Protein AF-A0A969ZLR3-F1 (afdb_monomer)

pLDDT: mean 90.51, std 7.54, range [44.78, 98.31]

Radius of gyration: 36.5 Å; Cα contacts (8 Å, |Δi|>4): 617; chains: 1; bounding box: 72×79×92 Å

Structure (mmCIF, N/CA/C/O backbone):
data_AF-A0A969ZLR3-F1
#
_entry.id   AF-A0A969ZLR3-F1
#
loop_
_atom_site.group_PDB
_atom_site.id
_atom_site.type_symbol
_atom_site.label_atom_id
_atom_site.label_alt_id
_atom_site.label_comp_id
_atom_site.label_asym_id
_atom_site.label_entity_id
_atom_site.label_seq_id
_atom_site.pdbx_PDB_ins_code
_atom_site.Cartn_x
_atom_site.Cartn_y
_atom_site.Cartn_z
_atom_site.occupancy
_atom_site.B_iso_or_equiv
_atom_site.auth_seq_id
_atom_site.auth_comp_id
_atom_site.auth_asym_id
_atom_site.auth_atom_id
_atom_site.pdbx_PDB_model_num
ATOM 1 N N . MET A 1 1 ? -35.649 -2.419 24.393 1.00 90.81 1 MET A N 1
ATOM 2 C CA . MET A 1 1 ? -34.634 -2.539 25.453 1.00 90.81 1 MET A CA 1
ATOM 3 C C . MET A 1 1 ? -33.888 -1.218 25.573 1.00 90.81 1 MET A C 1
ATOM 5 O O . MET A 1 1 ? -33.401 -0.740 24.555 1.00 90.81 1 MET A O 1
ATOM 9 N N . HIS A 1 2 ? -33.810 -0.611 26.755 1.00 96.50 2 HIS A N 1
ATOM 10 C CA . HIS A 1 2 ? -32.984 0.564 27.024 1.00 96.50 2 HIS A CA 1
ATOM 11 C C . HIS A 1 2 ? -31.739 0.162 27.803 1.00 96.50 2 HIS A C 1
ATOM 13 O O . HIS A 1 2 ? -31.839 -0.476 28.848 1.00 96.50 2 HIS A O 1
ATOM 19 N N . THR A 1 3 ? -30.570 0.557 27.312 1.00 96.62 3 THR A N 1
ATOM 20 C CA . THR A 1 3 ? -29.299 0.280 27.980 1.00 96.62 3 THR A CA 1
ATOM 21 C C . THR A 1 3 ? -28.588 1.565 28.369 1.00 96.62 3 THR A C 1
ATOM 23 O O . THR A 1 3 ? -28.571 2.534 27.609 1.00 96.62 3 THR A O 1
ATOM 26 N N . LEU A 1 4 ? -28.009 1.576 29.567 1.00 97.00 4 LEU A N 1
ATOM 27 C CA . LEU A 1 4 ? -27.273 2.701 30.134 1.00 97.00 4 LEU A CA 1
ATOM 28 C C . LEU A 1 4 ? -25.767 2.438 30.051 1.00 97.00 4 LEU A C 1
ATOM 30 O O . LEU A 1 4 ? -25.282 1.423 30.535 1.00 97.00 4 LEU A O 1
ATOM 34 N N . GLY A 1 5 ? -25.011 3.373 29.489 1.00 96.06 5 GLY A N 1
ATOM 35 C CA . GLY A 1 5 ? -23.552 3.387 29.579 1.00 96.06 5 GLY A CA 1
ATOM 36 C C . GLY A 1 5 ? -23.081 4.582 30.396 1.00 96.06 5 GLY A C 1
ATOM 37 O O . GLY A 1 5 ? -23.500 5.704 30.109 1.00 96.06 5 GLY A O 1
ATOM 38 N N . ILE A 1 6 ? -22.200 4.365 31.374 1.00 95.06 6 ILE A N 1
ATOM 39 C CA . ILE A 1 6 ? -21.546 5.438 32.137 1.00 95.06 6 ILE A CA 1
ATOM 40 C C . ILE A 1 6 ? -20.021 5.277 32.092 1.00 95.06 6 ILE A C 1
ATOM 42 O O . ILE A 1 6 ? -19.470 4.259 32.499 1.00 95.06 6 ILE A O 1
ATOM 46 N N . ASP A 1 7 ? -19.336 6.312 31.606 1.00 93.38 7 ASP A N 1
ATOM 47 C CA . ASP A 1 7 ? -17.875 6.431 31.560 1.00 93.38 7 ASP A CA 1
ATOM 48 C C . ASP A 1 7 ? -17.399 7.362 32.676 1.00 93.38 7 ASP A C 1
ATOM 50 O O . ASP A 1 7 ? -17.738 8.546 32.695 1.00 93.38 7 ASP A O 1
ATOM 54 N N . ILE A 1 8 ? -16.619 6.822 33.611 1.00 91.31 8 ILE A N 1
ATOM 55 C CA . ILE A 1 8 ? -16.105 7.534 34.781 1.00 91.31 8 ILE A CA 1
ATOM 56 C C . ILE A 1 8 ? -14.614 7.783 34.569 1.00 91.31 8 ILE A C 1
ATOM 58 O O . ILE A 1 8 ? -13.746 7.025 35.021 1.00 91.31 8 ILE A O 1
ATOM 62 N N . GLY A 1 9 ? -14.328 8.855 33.835 1.00 86.12 9 GLY A N 1
ATOM 63 C CA . GLY A 1 9 ? -12.982 9.297 33.503 1.00 86.12 9 GLY A CA 1
ATOM 64 C C . GLY A 1 9 ? -12.340 10.172 34.584 1.00 86.12 9 GLY A C 1
ATOM 65 O O . GLY A 1 9 ? -12.959 10.571 35.571 1.00 86.12 9 GLY A O 1
ATOM 66 N N . SER A 1 10 ? -11.070 10.522 34.366 1.00 79.25 10 SER A N 1
ATOM 67 C CA . SER A 1 10 ? -10.283 11.345 35.297 1.00 79.25 10 SER A CA 1
ATOM 68 C C . SER A 1 10 ? -10.745 12.806 35.370 1.00 79.25 10 SER A C 1
ATOM 70 O O . SER A 1 10 ? -10.551 13.460 36.389 1.00 79.25 10 SER A O 1
ATOM 72 N N . THR A 1 11 ? -11.320 13.334 34.285 1.00 79.06 11 THR A N 1
ATOM 73 C CA . THR A 1 11 ? -11.752 14.740 34.166 1.00 79.06 11 THR A CA 1
ATOM 74 C C . THR A 1 11 ? -13.258 14.898 34.007 1.00 79.06 11 THR A C 1
ATOM 76 O O . THR A 1 11 ? -13.794 15.967 34.285 1.00 79.06 11 THR A O 1
ATOM 79 N N . THR A 1 12 ? -13.958 13.861 33.546 1.00 88.06 12 THR A N 1
ATOM 80 C CA . THR A 1 12 ? -15.388 13.919 33.232 1.00 88.06 12 THR A CA 1
ATOM 81 C C . THR A 1 12 ? -16.066 12.597 33.561 1.00 88.06 12 THR A C 1
ATOM 83 O O . THR A 1 12 ? -15.461 11.534 33.444 1.00 88.06 12 THR A O 1
ATOM 86 N N . SER A 1 13 ? -17.338 12.676 33.944 1.00 91.25 13 SER A N 1
ATOM 87 C CA . SER A 1 13 ? -18.273 11.555 33.920 1.00 91.25 13 SER A CA 1
ATOM 88 C C . SER A 1 13 ? -19.207 11.739 32.732 1.00 91.25 13 SER A C 1
ATOM 90 O O . SER A 1 13 ? -19.885 12.762 32.617 1.00 91.25 13 SER A O 1
ATOM 92 N N . LYS A 1 14 ? -19.230 10.774 31.823 1.00 93.56 14 LYS A N 1
ATOM 93 C CA . LYS A 1 14 ? -20.082 10.798 30.634 1.00 93.56 14 LYS A CA 1
ATOM 94 C C . LYS A 1 14 ? -21.107 9.693 30.754 1.00 93.56 14 LYS A C 1
ATOM 96 O O . LYS A 1 14 ? -20.878 8.691 31.426 1.00 93.56 14 LYS A O 1
ATOM 101 N N . GLY A 1 15 ? -22.217 9.842 30.056 1.00 94.94 15 GLY A N 1
ATOM 102 C CA . GLY A 1 15 ? -23.101 8.709 29.892 1.00 94.94 15 GLY A CA 1
ATOM 103 C C . GLY A 1 15 ? -24.042 8.847 28.718 1.00 94.94 15 GLY A C 1
ATOM 104 O O . GLY A 1 15 ? -24.174 9.917 28.115 1.00 94.94 15 GLY A O 1
ATOM 105 N N . ILE A 1 16 ? -24.658 7.720 28.391 1.00 96.81 16 ILE A N 1
ATOM 106 C CA . ILE A 1 16 ? -25.512 7.542 27.229 1.00 96.81 16 ILE A CA 1
ATOM 107 C C . ILE A 1 16 ? -26.623 6.544 27.546 1.00 96.81 16 ILE A C 1
ATOM 109 O O . ILE A 1 16 ? -26.397 5.571 28.263 1.00 96.81 16 ILE A O 1
ATOM 113 N N . ILE A 1 17 ? -27.812 6.777 26.997 1.00 97.50 17 ILE A N 1
ATOM 114 C CA . ILE A 1 17 ? -28.892 5.789 26.963 1.00 97.50 17 ILE A CA 1
ATOM 115 C C . ILE A 1 17 ? -29.135 5.408 25.509 1.00 97.50 17 ILE A C 1
ATOM 117 O O . ILE A 1 17 ? -29.393 6.280 24.672 1.00 97.50 17 ILE A O 1
ATOM 121 N N . LEU A 1 18 ? -29.066 4.111 25.222 1.00 96.12 18 LEU A N 1
ATOM 122 C CA . LEU A 1 18 ? -29.387 3.547 23.918 1.00 96.12 18 LEU A CA 1
ATOM 123 C C . LEU A 1 18 ? -30.727 2.824 23.962 1.00 96.12 18 LEU A C 1
ATOM 125 O O . LEU A 1 18 ? -31.024 2.124 24.927 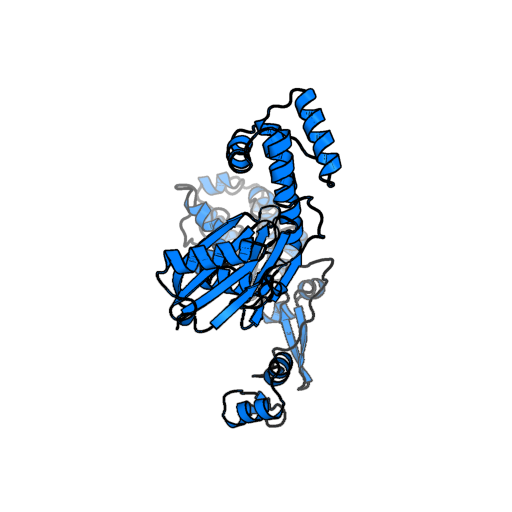1.00 96.12 18 LEU A O 1
ATOM 129 N N . LYS A 1 19 ? -31.497 2.922 22.882 1.00 96.31 19 LYS A N 1
ATOM 130 C CA . LYS A 1 19 ? -32.652 2.066 22.621 1.00 96.31 19 LYS A CA 1
ATOM 131 C C . LYS A 1 19 ? -32.281 1.004 21.593 1.00 96.31 19 LYS A C 1
ATOM 133 O O . LYS A 1 19 ? -31.703 1.296 20.544 1.00 96.31 19 LYS A O 1
ATOM 138 N N . ASP A 1 20 ? -32.565 -0.245 21.947 1.00 93.94 20 ASP A N 1
ATOM 139 C CA . ASP A 1 20 ? -32.329 -1.459 21.160 1.00 93.94 20 ASP A CA 1
ATOM 140 C C . ASP A 1 20 ? -30.883 -1.585 20.638 1.00 93.94 20 ASP A C 1
ATOM 142 O O . ASP A 1 20 ? -30.627 -2.178 19.591 1.00 93.94 20 ASP A O 1
ATOM 146 N N . GLY A 1 21 ? -29.927 -0.992 21.369 1.00 88.94 21 GLY A N 1
ATOM 147 C CA . GLY A 1 21 ? -28.502 -0.968 21.027 1.00 88.94 21 GLY A CA 1
ATOM 148 C C . GLY A 1 21 ? -28.149 -0.185 19.756 1.00 88.94 21 GLY A C 1
ATOM 149 O O . GLY A 1 21 ? -27.040 -0.347 19.252 1.00 88.94 21 GLY A O 1
ATOM 150 N N . LYS A 1 22 ? -29.072 0.622 19.213 1.00 89.75 22 LYS A N 1
ATOM 151 C CA . LYS A 1 22 ? -28.918 1.298 17.910 1.00 89.75 22 LYS A CA 1
ATOM 152 C C . LYS A 1 22 ? -29.224 2.788 17.931 1.00 89.75 22 LYS A C 1
ATOM 154 O O . LYS A 1 22 ? -28.619 3.541 17.180 1.00 89.75 22 LYS A O 1
ATOM 159 N N . GLU A 1 23 ? -30.177 3.222 18.741 1.00 94.00 23 GLU A N 1
ATOM 160 C CA . GLU A 1 23 ? -30.620 4.615 18.748 1.00 94.00 23 GLU A CA 1
ATOM 161 C C . GLU A 1 23 ? -30.142 5.307 20.023 1.00 94.00 23 GLU A C 1
ATOM 163 O O . GLU A 1 23 ? -30.375 4.805 21.120 1.00 94.00 23 GLU A O 1
ATOM 168 N N . ILE A 1 24 ? -29.478 6.458 19.892 1.00 95.06 24 ILE A N 1
ATOM 169 C CA . ILE A 1 24 ? -29.070 7.277 21.039 1.00 95.06 24 ILE A CA 1
ATOM 170 C C . ILE A 1 24 ? -30.266 8.113 21.490 1.00 95.06 24 ILE A C 1
ATOM 172 O O . ILE A 1 24 ? -30.663 9.045 20.796 1.00 95.06 24 ILE A O 1
ATOM 176 N N . ILE A 1 25 ? -30.808 7.809 22.669 1.00 96.19 25 ILE A N 1
ATOM 177 C CA . ILE A 1 25 ? -31.959 8.524 23.240 1.00 96.19 25 ILE A CA 1
ATOM 178 C C . ILE A 1 25 ? -31.511 9.751 24.034 1.00 96.19 25 ILE A C 1
ATOM 180 O O . ILE A 1 25 ? -32.124 10.813 23.958 1.00 96.19 25 ILE A O 1
ATOM 184 N N . ALA A 1 26 ? -30.436 9.617 24.809 1.00 96.75 26 ALA A N 1
ATOM 185 C CA . ALA A 1 26 ? -29.883 10.712 25.594 1.00 96.75 26 ALA A CA 1
ATOM 186 C C . ALA A 1 26 ? -28.375 10.549 25.767 1.00 96.75 26 ALA A C 1
ATOM 188 O O . ALA A 1 26 ? -27.872 9.432 25.877 1.00 96.75 26 ALA A O 1
ATOM 189 N N . SER A 1 27 ? -27.664 11.672 25.844 1.00 96.62 27 SER A N 1
ATOM 190 C CA . SER A 1 27 ? -26.245 11.720 26.187 1.00 96.62 27 SER A CA 1
ATOM 191 C C . SER A 1 27 ? -25.931 12.908 27.100 1.00 96.62 27 SER A C 1
ATOM 193 O O . SER A 1 27 ? -26.634 13.932 27.130 1.00 96.62 27 SER A O 1
ATOM 195 N N . THR A 1 28 ? -24.876 12.770 27.898 1.00 95.88 28 THR A N 1
ATOM 196 C CA . THR A 1 28 ? -24.405 13.834 28.783 1.00 95.88 28 THR A CA 1
ATOM 197 C C . THR A 1 28 ? -22.907 13.739 29.031 1.00 95.88 28 THR A C 1
ATOM 199 O O . THR A 1 28 ? -22.326 12.656 29.021 1.00 95.88 28 THR A O 1
ATOM 202 N N . ILE A 1 29 ? -22.303 14.891 29.309 1.00 93.81 29 ILE A N 1
ATOM 203 C CA . ILE A 1 29 ? -20.929 15.018 29.785 1.00 93.81 29 ILE A CA 1
ATOM 204 C C . ILE A 1 29 ? -20.980 15.942 30.994 1.00 93.81 29 ILE A C 1
ATOM 206 O O . ILE A 1 29 ? -21.468 17.066 30.894 1.00 93.81 29 ILE A O 1
ATOM 210 N N . ILE A 1 30 ? -20.512 15.453 32.135 1.00 90.31 30 ILE A N 1
ATOM 211 C CA . ILE A 1 30 ? -20.433 16.194 33.388 1.00 90.31 30 ILE A CA 1
ATOM 212 C C . ILE A 1 30 ? -18.953 16.339 33.747 1.00 90.31 30 ILE A C 1
ATOM 214 O O . ILE A 1 30 ? -18.281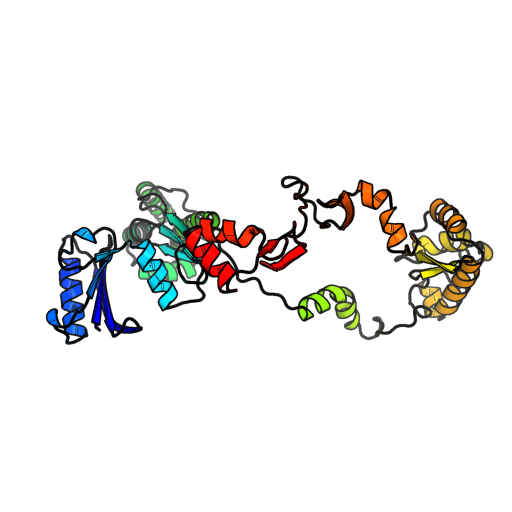 15.324 33.945 1.00 90.31 30 ILE A O 1
ATOM 218 N N . PRO A 1 31 ? -18.412 17.564 33.835 1.00 83.62 31 PRO A N 1
ATOM 219 C CA . PRO A 1 31 ? -17.076 17.782 34.373 1.00 83.62 31 PRO A CA 1
ATOM 220 C C . PRO A 1 31 ? -16.975 17.233 35.797 1.00 83.62 31 PRO A C 1
ATOM 222 O O . PRO A 1 31 ? -17.796 17.554 36.659 1.00 83.62 31 PRO A O 1
ATOM 225 N N . SER A 1 32 ? -15.966 16.406 36.053 1.00 67.94 32 SER A N 1
ATOM 226 C CA . SER A 1 32 ? -15.661 15.935 37.398 1.00 67.94 32 SER A CA 1
ATOM 227 C C . SER A 1 32 ? -15.029 17.101 38.162 1.00 67.94 32 SER A C 1
ATOM 229 O O . SER A 1 32 ? -13.845 17.391 38.012 1.00 67.94 32 SER A O 1
ATOM 231 N N . GLY A 1 33 ? -15.833 17.819 38.952 1.00 58.84 33 GLY A N 1
ATOM 232 C CA . GLY A 1 33 ? -15.322 18.747 39.966 1.00 58.84 33 GLY A CA 1
ATOM 233 C C . GLY A 1 33 ? -14.564 18.004 41.078 1.00 58.84 33 GLY A C 1
ATOM 234 O O . GLY A 1 33 ? -14.367 16.794 41.012 1.00 58.84 33 GLY A O 1
ATOM 235 N N . THR A 1 34 ? -14.165 18.705 42.142 1.00 44.78 34 THR A N 1
ATOM 236 C CA . THR A 1 34 ? -13.452 18.142 43.310 1.00 44.78 34 THR A CA 1
ATOM 237 C C . THR A 1 34 ? -14.332 17.224 44.186 1.00 44.78 34 THR A C 1
ATOM 239 O O . THR A 1 34 ? -14.480 17.456 45.384 1.00 44.78 34 THR A O 1
ATOM 242 N N . GLY A 1 35 ? -14.959 16.190 43.614 1.00 55.62 35 GLY A N 1
ATOM 243 C CA . GLY A 1 35 ? -15.794 15.233 44.342 1.00 55.62 35 GLY A CA 1
ATOM 244 C C . GLY A 1 35 ? -16.251 14.027 43.511 1.00 55.62 35 GLY A C 1
ATOM 245 O O . GLY A 1 35 ? -16.230 14.044 42.286 1.00 55.62 35 GLY A O 1
ATOM 246 N N . THR A 1 36 ? -16.724 12.982 44.194 1.00 69.12 36 THR A N 1
ATOM 247 C CA . THR A 1 36 ? -17.179 11.689 43.637 1.00 69.12 36 THR A CA 1
ATOM 248 C C . THR A 1 36 ? -18.605 11.705 43.059 1.00 69.12 36 THR A C 1
ATOM 250 O O . THR A 1 36 ? -19.144 10.662 42.708 1.00 69.12 36 THR A O 1
ATOM 253 N N . LYS A 1 37 ? -19.244 12.880 42.946 1.00 83.19 37 LYS A N 1
ATOM 254 C CA . LYS A 1 37 ? -20.664 13.014 42.549 1.00 83.19 37 LYS A CA 1
ATOM 255 C C . LYS A 1 37 ? -20.920 12.962 41.035 1.00 83.19 37 LYS A C 1
ATOM 257 O O . LYS A 1 37 ? -22.077 12.919 40.627 1.00 83.19 37 LYS A O 1
ATOM 262 N N . GLY A 1 38 ? -19.874 12.989 40.207 1.00 85.94 38 GLY A N 1
ATOM 263 C CA . GLY A 1 38 ? -19.980 13.038 38.741 1.00 85.94 38 GLY A CA 1
ATOM 264 C C . GLY A 1 38 ? -20.891 11.962 38.123 1.00 85.94 38 GLY A C 1
ATOM 265 O O . GLY A 1 38 ? -21.785 12.327 37.357 1.00 85.94 38 GLY A O 1
ATOM 266 N N . PRO A 1 39 ? -20.745 10.671 38.484 1.00 88.88 39 PRO A N 1
ATOM 267 C CA . PRO A 1 39 ? -21.586 9.598 37.947 1.00 88.88 39 PRO A CA 1
ATOM 268 C C . PRO A 1 39 ? -23.073 9.774 38.279 1.00 88.88 39 PRO A C 1
ATOM 270 O O . PRO A 1 39 ? -23.925 9.584 37.414 1.00 88.88 39 PRO A O 1
ATOM 273 N N . GLN A 1 40 ? -23.384 10.210 39.505 1.00 89.25 40 GLN A N 1
ATOM 274 C CA . GLN A 1 40 ? -24.761 10.447 39.947 1.00 89.25 40 GLN A CA 1
ATOM 275 C C . GLN A 1 40 ? -25.411 11.591 39.156 1.00 89.25 40 GLN A C 1
ATOM 277 O O . GLN A 1 40 ? -26.518 11.448 38.646 1.00 89.25 40 GLN A O 1
ATOM 282 N N . LEU A 1 41 ? -24.688 12.702 38.980 1.00 91.19 41 LEU A N 1
ATOM 283 C CA . LEU A 1 41 ? -25.155 13.840 38.183 1.00 91.19 41 LEU A CA 1
ATOM 284 C C . LEU A 1 41 ? -25.331 13.475 36.702 1.00 91.19 41 LEU A C 1
ATOM 286 O O . LEU A 1 41 ? -26.250 13.966 36.044 1.00 91.19 41 LEU A O 1
ATOM 290 N N . ALA A 1 42 ? -24.460 12.614 36.165 1.00 92.62 42 ALA A N 1
ATOM 291 C CA . ALA A 1 42 ? -24.593 12.116 34.801 1.00 92.62 42 ALA A CA 1
ATOM 292 C C . ALA A 1 42 ? -25.867 11.273 34.649 1.00 92.62 42 ALA A C 1
ATOM 294 O O . ALA A 1 42 ? -26.635 11.500 33.715 1.00 92.62 42 ALA A O 1
ATOM 295 N N . LEU A 1 43 ? -26.139 10.370 35.594 1.00 93.50 43 LEU A N 1
ATOM 296 C CA . LEU A 1 43 ? -27.365 9.576 35.604 1.00 93.50 43 LEU A CA 1
ATOM 297 C C . LEU A 1 43 ? -28.621 10.456 35.690 1.00 93.50 43 LEU A C 1
ATOM 299 O O . LEU A 1 43 ? -29.521 10.316 34.865 1.00 93.50 43 LEU A O 1
ATOM 303 N N . GLU A 1 44 ? -28.669 11.396 36.636 1.00 93.50 44 GLU A N 1
ATOM 304 C CA . GLU A 1 44 ? -29.804 12.316 36.798 1.00 93.50 44 GLU A CA 1
ATOM 305 C C . GLU A 1 44 ? -30.058 13.134 35.522 1.00 93.50 44 GLU A C 1
ATOM 307 O O . GLU A 1 44 ? -31.196 13.253 35.065 1.00 93.50 44 GLU A O 1
ATOM 312 N N . SER A 1 45 ? -28.997 13.650 34.893 1.00 95.31 45 SER A N 1
ATOM 313 C CA . SER A 1 45 ? -29.078 14.363 33.611 1.00 95.31 45 SER A CA 1
ATOM 314 C C . SER A 1 45 ? -29.658 13.483 32.496 1.00 95.31 45 SER A C 1
ATOM 316 O O . SER A 1 45 ? -30.503 13.942 31.725 1.00 95.31 45 SER A O 1
ATOM 318 N N . LEU A 1 46 ? -29.249 12.214 32.414 1.00 96.19 46 LEU A N 1
ATOM 319 C CA . LEU A 1 46 ? -29.732 11.278 31.396 1.00 96.19 46 LEU A CA 1
ATOM 320 C C . LEU A 1 46 ? -31.203 10.915 31.580 1.00 96.19 46 LEU A C 1
ATOM 322 O O . LEU A 1 46 ? -31.954 10.947 30.605 1.00 96.19 46 LEU A O 1
ATOM 326 N N . LEU A 1 47 ? -31.626 10.603 32.806 1.00 95.62 47 LEU A N 1
ATOM 327 C CA . LEU A 1 47 ? -33.024 10.282 33.107 1.00 95.62 47 LEU A CA 1
ATOM 328 C C . LEU A 1 47 ? -33.933 11.483 32.809 1.00 95.62 47 LEU A C 1
ATOM 330 O O . LEU A 1 47 ? -34.947 11.339 32.130 1.00 95.62 47 LEU A O 1
ATOM 334 N N . ASN A 1 48 ? -33.506 12.692 33.186 1.00 95.88 48 ASN A N 1
ATOM 335 C CA . ASN A 1 48 ? -34.243 13.920 32.879 1.00 95.88 48 ASN A CA 1
ATOM 336 C C . ASN A 1 48 ? -34.338 14.198 31.369 1.00 95.88 48 ASN A C 1
ATOM 338 O O . ASN A 1 48 ? -35.401 14.570 30.879 1.00 95.88 48 ASN A O 1
ATOM 342 N N . LYS A 1 49 ? -33.250 14.019 30.608 1.00 95.69 49 LYS A N 1
ATOM 343 C CA . LYS A 1 49 ? -33.251 14.244 29.150 1.00 95.69 49 LYS A CA 1
ATOM 344 C C . LYS A 1 49 ? -34.062 13.197 28.388 1.00 95.69 49 LYS A C 1
ATOM 346 O O . LYS A 1 49 ? -34.738 13.545 27.427 1.00 95.69 49 LYS A O 1
ATOM 351 N N . SER A 1 50 ? -33.983 11.936 28.809 1.00 94.88 50 SER A N 1
ATOM 352 C CA . SER A 1 50 ? -34.693 10.820 28.171 1.00 94.88 50 SER A CA 1
ATOM 353 C C . SER A 1 50 ? -36.161 10.712 28.589 1.00 94.88 50 SER A C 1
ATOM 355 O O . SER A 1 50 ? -36.917 10.013 27.922 1.00 94.88 50 SER A O 1
ATOM 357 N N . GLN A 1 51 ? -36.566 11.391 29.671 1.00 94.00 51 GLN A N 1
ATOM 358 C CA . GLN A 1 51 ? -37.880 11.234 30.313 1.00 94.00 51 GLN A CA 1
ATOM 359 C C . GLN A 1 51 ? -38.154 9.789 30.776 1.00 94.00 51 GLN A C 1
ATOM 361 O O . GLN A 1 51 ? -39.307 9.384 30.935 1.00 94.00 51 GLN A O 1
ATOM 366 N N . LEU A 1 52 ? -37.093 9.006 30.994 1.00 93.94 52 LEU A N 1
ATOM 367 C CA . LEU A 1 52 ? -37.159 7.642 31.510 1.00 93.94 52 LEU A CA 1
ATOM 368 C C . LEU A 1 52 ? -36.939 7.628 33.022 1.00 93.94 52 LEU A C 1
ATOM 370 O O . LEU A 1 52 ? -36.293 8.508 33.594 1.00 93.94 52 LEU A O 1
ATOM 374 N N . LYS A 1 53 ? -37.445 6.584 33.674 1.00 94.00 53 LYS A N 1
ATOM 375 C CA . LYS A 1 53 ? -37.101 6.249 35.059 1.00 94.00 53 LYS A CA 1
ATOM 376 C C . LYS A 1 53 ? -36.014 5.180 35.075 1.00 94.00 53 LYS A C 1
ATOM 378 O O . LYS A 1 53 ? -35.846 4.450 34.102 1.00 94.00 53 LYS A O 1
ATOM 383 N N . LEU A 1 54 ? -35.318 5.048 36.203 1.00 90.75 54 LEU A N 1
ATOM 384 C CA . LEU A 1 54 ? -34.287 4.019 36.375 1.00 90.75 54 LEU A CA 1
ATOM 385 C C . LEU A 1 54 ? -34.840 2.600 36.142 1.00 90.75 54 LEU A C 1
ATOM 387 O O . LEU A 1 54 ? -34.177 1.785 35.522 1.00 90.75 54 LEU A O 1
ATOM 391 N N . GLU A 1 55 ? -36.092 2.348 36.535 1.00 93.25 55 GLU A N 1
ATOM 392 C CA . GLU A 1 55 ? -36.821 1.088 36.297 1.00 93.25 55 GLU A CA 1
ATOM 393 C C . GLU A 1 55 ? -37.014 0.744 34.808 1.00 93.25 55 GLU A C 1
ATOM 395 O O . GLU A 1 55 ? -37.367 -0.383 34.478 1.00 93.25 55 GLU A O 1
ATOM 400 N N . ASN A 1 56 ? -36.840 1.710 33.898 1.00 94.06 56 ASN A N 1
ATOM 401 C CA . ASN A 1 56 ? -36.942 1.487 32.455 1.00 94.06 56 ASN A CA 1
ATOM 402 C C . ASN A 1 56 ? -35.605 1.102 31.809 1.00 94.06 56 ASN A C 1
ATOM 404 O O . ASN A 1 56 ? -35.583 0.871 30.600 1.00 94.06 56 ASN A O 1
ATOM 408 N N . ILE A 1 57 ? -34.512 1.094 32.577 1.00 95.94 57 ILE A N 1
ATOM 409 C CA . ILE A 1 57 ? -33.189 0.672 32.124 1.00 95.94 57 ILE A CA 1
ATOM 410 C C . ILE A 1 57 ? -33.083 -0.839 32.319 1.00 95.94 57 ILE A C 1
ATOM 412 O O . ILE A 1 57 ? -33.133 -1.328 33.442 1.00 95.94 57 ILE A O 1
ATOM 416 N N . ASP A 1 58 ? -32.935 -1.568 31.217 1.00 96.50 58 ASP A N 1
ATOM 417 C CA . ASP A 1 58 ? -32.899 -3.033 31.214 1.00 96.50 58 ASP A CA 1
ATOM 418 C C . ASP A 1 58 ? -31.496 -3.587 31.500 1.00 96.50 58 ASP A C 1
ATOM 420 O O . ASP A 1 58 ? -31.359 -4.718 31.958 1.00 96.50 58 ASP A O 1
ATOM 424 N N . PHE A 1 59 ? -30.450 -2.822 31.170 1.00 96.12 59 PHE A N 1
ATOM 425 C CA . PHE A 1 59 ? -29.060 -3.218 31.394 1.00 96.12 59 PHE A CA 1
ATOM 426 C C . PHE A 1 59 ? -28.135 -2.005 31.455 1.00 96.12 59 PHE A C 1
ATOM 428 O O . PHE A 1 59 ? -28.317 -1.032 30.717 1.00 96.12 59 PHE A O 1
ATOM 435 N N . SER A 1 60 ? -27.101 -2.075 32.281 1.00 96.00 60 SER A N 1
ATOM 436 C CA . SER A 1 60 ? -26.188 -0.971 32.532 1.00 96.00 60 SER A CA 1
ATOM 437 C C . SER A 1 60 ? -24.722 -1.404 32.551 1.00 96.00 60 SER A C 1
ATOM 439 O O . SER A 1 60 ? -24.355 -2.466 33.049 1.00 96.00 60 SER A O 1
ATOM 441 N N . VAL A 1 61 ? -23.864 -0.562 31.977 1.00 96.44 61 VAL A N 1
ATOM 442 C CA . VAL A 1 61 ? -22.424 -0.803 31.864 1.00 96.44 61 VAL A CA 1
ATOM 443 C C . VAL A 1 61 ? -21.661 0.400 32.396 1.00 96.44 61 VAL A C 1
ATOM 445 O O . VAL A 1 61 ? -21.907 1.529 31.962 1.00 96.44 61 VAL A O 1
ATOM 448 N N . SER A 1 62 ? -20.695 0.163 33.284 1.00 95.94 62 SER A N 1
ATOM 449 C CA . SER A 1 62 ? -19.728 1.180 33.705 1.00 95.94 62 SER A CA 1
ATOM 450 C C . SER A 1 62 ? -18.350 0.949 33.078 1.00 95.94 62 SER A C 1
ATOM 452 O O . SER A 1 62 ? -17.907 -0.178 32.846 1.00 95.94 62 SER A O 1
ATOM 454 N N . THR A 1 63 ? -17.658 2.047 32.778 1.00 94.44 63 THR A N 1
ATOM 455 C CA . THR A 1 63 ? -16.319 2.052 32.180 1.00 94.44 63 THR A CA 1
ATOM 456 C C . THR A 1 63 ? -15.474 3.215 32.715 1.00 94.44 63 THR A C 1
ATOM 458 O O . THR A 1 63 ? -15.933 4.013 33.533 1.00 94.44 63 THR A O 1
ATOM 461 N N . GLY A 1 64 ? -14.208 3.280 32.306 1.00 88.69 64 GLY A N 1
ATOM 462 C CA . GLY A 1 64 ? -13.242 4.275 32.765 1.00 88.69 64 GLY A CA 1
ATOM 463 C C . GLY A 1 64 ? -12.493 3.853 34.033 1.00 88.69 64 GLY A C 1
ATOM 464 O O . GLY A 1 64 ? -12.582 2.712 34.507 1.00 88.69 64 GLY A O 1
ATOM 465 N N . TYR A 1 65 ? -11.711 4.783 34.578 1.00 83.44 65 TYR A N 1
ATOM 466 C CA . TYR A 1 65 ? -10.901 4.566 35.781 1.00 83.44 65 TYR A CA 1
ATOM 467 C C . TYR A 1 65 ? -11.750 4.374 37.035 1.00 83.44 65 TYR A C 1
ATOM 469 O O . TYR A 1 65 ? -11.400 3.568 37.893 1.00 83.44 65 TYR A O 1
ATOM 477 N N . GLY A 1 66 ? -12.866 5.098 37.129 1.00 87.50 66 GLY A N 1
ATOM 478 C CA . GLY A 1 66 ? -13.782 5.035 38.263 1.00 87.50 66 GLY A CA 1
ATOM 479 C C . GLY A 1 66 ? -14.908 4.019 38.102 1.00 87.50 66 GLY A C 1
ATOM 480 O O . GLY A 1 66 ? -15.852 4.070 38.875 1.00 87.50 66 GLY A O 1
ATOM 481 N N . ARG A 1 67 ? -14.863 3.112 37.118 1.00 89.00 67 ARG A N 1
ATOM 482 C CA . ARG A 1 67 ? -15.985 2.196 36.823 1.00 89.00 67 ARG A CA 1
ATOM 483 C C . ARG A 1 67 ? -16.509 1.420 38.040 1.00 89.00 67 ARG A C 1
ATOM 485 O O . ARG A 1 67 ? -17.719 1.291 38.187 1.00 89.00 67 ARG A O 1
ATOM 492 N N . GLY A 1 68 ? -15.613 1.008 38.943 1.00 86.75 68 GLY A N 1
ATOM 493 C CA . GLY A 1 68 ? -15.960 0.272 40.163 1.00 86.75 68 GLY A CA 1
ATOM 494 C C . GLY A 1 68 ? -16.579 1.126 41.271 1.00 86.75 68 GLY A C 1
ATOM 495 O O . GLY A 1 68 ? -16.956 0.599 42.309 1.00 86.75 68 GLY A O 1
ATOM 496 N N . THR A 1 69 ? -16.692 2.446 41.087 1.00 86.50 69 THR A N 1
ATOM 497 C CA . THR A 1 69 ? -17.392 3.327 42.037 1.00 86.50 69 THR A CA 1
ATOM 498 C C . THR A 1 69 ? -18.878 3.475 41.717 1.00 86.50 69 THR A C 1
ATOM 500 O O . THR A 1 69 ? -19.575 4.204 42.417 1.00 86.50 69 THR A O 1
ATOM 503 N N . PHE A 1 70 ? -19.365 2.865 40.634 1.00 88.44 70 PHE A N 1
ATOM 504 C CA . PHE A 1 70 ? -20.763 2.937 40.222 1.00 88.44 70 PHE A CA 1
ATOM 505 C C . PHE A 1 70 ? -21.446 1.590 40.440 1.00 88.44 70 PHE A C 1
ATOM 507 O O . PHE A 1 70 ? -21.560 0.776 39.530 1.00 88.44 70 PHE A O 1
ATOM 514 N N . GLU A 1 71 ? -21.908 1.382 41.673 1.00 86.56 71 GLU A N 1
ATOM 515 C CA . GLU A 1 71 ? -22.501 0.123 42.152 1.00 86.56 71 GLU A CA 1
ATOM 516 C C . GLU A 1 71 ? -23.793 -0.280 41.421 1.00 86.56 71 GLU A C 1
ATOM 518 O O . GLU A 1 71 ? -24.217 -1.425 41.509 1.00 86.56 71 GLU A O 1
ATOM 523 N N . MET A 1 72 ? -24.423 0.651 40.697 1.00 86.81 72 MET A N 1
ATOM 524 C CA . MET A 1 72 ? -25.647 0.394 39.931 1.00 86.81 72 MET A CA 1
ATOM 525 C C . MET A 1 72 ? -25.392 -0.248 38.560 1.00 86.81 72 MET A C 1
ATOM 527 O O . MET A 1 72 ? -26.362 -0.533 37.869 1.00 86.81 72 MET A O 1
ATOM 531 N N . ALA A 1 73 ? -24.134 -0.422 38.134 1.00 92.38 73 ALA A N 1
ATOM 532 C CA . ALA A 1 73 ? -23.835 -1.094 36.872 1.00 92.38 73 ALA A CA 1
ATOM 533 C C . ALA A 1 73 ? -23.991 -2.614 36.988 1.00 92.38 73 ALA A C 1
ATOM 535 O O . ALA A 1 73 ? -23.421 -3.233 37.883 1.00 92.38 73 ALA A O 1
ATOM 536 N N . ASP A 1 74 ? -24.670 -3.222 36.017 1.00 95.75 74 ASP A N 1
ATOM 537 C CA . ASP A 1 74 ? -24.786 -4.681 35.911 1.00 95.75 74 ASP A CA 1
ATOM 538 C C . ASP A 1 74 ? -23.447 -5.332 35.545 1.00 95.75 74 ASP A C 1
ATOM 540 O O . ASP A 1 74 ? -23.165 -6.466 35.932 1.00 95.75 74 ASP A O 1
ATOM 544 N N . THR A 1 75 ? -22.602 -4.622 34.790 1.00 96.00 75 THR A N 1
ATOM 545 C CA . THR A 1 75 ? -21.249 -5.081 34.470 1.00 96.00 75 THR A CA 1
ATOM 546 C C . THR A 1 75 ? -20.264 -3.934 34.290 1.00 96.00 75 THR A C 1
ATOM 548 O O . THR A 1 75 ? -20.589 -2.844 33.817 1.00 96.00 75 THR A O 1
ATOM 551 N N . GLU A 1 76 ? -19.006 -4.236 34.586 1.00 95.38 76 GLU A N 1
ATOM 552 C CA . GLU A 1 76 ? -17.868 -3.378 34.293 1.00 95.38 76 GLU A CA 1
ATOM 553 C C . GLU A 1 76 ? -17.189 -3.814 32.996 1.00 95.38 76 GLU A C 1
ATOM 555 O O . GLU A 1 76 ? -16.939 -5.001 32.777 1.00 95.38 76 GLU A O 1
ATOM 560 N N . VAL A 1 77 ? -16.838 -2.853 32.144 1.00 94.06 77 VAL A N 1
ATOM 561 C CA . VAL A 1 77 ? -16.069 -3.106 30.919 1.00 94.06 77 VAL A CA 1
ATOM 562 C C . VAL A 1 77 ? -14.895 -2.135 30.847 1.00 94.06 77 VAL A C 1
ATOM 564 O O . VAL A 1 77 ? -14.954 -1.008 31.337 1.00 94.06 77 VAL A O 1
ATOM 567 N N . SER A 1 78 ? -13.782 -2.580 30.260 1.00 91.75 78 SER A N 1
ATOM 568 C CA . SER A 1 78 ? -12.623 -1.708 30.060 1.00 91.75 78 SER A CA 1
ATOM 569 C C . SER A 1 78 ? -12.933 -0.566 29.086 1.00 91.75 78 SER A C 1
ATOM 571 O O . SER A 1 78 ? -13.571 -0.768 28.051 1.00 91.75 78 SER A O 1
ATOM 573 N N . GLU A 1 79 ? -12.385 0.617 29.370 1.00 89.88 79 GLU A N 1
ATOM 574 C CA . GLU A 1 79 ? -12.498 1.798 28.501 1.00 89.88 79 GLU A CA 1
ATOM 575 C C . GLU A 1 79 ? -12.002 1.520 27.083 1.00 89.88 79 GLU A C 1
ATOM 577 O O . GLU A 1 79 ? -12.645 1.911 26.117 1.00 89.88 79 GLU A O 1
ATOM 582 N N . LEU A 1 80 ? -10.918 0.754 26.950 1.00 91.31 80 LEU A N 1
ATOM 583 C CA . LEU A 1 80 ? -10.366 0.342 25.661 1.00 91.31 80 LEU A CA 1
ATOM 584 C C . LEU A 1 80 ? -11.390 -0.425 24.808 1.00 91.31 80 LEU A C 1
ATOM 586 O O . LEU A 1 80 ? -11.557 -0.146 23.620 1.00 91.31 80 LEU A O 1
ATOM 590 N N . SER A 1 81 ? -12.104 -1.374 25.421 1.00 92.38 81 SER A N 1
ATOM 591 C CA . SER A 1 81 ? -13.134 -2.156 24.728 1.00 92.38 81 SER A CA 1
ATOM 592 C C . SER A 1 81 ? -14.339 -1.289 24.365 1.00 92.38 81 SER A C 1
ATOM 594 O O . SER A 1 81 ? -14.872 -1.408 23.261 1.00 92.38 81 SER A O 1
ATOM 596 N N . CYS A 1 82 ? -14.736 -0.385 25.262 1.00 92.50 82 CYS A N 1
ATOM 597 C CA . CYS A 1 82 ? -15.809 0.576 25.019 1.00 92.50 82 CYS A CA 1
ATOM 598 C C . CYS A 1 82 ? -15.469 1.539 23.871 1.00 92.50 82 CYS A C 1
ATOM 600 O O . CYS A 1 82 ? -16.312 1.740 23.001 1.00 92.50 82 CYS A O 1
ATOM 602 N N . HIS A 1 83 ? -14.240 2.063 23.804 1.00 92.81 83 HIS A N 1
ATOM 603 C CA . HIS A 1 83 ? -13.764 2.897 22.692 1.00 92.81 83 HIS A CA 1
ATOM 604 C C . HIS A 1 83 ? -13.799 2.141 21.368 1.00 92.81 83 HIS A C 1
ATOM 606 O O . HIS A 1 83 ? -14.372 2.634 20.400 1.00 92.81 83 HIS A O 1
ATOM 612 N N . ALA A 1 84 ? -13.256 0.920 21.330 1.00 93.00 84 ALA A N 1
ATOM 613 C CA . ALA A 1 84 ? -13.270 0.085 20.129 1.00 93.00 84 ALA A CA 1
ATOM 614 C C . ALA A 1 84 ? -14.698 -0.147 19.605 1.00 93.00 84 ALA A C 1
ATOM 616 O O . ALA A 1 84 ? -14.980 0.078 18.428 1.00 93.00 84 ALA A O 1
ATOM 617 N N . ARG A 1 85 ? -15.621 -0.545 20.491 1.00 92.06 85 ARG A N 1
ATOM 618 C CA . ARG A 1 85 ? -17.021 -0.809 20.130 1.00 92.06 85 ARG A CA 1
ATOM 619 C C . ARG A 1 85 ? -17.790 0.460 19.779 1.00 92.06 85 ARG A C 1
ATOM 621 O O . ARG A 1 85 ? -18.552 0.442 18.818 1.00 92.06 85 ARG A O 1
ATOM 628 N N . GLY A 1 86 ? -17.587 1.540 20.529 1.00 92.62 86 GLY A N 1
ATOM 629 C CA . GLY A 1 86 ? -18.246 2.826 20.314 1.00 92.62 86 GLY A CA 1
ATOM 630 C C . GLY A 1 86 ? -17.833 3.475 18.996 1.00 92.62 86 GLY A C 1
ATOM 631 O O . GLY A 1 86 ? -18.696 3.900 18.234 1.00 92.62 86 GLY A O 1
ATOM 632 N 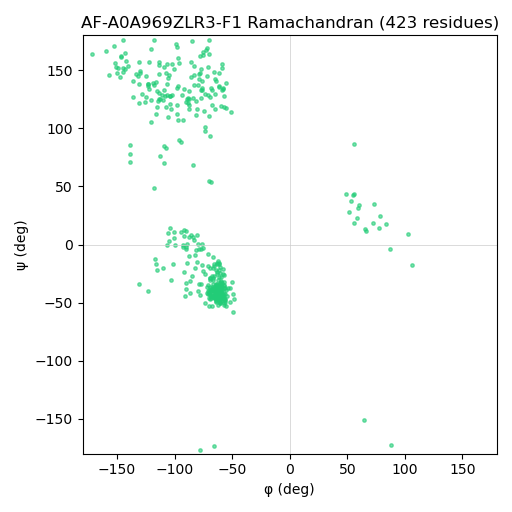N . VAL A 1 87 ? -16.535 3.479 18.680 1.00 93.94 87 VAL A N 1
ATOM 633 C CA . VAL A 1 87 ? -16.040 3.993 17.396 1.00 93.94 87 VAL A CA 1
ATOM 634 C C . VAL A 1 87 ? -16.477 3.103 16.241 1.00 93.94 87 VAL A C 1
ATOM 636 O O . VAL A 1 87 ? -16.882 3.629 15.217 1.00 93.94 87 VAL A O 1
ATOM 639 N N . TYR A 1 88 ? -16.462 1.774 16.379 1.00 93.00 88 TYR A N 1
ATOM 640 C CA . TYR A 1 88 ? -16.971 0.900 15.316 1.00 93.00 88 TYR A CA 1
ATOM 641 C C . TYR A 1 88 ? -18.472 1.103 15.057 1.00 93.00 88 TYR A C 1
ATOM 643 O O . TYR A 1 88 ? -18.926 1.013 13.919 1.00 93.00 88 TYR A O 1
ATOM 651 N N . PHE A 1 89 ? -19.237 1.398 16.110 1.00 91.38 89 PHE A N 1
ATOM 652 C CA . PHE A 1 89 ? -20.661 1.693 16.013 1.00 91.38 89 PHE A CA 1
ATOM 653 C C . PHE A 1 89 ? -20.947 2.988 15.235 1.00 91.38 89 PHE A C 1
ATOM 655 O O . PHE A 1 89 ? -21.896 3.022 14.455 1.00 91.38 89 PHE A O 1
ATOM 662 N N . THR A 1 90 ? -20.139 4.039 15.411 1.00 91.50 90 THR A N 1
ATOM 663 C CA . THR A 1 90 ? -20.327 5.325 14.712 1.00 91.50 90 THR A CA 1
ATOM 664 C C . THR A 1 90 ? -19.584 5.414 13.376 1.00 91.50 90 THR A C 1
ATOM 666 O O . THR A 1 90 ? -20.075 6.045 12.443 1.00 91.50 90 THR A O 1
ATOM 669 N N . CYS A 1 91 ? -18.418 4.778 13.277 1.00 91.06 91 CYS A N 1
ATOM 670 C CA . CYS A 1 91 ? -17.466 4.858 12.172 1.00 91.06 91 CYS A CA 1
ATOM 671 C C . CYS A 1 91 ? -16.888 3.455 11.855 1.00 91.06 91 CYS A C 1
ATOM 673 O O . CYS A 1 91 ? -15.745 3.156 12.223 1.00 91.06 91 CYS A O 1
ATOM 675 N N . PRO A 1 92 ? -17.635 2.581 11.151 1.00 89.62 92 PRO A N 1
ATOM 676 C CA . PRO A 1 92 ? -17.271 1.169 10.962 1.00 89.62 92 PRO A CA 1
ATOM 677 C C . PRO A 1 92 ? -16.001 0.942 10.129 1.00 89.62 92 PRO A C 1
ATOM 679 O O . PRO A 1 92 ? -15.410 -0.137 10.196 1.00 89.62 92 PRO A O 1
ATOM 682 N N . ASP A 1 93 ? -15.544 1.944 9.376 1.00 89.19 93 ASP A N 1
ATOM 683 C CA . ASP A 1 93 ? -14.334 1.876 8.546 1.00 89.19 93 ASP A CA 1
ATOM 684 C C . ASP A 1 93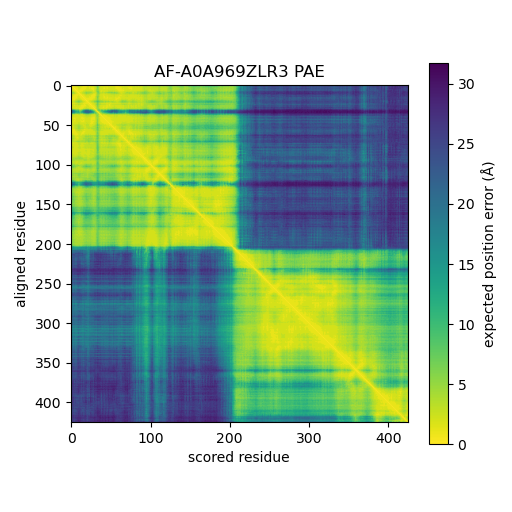 ? -13.046 2.244 9.298 1.00 89.19 93 ASP A C 1
ATOM 686 O O . ASP A 1 93 ? -11.945 2.024 8.791 1.00 89.19 93 ASP A O 1
ATOM 690 N N . VAL A 1 94 ? -13.146 2.772 10.523 1.00 89.06 94 VAL A N 1
ATOM 691 C CA . VAL A 1 94 ? -11.967 3.146 11.314 1.00 89.06 94 VAL A CA 1
ATOM 692 C C . VAL A 1 94 ? -11.190 1.895 11.727 1.00 89.06 94 VAL A C 1
ATOM 694 O O . VAL A 1 94 ? -11.752 0.910 12.208 1.00 89.06 94 VAL A O 1
ATOM 697 N N . ARG A 1 95 ? -9.867 1.928 11.535 1.00 89.81 95 ARG A N 1
ATOM 698 C CA . ARG A 1 95 ? -8.942 0.843 11.919 1.00 89.81 95 ARG A CA 1
ATOM 699 C C . ARG A 1 95 ? -7.921 1.253 12.973 1.00 89.81 95 ARG A C 1
ATOM 701 O O . ARG A 1 95 ? -7.293 0.387 13.577 1.00 89.81 95 ARG A O 1
ATOM 708 N N . THR A 1 96 ? -7.790 2.548 13.236 1.00 91.19 96 THR A N 1
ATOM 709 C CA . THR A 1 96 ? -6.906 3.086 14.270 1.00 91.19 96 THR A CA 1
ATOM 710 C C . THR A 1 96 ? -7.639 4.171 15.043 1.00 91.19 96 THR A C 1
ATOM 712 O O . THR A 1 96 ? -8.170 5.102 14.445 1.00 91.19 96 THR A O 1
ATOM 715 N N . ILE A 1 97 ? -7.668 4.048 16.367 1.00 92.31 97 ILE A N 1
ATOM 716 C CA . ILE A 1 97 ? -8.233 5.045 17.278 1.00 92.31 97 ILE A CA 1
ATOM 717 C C . ILE A 1 97 ? -7.077 5.701 18.020 1.00 92.31 97 ILE A C 1
ATOM 719 O O . ILE A 1 97 ? -6.221 4.995 18.547 1.00 92.31 97 ILE A O 1
ATOM 723 N N . ILE A 1 98 ? -7.080 7.029 18.092 1.00 92.62 98 ILE A N 1
ATOM 724 C CA . ILE A 1 98 ? -6.206 7.806 18.970 1.00 92.62 98 ILE A CA 1
ATOM 725 C C . ILE A 1 98 ? -7.106 8.537 19.968 1.00 92.62 98 ILE A C 1
ATOM 727 O O . ILE A 1 98 ? -7.868 9.419 19.582 1.00 92.62 98 ILE A O 1
ATOM 731 N N . ASP A 1 99 ? -7.017 8.155 21.237 1.00 90.81 99 ASP A N 1
ATOM 732 C CA . ASP A 1 99 ? -7.726 8.772 22.358 1.00 90.81 99 ASP A CA 1
ATOM 733 C C . ASP A 1 99 ? -6.731 9.610 23.167 1.00 90.81 99 ASP A C 1
ATOM 735 O O . ASP A 1 99 ? -5.833 9.061 23.804 1.00 90.81 99 ASP A O 1
ATOM 739 N N . ILE A 1 100 ? -6.851 10.939 23.113 1.00 89.69 100 ILE A N 1
ATOM 740 C CA . ILE A 1 100 ? -6.042 11.859 23.927 1.00 89.69 100 ILE A CA 1
ATOM 741 C C . ILE A 1 100 ? -6.865 12.222 25.162 1.00 89.69 100 ILE A C 1
ATOM 743 O O . ILE A 1 100 ? -7.639 13.181 25.162 1.00 89.69 100 ILE A O 1
ATOM 747 N N . GLY A 1 101 ? -6.700 11.431 26.217 1.00 85.75 101 GLY A N 1
ATOM 748 C CA . GLY A 1 101 ? -7.357 11.642 27.495 1.00 85.75 101 GLY A CA 1
ATOM 749 C C . GLY A 1 101 ? -6.704 12.743 28.333 1.00 85.75 101 GLY A C 1
ATOM 750 O O . GLY A 1 101 ? -5.742 13.410 27.944 1.00 85.75 101 GLY A O 1
ATOM 751 N N . GLY A 1 102 ? -7.235 12.927 29.543 1.00 81.62 102 GLY A N 1
ATOM 752 C CA . GLY A 1 102 ? -6.691 13.889 30.502 1.00 81.62 102 GLY A CA 1
ATOM 753 C C . GLY A 1 102 ? -5.355 13.452 31.109 1.00 81.62 102 GLY A C 1
ATOM 754 O O . GLY A 1 102 ? -4.507 14.296 31.350 1.00 81.62 102 GLY A O 1
ATOM 755 N N . GLN A 1 103 ? -5.158 12.158 31.369 1.00 79.94 103 GLN A N 1
ATOM 756 C CA . GLN A 1 103 ? -3.960 11.637 32.054 1.00 79.94 103 GLN A CA 1
ATOM 757 C C . GLN A 1 103 ? -3.104 10.705 31.197 1.00 79.94 103 GLN A C 1
ATOM 759 O O . GLN A 1 103 ? -1.950 10.457 31.544 1.00 79.94 103 GLN A O 1
ATOM 764 N N . ASP A 1 104 ? -3.658 10.198 30.102 1.00 85.31 104 ASP A N 1
ATOM 765 C CA . ASP A 1 104 ? -3.001 9.272 29.193 1.00 85.31 104 ASP A CA 1
ATOM 766 C C . ASP A 1 104 ? -3.473 9.506 27.755 1.00 85.31 104 ASP A C 1
ATOM 768 O O . ASP A 1 104 ? -4.482 10.162 27.498 1.00 85.31 104 ASP A O 1
ATOM 772 N N . VAL A 1 105 ? -2.688 8.982 26.825 1.00 88.50 105 VAL A N 1
ATOM 773 C CA . VAL A 1 105 ? -2.988 8.839 25.410 1.00 88.50 105 VAL A CA 1
ATOM 774 C C . VAL A 1 105 ? -3.038 7.352 25.116 1.00 88.50 105 VAL A C 1
ATOM 776 O O . VAL A 1 105 ? -2.114 6.613 25.469 1.00 88.50 105 VAL A O 1
ATOM 779 N N . LYS A 1 106 ? -4.083 6.922 24.418 1.00 89.75 106 LYS A N 1
ATOM 780 C CA . LYS A 1 106 ? -4.258 5.540 23.980 1.00 89.75 106 LYS A CA 1
ATOM 781 C C . LYS A 1 106 ? -4.283 5.492 22.465 1.00 89.75 106 LYS A C 1
ATOM 783 O O . LYS A 1 106 ? -4.939 6.306 21.820 1.00 89.75 106 LYS A O 1
ATOM 788 N N . VAL A 1 107 ? -3.599 4.510 21.897 1.00 92.31 107 VAL A N 1
ATOM 789 C CA . VAL A 1 107 ? -3.732 4.177 20.483 1.00 92.31 107 VAL A CA 1
ATOM 790 C C . VAL A 1 107 ? -4.207 2.742 20.377 1.00 92.31 107 VAL A C 1
ATOM 792 O O . VAL A 1 107 ? -3.576 1.842 20.925 1.00 92.31 107 VAL A O 1
ATOM 795 N N . LEU A 1 108 ? -5.322 2.529 19.687 1.00 92.88 108 LEU A N 1
ATOM 796 C CA . LEU A 1 108 ? -5.919 1.216 19.482 1.00 92.88 108 LEU A CA 1
ATOM 797 C C . LEU A 1 108 ? -5.902 0.878 17.996 1.00 92.88 108 LEU A C 1
ATOM 799 O O . LEU A 1 108 ? -6.199 1.730 17.162 1.00 92.88 108 LEU A O 1
ATOM 803 N N . SER A 1 109 ? -5.608 -0.375 17.671 1.00 91.94 109 SER A N 1
ATOM 804 C CA . SER A 1 109 ? -5.823 -0.938 16.336 1.00 91.94 109 SER A CA 1
ATOM 805 C C . SER A 1 109 ? -7.010 -1.890 16.374 1.00 91.94 109 SER A C 1
ATOM 807 O O . SER A 1 109 ? -7.178 -2.651 17.333 1.00 91.94 109 SER A O 1
ATOM 809 N N . LEU A 1 110 ? -7.851 -1.829 15.346 1.00 90.75 110 LEU A N 1
ATOM 810 C CA . LEU A 1 110 ? -9.069 -2.623 15.250 1.00 90.75 110 LEU A CA 1
ATOM 811 C C . LEU A 1 110 ? -8.989 -3.631 14.106 1.00 90.75 110 LEU A C 1
ATOM 813 O O . LEU A 1 110 ? -8.442 -3.346 13.041 1.00 90.75 110 LEU A O 1
ATOM 817 N N . THR A 1 111 ? -9.619 -4.785 14.307 1.00 88.62 111 THR A N 1
ATOM 818 C CA . THR A 1 111 ? -9.959 -5.713 13.228 1.00 88.62 111 THR A CA 1
ATOM 819 C C . THR A 1 111 ? -11.101 -5.155 12.375 1.00 88.62 111 THR A C 1
ATOM 821 O O . THR A 1 111 ? -11.797 -4.216 12.763 1.00 88.62 111 THR A O 1
ATOM 824 N N . GLU A 1 112 ? -11.363 -5.779 11.226 1.00 85.56 112 GLU A N 1
ATOM 825 C CA . GLU A 1 112 ? -12.488 -5.415 10.348 1.00 85.56 112 GLU A CA 1
ATOM 826 C C . GLU A 1 112 ? -13.864 -5.550 11.018 1.00 85.56 112 GLU A C 1
ATOM 828 O O . GLU A 1 112 ? -14.814 -4.860 10.656 1.00 85.56 112 GLU A O 1
ATOM 833 N N . GLN A 1 113 ? -13.962 -6.405 12.039 1.00 87.06 113 GLN A N 1
ATOM 834 C CA . GLN A 1 113 ? -15.173 -6.626 12.834 1.00 87.06 113 GLN A CA 1
ATOM 835 C C . GLN A 1 113 ? -15.295 -5.646 14.018 1.00 87.06 113 GLN A C 1
ATOM 837 O O . GLN A 1 113 ? -16.147 -5.827 14.892 1.00 87.06 113 GLN A O 1
ATOM 842 N N . GLY A 1 114 ? -14.400 -4.655 14.113 1.00 84.81 114 GLY A N 1
ATOM 843 C CA . GLY A 1 114 ? -14.390 -3.675 15.199 1.00 84.81 114 GLY A CA 1
ATOM 844 C C . GLY A 1 114 ? -13.918 -4.223 16.545 1.00 84.81 114 GLY A C 1
ATOM 845 O O . GLY A 1 114 ? -14.214 -3.632 17.584 1.00 84.81 114 GLY A O 1
ATOM 846 N N . LYS A 1 115 ? -13.223 -5.370 16.564 1.00 88.44 115 LYS A N 1
ATOM 847 C CA . LYS A 1 115 ? -12.585 -5.889 17.784 1.00 88.44 115 LYS A CA 1
ATOM 848 C C . LYS A 1 115 ? -11.205 -5.261 17.943 1.00 88.44 115 LYS A C 1
ATOM 850 O O . LYS A 1 115 ? -10.509 -5.047 16.956 1.00 88.44 115 LYS A O 1
ATOM 855 N N . MET A 1 116 ? -10.792 -4.997 19.177 1.00 89.69 116 MET A N 1
ATOM 856 C CA . MET A 1 116 ? -9.446 -4.502 19.462 1.00 89.69 116 MET A CA 1
ATOM 857 C C . MET A 1 116 ? -8.412 -5.594 19.151 1.00 89.69 116 MET A C 1
ATOM 859 O O . MET A 1 116 ? -8.472 -6.675 19.729 1.00 89.69 116 MET A O 1
ATOM 863 N N . GLN A 1 117 ? -7.488 -5.312 18.232 1.00 89.06 117 GLN A N 1
ATOM 864 C CA . GLN A 1 117 ? -6.406 -6.220 17.840 1.00 89.06 117 GLN A CA 1
ATOM 865 C C . GLN A 1 117 ? -5.147 -5.987 18.678 1.00 89.06 117 GLN A C 1
ATOM 867 O O . GLN A 1 117 ? -4.505 -6.932 19.123 1.00 89.06 117 GLN A O 1
ATOM 872 N N . ASN A 1 118 ? -4.794 -4.723 18.885 1.00 88.94 118 ASN A N 1
ATOM 873 C CA . ASN A 1 118 ? -3.638 -4.302 19.668 1.00 88.94 118 ASN A CA 1
ATOM 874 C C . ASN A 1 118 ? -3.925 -2.920 20.270 1.00 88.94 118 ASN A C 1
ATOM 876 O O . ASN A 1 118 ? -4.717 -2.160 19.702 1.00 88.94 118 ASN A O 1
ATOM 880 N N . PHE A 1 119 ? -3.261 -2.570 21.370 1.00 89.88 119 PHE A N 1
ATOM 881 C CA . PHE A 1 119 ? -3.315 -1.231 21.951 1.00 89.88 119 PHE A CA 1
ATOM 882 C C . PHE A 1 119 ? -1.968 -0.827 22.557 1.00 89.88 119 PHE A C 1
ATOM 884 O O . PHE A 1 119 ? -1.195 -1.661 23.021 1.00 89.88 119 PHE A O 1
ATOM 891 N N . LEU A 1 120 ? -1.706 0.476 22.578 1.00 89.69 120 LEU A N 1
ATOM 892 C CA . LEU A 1 120 ? -0.593 1.088 23.291 1.00 89.69 120 LEU A CA 1
ATOM 893 C C . LEU A 1 120 ? -1.101 2.274 24.099 1.00 89.69 120 LEU A C 1
ATOM 895 O O . LEU A 1 120 ? -1.992 3.002 23.666 1.00 89.69 120 LEU A O 1
ATOM 899 N N . MET A 1 121 ? -0.496 2.483 25.260 1.00 86.31 121 MET A N 1
ATOM 900 C CA . MET A 1 121 ? -0.714 3.662 26.088 1.00 86.31 121 MET A CA 1
ATOM 901 C C . MET A 1 121 ? 0.634 4.251 26.482 1.00 86.31 121 MET A C 1
ATOM 903 O O . MET A 1 121 ? 1.623 3.521 26.588 1.00 86.31 121 MET A O 1
ATOM 907 N N . ASN A 1 122 ? 0.689 5.566 26.673 1.00 80.00 122 ASN A N 1
ATOM 908 C CA . ASN A 1 122 ? 1.825 6.174 27.359 1.00 80.00 122 ASN A CA 1
ATOM 909 C C . ASN A 1 122 ? 1.736 5.920 28.875 1.00 80.00 122 ASN A C 1
ATOM 911 O O . ASN A 1 122 ? 0.681 5.573 29.412 1.00 80.00 122 ASN A O 1
ATOM 915 N N . ASP A 1 123 ? 2.857 6.115 29.570 1.00 65.81 123 ASP A N 1
ATOM 916 C CA . ASP A 1 123 ? 2.854 6.172 31.031 1.00 65.81 123 ASP A CA 1
ATOM 917 C C . ASP A 1 123 ? 1.932 7.299 31.514 1.00 65.81 123 ASP A C 1
ATOM 919 O O . ASP A 1 123 ? 1.729 8.281 30.797 1.00 65.81 123 ASP A O 1
ATOM 923 N N . LYS A 1 124 ? 1.413 7.182 32.748 1.00 64.75 124 LYS A N 1
ATOM 924 C CA . LYS A 1 124 ? 0.537 8.166 33.423 1.00 64.75 124 LYS A CA 1
ATOM 925 C C . LYS A 1 124 ? 1.277 9.466 33.773 1.00 64.75 124 LYS A C 1
ATOM 927 O O . LYS A 1 124 ? 1.328 9.898 34.924 1.00 64.75 124 LYS A O 1
ATOM 932 N N . CYS A 1 125 ? 1.907 10.067 32.781 1.00 65.88 125 CYS A N 1
ATOM 933 C CA . CYS A 1 125 ? 2.572 11.346 32.832 1.00 65.88 125 CYS A CA 1
ATOM 934 C C . CYS A 1 125 ? 1.687 12.337 32.077 1.00 65.88 125 CYS A C 1
ATOM 936 O O . CYS A 1 125 ? 1.323 12.095 30.929 1.00 65.88 125 CYS A O 1
ATOM 938 N N . ALA A 1 126 ? 1.369 13.477 32.696 1.00 62.75 126 ALA A N 1
ATOM 939 C CA . ALA A 1 126 ? 0.568 14.520 32.052 1.00 62.75 126 ALA A CA 1
ATOM 940 C C . ALA A 1 126 ? 1.203 15.026 30.739 1.00 62.75 126 ALA A C 1
ATOM 942 O O . ALA A 1 126 ? 0.503 15.563 29.882 1.00 62.75 126 ALA A O 1
ATOM 943 N N . ALA A 1 127 ? 2.512 14.827 30.567 1.00 65.00 127 ALA A N 1
ATOM 944 C CA . ALA A 1 127 ? 3.272 15.118 29.363 1.00 65.00 127 ALA A CA 1
ATOM 945 C C . ALA A 1 127 ? 2.641 14.512 28.096 1.00 65.00 127 ALA A C 1
ATOM 947 O O . ALA A 1 127 ? 2.628 13.296 27.914 1.00 65.00 127 ALA A O 1
ATOM 948 N N . GLY A 1 128 ? 2.169 15.364 27.181 1.00 72.69 128 GLY A N 1
ATOM 949 C CA . GLY A 1 128 ? 1.571 14.913 25.918 1.00 72.69 128 GLY A CA 1
ATOM 950 C C . GLY A 1 128 ? 0.093 14.516 25.996 1.00 72.69 128 GLY A C 1
ATOM 951 O O . GLY A 1 128 ? -0.380 13.840 25.092 1.00 72.69 128 GLY A O 1
ATOM 952 N N . THR A 1 129 ? -0.626 14.924 27.044 1.00 85.44 129 THR A N 1
ATOM 953 C CA . THR A 1 129 ? -2.059 14.630 27.256 1.00 85.44 129 THR A CA 1
ATOM 954 C C . THR A 1 129 ? -2.890 15.916 27.288 1.00 85.44 129 THR A C 1
ATOM 956 O O . THR A 1 129 ? -2.336 17.020 27.285 1.00 85.44 129 THR A O 1
ATOM 959 N N . GLY A 1 130 ? -4.217 15.802 27.394 1.00 87.00 130 GLY A N 1
ATOM 960 C CA . GLY A 1 130 ? -5.101 16.959 27.570 1.00 87.00 130 GLY A CA 1
ATOM 961 C C . GLY A 1 130 ? -4.752 17.808 28.799 1.00 87.00 130 GLY A C 1
ATOM 962 O O . GLY A 1 130 ? -4.786 19.033 28.722 1.00 87.00 130 GLY A O 1
ATOM 963 N N . ARG A 1 131 ? -4.291 17.197 29.904 1.00 86.50 131 ARG A N 1
ATOM 964 C CA . ARG A 1 131 ? -3.908 17.951 31.111 1.00 86.50 131 ARG A CA 1
ATOM 965 C C . ARG A 1 131 ? -2.687 18.839 30.900 1.00 86.50 131 ARG A C 1
ATOM 967 O O . ARG A 1 131 ? -2.572 19.872 31.552 1.00 86.50 131 ARG A O 1
ATOM 974 N N . PHE A 1 132 ? -1.768 18.454 30.018 1.00 89.50 132 PHE A N 1
ATOM 975 C CA . PHE A 1 132 ? -0.662 19.334 29.646 1.00 89.50 132 PHE A CA 1
ATOM 976 C C . PHE A 1 132 ? -1.187 20.592 28.954 1.00 89.50 132 PHE A C 1
ATOM 978 O O . PHE A 1 132 ? -0.794 21.689 29.336 1.00 89.50 132 PHE A O 1
ATOM 985 N N . LEU A 1 133 ? -2.127 20.448 28.015 1.00 91.69 133 LEU A N 1
ATOM 986 C CA . LEU A 1 133 ? -2.753 21.590 27.344 1.00 91.69 133 LEU A CA 1
ATOM 987 C C . LEU A 1 133 ? -3.525 22.481 28.330 1.00 91.69 133 LEU A C 1
ATOM 989 O O . LEU A 1 133 ? -3.388 23.698 28.252 1.00 91.69 133 LEU A O 1
ATOM 993 N N . ASP A 1 134 ? -4.244 21.899 29.300 1.00 89.56 134 ASP A N 1
ATOM 994 C CA . ASP A 1 134 ? -4.904 22.652 30.382 1.00 89.56 134 ASP A CA 1
ATOM 995 C C . ASP A 1 134 ? -3.916 23.526 31.168 1.00 89.56 134 ASP A C 1
ATOM 997 O O . ASP A 1 134 ? -4.174 24.705 31.413 1.00 89.56 134 ASP A O 1
ATOM 1001 N N . VAL A 1 135 ? -2.780 22.949 31.576 1.00 90.88 135 VAL A N 1
ATOM 1002 C CA . VAL A 1 135 ? -1.758 23.665 32.354 1.00 90.88 135 VAL A CA 1
ATOM 1003 C C . VAL A 1 135 ? -1.160 24.802 31.529 1.00 90.88 135 VAL A C 1
ATOM 1005 O O . VAL A 1 135 ? -1.085 25.928 32.015 1.00 90.88 135 VAL A O 1
ATOM 1008 N N . MET A 1 136 ? -0.804 24.541 30.268 1.00 93.69 136 MET A N 1
ATOM 1009 C CA . MET A 1 136 ? -0.224 25.563 29.394 1.00 93.69 136 MET A CA 1
ATOM 1010 C C . MET A 1 136 ? -1.212 26.692 29.093 1.00 93.69 136 MET A C 1
ATOM 1012 O O . MET A 1 136 ? -0.844 27.861 29.183 1.00 93.69 136 MET A O 1
ATOM 1016 N N . ALA A 1 137 ? -2.480 26.375 28.823 1.00 93.38 137 ALA A N 1
ATOM 1017 C CA . ALA A 1 137 ? -3.522 27.384 28.649 1.00 93.38 137 ALA A CA 1
ATOM 1018 C C . ALA A 1 137 ? -3.703 28.242 29.911 1.00 93.38 137 ALA A C 1
ATOM 1020 O O . ALA A 1 137 ? -3.814 29.463 29.812 1.00 93.38 137 ALA A O 1
ATOM 1021 N N . SER A 1 138 ? -3.658 27.625 31.098 1.00 92.88 138 SER A N 1
ATOM 1022 C CA . SER A 1 138 ? -3.745 28.343 32.373 1.00 92.88 138 SER A CA 1
ATOM 1023 C C . SER A 1 138 ? -2.572 29.301 32.593 1.00 92.88 138 SER A C 1
ATOM 1025 O O . SER A 1 138 ? -2.795 30.413 33.068 1.00 92.88 138 SER A O 1
ATOM 1027 N N . ILE A 1 139 ? -1.341 28.898 32.258 1.00 92.19 139 ILE A N 1
ATOM 1028 C CA . ILE A 1 139 ? -0.140 29.753 32.350 1.00 92.19 139 ILE A CA 1
ATOM 1029 C C . ILE A 1 139 ? -0.270 30.957 31.414 1.00 92.19 139 ILE A C 1
ATOM 1031 O O . ILE A 1 139 ? 0.028 32.086 31.795 1.00 92.19 139 ILE A O 1
ATOM 1035 N N . LEU A 1 140 ? -0.771 30.710 30.205 1.00 93.75 140 LEU A N 1
ATOM 1036 C CA . LEU A 1 140 ? -0.998 31.722 29.177 1.00 93.75 140 LEU A CA 1
ATOM 1037 C C . LEU A 1 140 ? -2.258 32.569 29.420 1.00 93.75 140 LEU A C 1
ATOM 1039 O O . LEU A 1 140 ? -2.517 33.496 28.660 1.00 93.75 140 LEU A O 1
ATOM 1043 N N . GLN A 1 141 ? -3.037 32.265 30.466 1.00 94.38 141 GLN A N 1
ATOM 1044 C CA . GLN A 1 141 ? -4.319 32.905 30.786 1.00 94.38 141 GLN A CA 1
ATOM 1045 C C . GLN A 1 141 ? -5.323 32.907 29.620 1.00 94.38 141 GLN A C 1
ATOM 1047 O O . GLN A 1 141 ? -6.096 33.848 29.438 1.00 94.38 141 GLN A O 1
ATOM 1052 N N . ILE A 1 142 ? -5.341 31.824 28.847 1.00 94.81 142 ILE A N 1
ATOM 1053 C CA . ILE A 1 142 ? -6.279 31.593 27.743 1.00 94.81 142 ILE A CA 1
ATOM 1054 C C . ILE A 1 142 ? -7.094 30.327 27.999 1.00 94.81 142 ILE A C 1
ATOM 1056 O O . ILE A 1 142 ? -6.798 29.533 28.893 1.00 94.81 142 ILE A O 1
ATOM 1060 N N . ARG A 1 143 ? -8.150 30.119 27.211 1.00 93.56 143 ARG A N 1
ATOM 1061 C CA . ARG A 1 143 ? -8.919 28.874 27.270 1.00 93.56 143 ARG A CA 1
ATOM 1062 C C . ARG A 1 143 ? -8.224 27.813 26.426 1.00 93.56 143 ARG A C 1
ATOM 1064 O O . ARG A 1 143 ? -7.699 28.114 25.358 1.00 93.56 143 ARG A O 1
ATOM 1071 N N . VAL A 1 144 ? -8.302 26.554 26.852 1.00 90.81 144 VAL A N 1
ATOM 1072 C CA . VAL A 1 144 ? -7.824 25.414 26.047 1.00 90.81 144 VAL A CA 1
ATOM 1073 C C . VAL A 1 144 ? -8.500 25.381 24.676 1.00 90.81 144 VAL A C 1
ATOM 1075 O O . VAL A 1 144 ? -7.834 25.128 23.677 1.00 90.81 144 VAL A O 1
ATOM 1078 N N . ASP A 1 145 ? -9.788 25.737 24.619 1.00 91.94 145 ASP A N 1
ATOM 1079 C CA . ASP A 1 145 ? -10.567 25.852 23.377 1.00 91.94 145 ASP A CA 1
ATOM 1080 C C . ASP A 1 145 ? -9.966 26.853 22.370 1.00 91.94 145 ASP A C 1
ATOM 1082 O O . ASP A 1 145 ? -10.195 26.738 21.166 1.00 91.94 145 ASP A O 1
ATOM 1086 N N . ASP A 1 146 ? -9.205 27.841 22.853 1.00 94.69 146 ASP A N 1
ATOM 1087 C CA . ASP A 1 146 ? -8.606 28.885 22.021 1.00 94.69 146 ASP A CA 1
ATOM 1088 C C . ASP A 1 146 ? -7.214 28.494 21.499 1.00 94.69 146 ASP A C 1
ATOM 1090 O O . ASP A 1 146 ? -6.748 29.095 20.529 1.00 94.69 146 ASP A O 1
ATOM 1094 N N . LEU A 1 147 ? -6.564 27.469 22.075 1.00 94.19 147 LEU A N 1
ATOM 1095 C CA . LEU A 1 147 ? -5.202 27.065 21.700 1.00 94.19 147 LEU A CA 1
ATOM 1096 C C . LEU A 1 147 ? -5.085 26.757 20.205 1.00 94.19 147 LEU A C 1
ATOM 1098 O O . LEU A 1 147 ? -4.182 27.265 19.550 1.00 94.19 147 LEU A O 1
ATOM 1102 N N . GLY A 1 148 ? -6.019 25.979 19.646 1.00 93.31 148 GLY A N 1
ATOM 1103 C CA . GLY A 1 148 ? -5.989 25.613 18.226 1.00 93.31 148 GLY A CA 1
ATOM 1104 C C . GLY A 1 148 ? -6.057 26.834 17.303 1.00 93.31 148 GLY A C 1
ATOM 1105 O O . GLY A 1 148 ? -5.214 26.998 16.427 1.00 93.31 148 GLY A O 1
ATOM 1106 N N . ARG A 1 149 ? -6.997 27.753 17.560 1.00 96.12 149 ARG A N 1
ATOM 1107 C CA . ARG A 1 149 ? -7.165 28.982 16.759 1.00 96.12 149 ARG A CA 1
ATOM 1108 C C . ARG A 1 149 ? -5.993 29.951 16.885 1.00 96.12 149 ARG A C 1
ATOM 1110 O O . ARG A 1 149 ? -5.770 30.763 15.990 1.00 96.12 149 ARG A O 1
ATOM 1117 N N . ILE A 1 150 ? -5.302 29.940 18.022 1.00 96.44 150 ILE A N 1
ATOM 1118 C CA . ILE A 1 150 ? -4.111 30.762 18.243 1.00 96.44 150 ILE A CA 1
ATOM 1119 C C . ILE A 1 150 ? -2.903 30.127 17.540 1.00 96.44 150 ILE A C 1
ATOM 1121 O O . ILE A 1 150 ? -2.180 30.845 16.852 1.00 96.44 150 ILE A O 1
ATOM 1125 N N . ALA A 1 151 ? -2.732 28.802 17.638 1.00 96.00 151 ALA A N 1
ATOM 1126 C CA . ALA A 1 151 ? -1.686 28.054 16.936 1.00 96.00 151 ALA A CA 1
ATOM 1127 C C . ALA A 1 151 ? -1.768 28.219 15.410 1.00 96.00 151 ALA A C 1
ATOM 1129 O O . ALA A 1 151 ? -0.741 28.359 14.760 1.00 96.00 151 ALA A O 1
ATOM 1130 N N . GLU A 1 152 ? -2.974 28.247 14.835 1.00 95.25 152 GLU A N 1
ATOM 1131 C CA . GLU A 1 152 ? -3.189 28.430 13.387 1.00 95.25 152 GLU A CA 1
ATOM 1132 C C . GLU A 1 152 ? -2.644 29.757 12.833 1.00 95.25 152 GLU A C 1
ATOM 1134 O O . GLU A 1 152 ? -2.437 29.876 11.630 1.00 95.25 152 GLU A O 1
ATOM 1139 N N . LYS A 1 153 ? -2.415 30.758 13.691 1.00 96.38 153 LYS A N 1
ATOM 1140 C CA . LYS A 1 153 ? -1.853 32.066 13.312 1.00 96.38 153 LYS A CA 1
ATOM 1141 C C . LYS A 1 153 ? -0.327 32.117 13.432 1.00 96.38 153 LYS A C 1
ATOM 1143 O O . LYS A 1 153 ? 0.241 33.204 13.403 1.00 96.38 153 LYS A O 1
ATOM 1148 N N . SER A 1 154 ? 0.314 30.985 13.700 1.00 96.69 154 SER A N 1
ATOM 1149 C CA . SER A 1 154 ? 1.765 30.897 13.831 1.00 96.69 154 SER A CA 1
ATOM 1150 C C . SER A 1 154 ? 2.428 30.928 12.461 1.00 96.69 154 SER A C 1
ATOM 1152 O O . SER A 1 154 ? 2.021 30.197 11.559 1.00 96.69 154 SER A O 1
ATOM 1154 N N . ASP A 1 155 ? 3.481 31.732 12.344 1.00 93.94 155 ASP A N 1
ATOM 1155 C CA . ASP A 1 155 ? 4.361 31.748 11.173 1.00 93.94 155 ASP A CA 1
ATOM 1156 C C . ASP A 1 155 ? 5.679 31.012 11.466 1.00 93.94 155 ASP A C 1
ATOM 1158 O O . ASP A 1 155 ? 6.272 30.418 10.566 1.00 93.94 155 ASP A O 1
ATOM 1162 N N . ASN A 1 156 ? 6.140 31.029 12.725 1.00 94.44 156 ASN A N 1
ATOM 1163 C CA . ASN A 1 156 ? 7.429 30.479 13.149 1.00 94.44 156 ASN A CA 1
ATOM 1164 C C . ASN A 1 156 ? 7.300 29.722 14.486 1.00 94.44 156 ASN A C 1
ATOM 1166 O O . ASN A 1 156 ? 7.801 30.191 15.512 1.00 94.44 156 ASN A O 1
ATOM 1170 N N . PRO A 1 157 ? 6.646 28.546 14.510 1.00 92.81 157 PRO A N 1
ATOM 1171 C CA . PRO A 1 157 ? 6.400 27.805 15.744 1.00 92.81 157 PRO A CA 1
ATOM 1172 C C . PRO A 1 157 ? 7.707 27.458 16.464 1.00 92.81 157 PRO A C 1
ATOM 1174 O O . PRO A 1 157 ? 8.657 26.952 15.860 1.00 92.81 157 PRO A O 1
ATOM 1177 N N . ILE A 1 158 ? 7.761 27.703 17.775 1.00 92.94 158 ILE A N 1
ATOM 1178 C CA . ILE A 1 158 ? 8.948 27.364 18.567 1.00 92.94 158 ILE A CA 1
ATOM 1179 C C . ILE A 1 158 ? 8.933 25.890 18.981 1.00 92.94 158 ILE A C 1
ATOM 1181 O O . ILE A 1 158 ? 7.883 25.292 19.197 1.00 92.94 158 ILE A O 1
ATOM 1185 N N . SER A 1 159 ? 10.104 25.297 19.202 1.00 91.38 159 SER A N 1
ATOM 1186 C CA . SER A 1 159 ? 10.173 23.941 19.752 1.00 91.38 159 SER A CA 1
ATOM 1187 C C . SER A 1 159 ? 10.155 23.960 21.279 1.00 91.38 159 SER A C 1
ATOM 1189 O O . SER A 1 159 ? 11.093 24.455 21.899 1.00 91.38 159 SER A O 1
ATOM 1191 N N . ILE A 1 160 ? 9.158 23.311 21.886 1.00 89.19 160 ILE A N 1
ATOM 1192 C CA . ILE A 1 160 ? 9.164 22.990 23.321 1.00 89.19 160 ILE A CA 1
ATOM 1193 C C . ILE A 1 160 ? 10.015 21.738 23.554 1.00 89.19 160 ILE A C 1
ATOM 1195 O O . ILE A 1 160 ? 9.712 20.648 23.049 1.00 89.19 160 ILE A O 1
ATOM 1199 N N . SER A 1 161 ? 11.107 21.904 24.296 1.00 79.94 161 SER A N 1
ATOM 1200 C CA . SER A 1 161 ? 12.126 20.873 24.520 1.00 79.94 161 SER A CA 1
ATOM 1201 C C . SER A 1 161 ? 11.799 19.957 25.701 1.00 79.94 161 SER A C 1
ATOM 1203 O O . SER A 1 161 ? 12.116 18.762 25.674 1.00 79.94 161 SER A O 1
ATOM 1205 N N . ASN A 1 162 ? 11.123 20.475 26.729 1.00 79.25 162 ASN A N 1
ATOM 1206 C CA . ASN A 1 162 ? 10.879 19.719 27.948 1.00 79.25 162 ASN A CA 1
ATOM 1207 C C . ASN A 1 162 ? 9.720 18.726 27.818 1.00 79.25 162 ASN A C 1
ATOM 1209 O O . ASN A 1 162 ? 8.644 19.010 27.286 1.00 79.25 162 ASN A O 1
ATOM 1213 N N . THR A 1 163 ? 9.944 17.526 28.361 1.00 71.19 163 THR A N 1
ATOM 1214 C CA . THR A 1 163 ? 8.918 16.476 28.410 1.00 71.19 163 THR A CA 1
ATOM 1215 C C . THR A 1 163 ? 8.085 16.542 29.680 1.00 71.19 163 THR A C 1
ATOM 1217 O O . THR A 1 163 ? 6.879 16.372 29.605 1.00 71.19 163 THR A O 1
ATOM 1220 N N . CYS A 1 164 ? 8.676 16.852 30.833 1.00 82.44 164 CYS A N 1
ATOM 1221 C CA . CYS A 1 164 ? 7.920 17.019 32.073 1.00 82.44 164 CYS A CA 1
ATOM 1222 C C . CYS A 1 164 ? 7.078 18.302 32.031 1.00 82.44 164 CYS A C 1
ATOM 1224 O O . CYS A 1 164 ? 7.632 19.376 31.805 1.00 82.44 164 CYS A O 1
ATOM 1226 N N . THR A 1 165 ? 5.778 18.211 32.331 1.00 85.25 165 THR A N 1
ATOM 1227 C CA . THR A 1 165 ? 4.867 19.370 32.381 1.00 85.25 165 THR A CA 1
ATOM 1228 C C . THR A 1 165 ? 5.385 20.489 33.289 1.00 85.25 165 THR A C 1
ATOM 1230 O O . THR A 1 165 ? 5.280 21.651 32.921 1.00 85.25 165 THR A O 1
ATOM 1233 N N . VAL A 1 166 ? 6.011 20.148 34.422 1.00 86.06 166 VAL A N 1
ATOM 1234 C CA . VAL A 1 166 ? 6.565 21.127 35.379 1.00 86.06 166 VAL A CA 1
ATOM 1235 C C . VAL A 1 166 ? 7.744 21.905 34.785 1.00 86.06 166 VAL A C 1
ATOM 1237 O O . VAL A 1 166 ? 7.872 23.103 35.000 1.00 86.06 166 VAL A O 1
ATOM 1240 N N . PHE A 1 167 ? 8.615 21.246 34.016 1.00 87.12 167 PHE A N 1
ATOM 1241 C CA . PHE A 1 167 ? 9.735 21.937 33.367 1.00 87.12 167 PHE A CA 1
ATOM 1242 C C . PHE A 1 167 ? 9.295 22.689 32.111 1.00 87.12 167 PHE A C 1
ATOM 1244 O O . PHE A 1 167 ? 9.813 23.766 31.830 1.00 87.12 167 PHE A O 1
ATOM 1251 N N . ALA A 1 168 ? 8.314 22.148 31.387 1.00 88.88 168 ALA A N 1
ATOM 1252 C CA . ALA A 1 168 ? 7.714 22.820 30.244 1.00 88.88 168 ALA A CA 1
ATOM 1253 C C . ALA A 1 168 ? 6.991 24.112 30.657 1.00 88.88 168 ALA A C 1
ATOM 1255 O O . ALA A 1 168 ? 7.049 25.085 29.920 1.00 88.88 168 ALA A O 1
ATOM 1256 N N . GLU A 1 169 ? 6.386 24.166 31.847 1.00 91.00 169 GLU A N 1
ATOM 1257 C CA . GLU A 1 169 ? 5.842 25.406 32.416 1.00 91.00 169 GLU A CA 1
ATOM 1258 C C . GLU A 1 169 ? 6.917 26.496 32.540 1.00 91.00 169 GLU A C 1
ATOM 1260 O O . GLU A 1 169 ? 6.751 27.591 32.003 1.00 91.00 169 GLU A O 1
ATOM 1265 N N . SER A 1 170 ? 8.057 26.185 33.164 1.00 92.00 170 SER A N 1
ATOM 1266 C CA . SER A 1 170 ? 9.175 27.131 33.288 1.00 92.00 170 SER A CA 1
ATOM 1267 C C . SER A 1 170 ? 9.728 27.574 31.930 1.00 92.00 170 SER A C 1
ATOM 1269 O O . SER A 1 170 ? 10.090 28.740 31.755 1.00 92.00 170 SER A O 1
ATOM 1271 N N . GLU A 1 171 ? 9.791 26.656 30.961 1.00 92.88 171 GLU A N 1
ATOM 1272 C CA . GLU A 1 171 ? 10.209 26.948 29.586 1.00 92.88 171 GLU A CA 1
ATOM 1273 C C . GLU A 1 171 ? 9.236 27.918 28.907 1.00 92.88 171 GLU A C 1
ATOM 1275 O O . GLU A 1 171 ? 9.667 28.949 28.398 1.00 92.88 171 GLU A O 1
ATOM 1280 N N . VAL A 1 172 ? 7.930 27.648 28.968 1.00 93.12 172 VAL A N 1
ATOM 1281 C CA . VAL A 1 172 ? 6.880 28.503 28.394 1.00 93.12 172 VAL A CA 1
ATOM 1282 C C . VAL A 1 172 ? 6.907 29.905 29.009 1.00 93.12 172 VAL A C 1
ATOM 1284 O O . VAL A 1 172 ? 6.884 30.890 28.274 1.00 93.12 172 VAL A O 1
ATOM 1287 N N . ILE A 1 173 ? 7.045 30.020 30.335 1.00 92.44 173 ILE A N 1
ATOM 1288 C CA . ILE A 1 173 ? 7.168 31.319 31.023 1.00 92.44 173 ILE A CA 1
ATOM 1289 C C . ILE A 1 173 ? 8.411 32.079 30.546 1.00 92.44 173 ILE A C 1
ATOM 1291 O O . ILE A 1 173 ? 8.357 33.288 30.318 1.00 92.44 173 ILE A O 1
ATOM 1295 N N . SER A 1 174 ? 9.530 31.375 30.366 1.00 93.31 174 SER A N 1
ATOM 1296 C CA . SER A 1 174 ? 10.774 31.984 29.890 1.00 93.31 174 SER A CA 1
ATOM 1297 C C . SER A 1 174 ? 10.638 32.501 28.456 1.00 93.31 174 SER A C 1
ATOM 1299 O O . SER A 1 174 ? 11.089 33.604 28.164 1.00 93.31 174 SER A O 1
ATOM 1301 N N . GLN A 1 175 ? 9.976 31.749 27.572 1.00 93.38 175 GLN A N 1
ATOM 1302 C CA . GLN A 1 175 ? 9.738 32.159 26.182 1.00 93.38 175 GLN A CA 1
ATOM 1303 C C . GLN A 1 175 ? 8.814 33.383 26.096 1.00 93.38 175 GLN A C 1
ATOM 1305 O O . GLN A 1 175 ? 9.090 34.307 25.332 1.00 93.38 175 GLN A O 1
ATOM 1310 N N . LEU A 1 176 ? 7.779 33.451 26.941 1.00 91.38 176 LEU A N 1
ATOM 1311 C CA . LEU A 1 176 ? 6.950 34.655 27.075 1.00 91.38 176 LEU A CA 1
ATOM 1312 C C . LEU A 1 176 ? 7.774 35.864 27.527 1.00 91.38 176 LEU A C 1
ATOM 1314 O O . LEU A 1 176 ? 7.630 36.950 26.973 1.00 91.38 176 LEU A O 1
ATOM 1318 N N . ALA A 1 177 ? 8.659 35.685 28.511 1.00 92.44 177 ALA A N 1
ATOM 1319 C CA . ALA A 1 177 ? 9.517 36.760 29.009 1.00 92.44 177 ALA A CA 1
ATOM 1320 C C . ALA A 1 177 ? 10.532 37.252 27.960 1.00 92.44 177 ALA A C 1
ATOM 1322 O O . ALA A 1 177 ? 10.934 38.414 27.996 1.00 92.44 177 ALA A O 1
ATOM 1323 N N . LEU A 1 178 ? 10.922 36.390 27.015 1.00 93.94 178 LEU A N 1
ATOM 1324 C CA . LEU A 1 178 ? 11.763 36.734 25.865 1.00 93.94 178 LEU A CA 1
ATOM 1325 C C . LEU A 1 178 ? 10.994 37.432 24.731 1.00 93.94 178 LEU A C 1
ATOM 1327 O O . LEU A 1 178 ? 11.614 37.852 23.756 1.00 93.94 178 LEU A O 1
ATOM 1331 N N . GLY A 1 179 ? 9.674 37.588 24.860 1.00 93.94 179 GLY A N 1
ATOM 1332 C CA . GLY A 1 179 ? 8.837 38.275 23.879 1.00 93.94 179 GLY A CA 1
ATOM 1333 C C . GLY A 1 179 ? 8.498 37.435 22.649 1.00 93.94 179 GLY A C 1
ATOM 1334 O O . GLY A 1 179 ? 8.243 38.007 21.594 1.00 93.94 179 GLY A O 1
ATOM 1335 N N . VAL A 1 180 ? 8.512 36.100 22.757 1.00 95.56 180 VAL A N 1
ATOM 1336 C CA . VAL A 1 180 ? 8.029 35.225 21.678 1.00 95.56 180 VAL A CA 1
ATOM 1337 C C . VAL A 1 180 ? 6.547 35.491 21.419 1.00 95.56 180 VAL A C 1
ATOM 1339 O O . VAL A 1 180 ? 5.755 35.587 22.359 1.00 95.56 180 VAL A O 1
ATOM 1342 N N . GLU A 1 181 ? 6.174 35.576 20.141 1.00 96.81 181 GLU A N 1
ATOM 1343 C CA . GLU A 1 181 ? 4.782 35.741 19.730 1.00 96.81 181 GLU A CA 1
ATOM 1344 C C . GLU A 1 181 ? 3.908 34.600 20.263 1.00 96.81 181 GLU A C 1
ATOM 1346 O O . GLU A 1 181 ? 4.255 33.417 20.202 1.00 96.81 181 GLU A O 1
ATOM 1351 N N . LEU A 1 182 ? 2.740 34.960 20.798 1.00 95.75 182 LEU A N 1
ATOM 1352 C CA . LEU A 1 182 ? 1.867 34.008 21.487 1.00 95.75 182 LEU A CA 1
ATOM 1353 C C . LEU A 1 182 ? 1.420 32.866 20.561 1.00 95.75 182 LEU A C 1
ATOM 1355 O O . LEU A 1 182 ? 1.324 31.724 21.008 1.00 95.75 182 LEU A O 1
ATOM 1359 N N . SER A 1 183 ? 1.156 33.159 19.284 1.00 97.25 183 SER A N 1
ATOM 1360 C CA . SER A 1 183 ? 0.776 32.153 18.286 1.00 97.25 183 SER A CA 1
ATOM 1361 C C . SER A 1 183 ? 1.873 31.114 18.068 1.00 97.25 183 SER A C 1
ATOM 1363 O O . SER A 1 183 ? 1.584 29.919 18.100 1.00 97.25 183 SER A O 1
ATOM 1365 N N . ASP A 1 184 ? 3.124 31.553 17.942 1.00 97.31 184 ASP A N 1
ATOM 1366 C CA . ASP A 1 184 ? 4.291 30.688 17.747 1.00 97.31 184 ASP A CA 1
ATOM 1367 C C . ASP A 1 184 ? 4.574 29.802 18.965 1.00 97.31 184 ASP A C 1
ATOM 1369 O O . ASP A 1 184 ? 4.869 28.608 18.834 1.00 97.31 184 ASP A O 1
ATOM 1373 N N . LEU A 1 185 ? 4.410 30.359 20.167 1.00 95.94 185 LEU A N 1
ATOM 1374 C CA . LEU A 1 185 ? 4.510 29.613 21.419 1.00 95.94 185 LEU A CA 1
ATOM 1375 C C . LEU A 1 185 ? 3.416 28.543 21.543 1.00 95.94 185 LEU A C 1
ATOM 1377 O O . LEU A 1 185 ? 3.699 27.387 21.868 1.00 95.94 185 LEU A O 1
ATOM 1381 N N . VAL A 1 186 ? 2.164 28.913 21.267 1.00 96.31 186 VAL A N 1
ATOM 1382 C CA . VAL A 1 186 ? 1.012 28.003 21.346 1.00 96.31 186 VAL A CA 1
ATOM 1383 C C . VAL A 1 186 ? 1.090 26.902 20.287 1.00 96.31 186 VAL A C 1
ATOM 1385 O O . VAL A 1 186 ? 0.784 25.745 20.592 1.00 96.31 186 VAL A O 1
ATOM 1388 N N . ALA A 1 187 ? 1.557 27.215 19.077 1.00 96.31 187 ALA A N 1
ATOM 1389 C CA . ALA A 1 187 ? 1.815 26.217 18.046 1.00 96.31 187 ALA A CA 1
ATOM 1390 C C . ALA A 1 187 ? 2.886 25.211 18.493 1.00 96.31 187 ALA A C 1
ATOM 1392 O O . ALA A 1 187 ? 2.654 24.005 18.406 1.00 96.31 187 ALA A O 1
ATOM 1393 N N . GLY A 1 188 ? 3.981 25.681 19.097 1.00 94.75 188 GLY A N 1
ATOM 1394 C CA . GLY A 1 188 ? 5.011 24.822 19.686 1.00 94.75 188 GLY A CA 1
ATOM 1395 C C . GLY A 1 188 ? 4.500 23.884 20.784 1.00 94.75 188 GLY A C 1
ATOM 1396 O O . GLY A 1 188 ? 4.850 22.699 20.835 1.00 94.75 188 GLY A O 1
ATOM 1397 N N . ILE A 1 189 ? 3.624 24.391 21.655 1.00 93.69 189 ILE A N 1
ATOM 1398 C CA . ILE A 1 189 ? 2.949 23.600 22.695 1.00 93.69 189 ILE A CA 1
ATOM 1399 C C . ILE A 1 189 ? 2.115 22.481 22.054 1.00 93.69 189 ILE A C 1
ATOM 1401 O O . ILE A 1 189 ? 2.269 21.314 22.436 1.00 93.69 189 ILE A O 1
ATOM 1405 N N . CYS A 1 190 ? 1.281 22.815 21.064 1.00 93.44 190 CYS A N 1
ATOM 1406 C CA . CYS A 1 190 ? 0.428 21.858 20.354 1.00 93.44 190 CYS A CA 1
ATOM 1407 C C . CYS A 1 190 ? 1.254 20.812 19.592 1.00 93.44 190 CYS A C 1
ATOM 1409 O O . CYS A 1 190 ? 0.990 19.611 19.702 1.00 93.44 190 CYS A O 1
ATOM 1411 N N . GLU A 1 191 ? 2.299 21.242 18.884 1.00 93.19 191 GLU A N 1
ATOM 1412 C CA . GLU A 1 191 ? 3.208 20.361 18.152 1.00 93.19 191 GLU A CA 1
ATOM 1413 C C . GLU A 1 191 ? 3.901 19.368 19.094 1.00 93.19 191 GLU A C 1
ATOM 1415 O O . GLU A 1 191 ? 4.009 18.178 18.785 1.00 93.19 191 GLU A O 1
ATOM 1420 N N . SER A 1 192 ? 4.306 19.810 20.289 1.00 90.88 192 SER A N 1
ATOM 1421 C CA . SER A 1 192 ? 4.934 18.927 21.277 1.00 90.88 192 SER A CA 1
ATOM 1422 C C . SER A 1 192 ? 4.018 17.767 21.697 1.00 90.88 192 SER A C 1
ATOM 1424 O O . SER A 1 192 ? 4.494 16.655 21.946 1.00 90.88 192 SER A O 1
ATOM 1426 N N . VAL A 1 193 ? 2.702 17.998 21.768 1.00 90.38 193 VAL A N 1
ATOM 1427 C CA . VAL A 1 193 ? 1.702 16.958 22.046 1.00 90.38 193 VAL A CA 1
ATOM 1428 C C . VAL A 1 193 ? 1.526 16.070 20.816 1.00 90.38 193 VAL A C 1
ATOM 1430 O O . VAL A 1 193 ? 1.676 14.851 20.919 1.00 90.38 193 VAL A O 1
ATOM 1433 N N . ALA A 1 194 ? 1.313 16.667 19.640 1.00 90.62 194 ALA A N 1
ATOM 1434 C CA . ALA A 1 194 ? 1.119 15.946 18.383 1.00 90.62 194 ALA A CA 1
ATOM 1435 C C . ALA A 1 194 ? 2.289 15.002 18.053 1.00 90.62 194 ALA A C 1
ATOM 1437 O O . ALA A 1 194 ? 2.073 13.845 17.690 1.00 90.62 194 ALA A O 1
ATOM 1438 N N . ARG A 1 195 ? 3.537 15.442 18.254 1.00 89.75 195 ARG A N 1
ATOM 1439 C CA . ARG A 1 195 ? 4.746 14.634 18.024 1.00 89.75 195 ARG A CA 1
ATOM 1440 C C . ARG A 1 195 ? 4.790 13.389 18.911 1.00 89.75 195 ARG A C 1
ATOM 1442 O O . ARG A 1 195 ? 5.169 12.312 18.447 1.00 89.75 195 ARG A O 1
ATOM 1449 N N . ARG A 1 196 ? 4.373 13.507 20.176 1.00 86.56 196 ARG A N 1
ATOM 1450 C CA . ARG A 1 196 ? 4.315 12.376 21.122 1.00 86.56 196 ARG A CA 1
ATOM 1451 C C . ARG A 1 196 ? 3.227 11.386 20.730 1.00 86.56 196 ARG A C 1
ATOM 1453 O O . ARG A 1 196 ? 3.496 10.189 20.651 1.00 86.56 196 ARG A O 1
ATOM 1460 N N . VAL A 1 197 ? 2.037 11.895 20.419 1.00 89.06 197 VAL A N 1
ATOM 1461 C CA . VAL A 1 197 ? 0.904 11.089 19.950 1.00 89.06 197 VAL A CA 1
ATOM 1462 C C . VAL A 1 197 ? 1.268 10.348 18.658 1.00 89.06 197 VAL A C 1
ATOM 1464 O O . VAL A 1 197 ? 1.059 9.142 18.562 1.00 89.06 197 VAL A O 1
ATOM 1467 N N . SER A 1 198 ? 1.900 11.032 17.698 1.00 89.12 198 SER A N 1
ATOM 1468 C CA . SER A 1 198 ? 2.371 10.437 16.441 1.00 89.12 198 SER A CA 1
ATOM 1469 C C . SER A 1 198 ? 3.407 9.334 16.674 1.00 89.12 198 SER A C 1
ATOM 1471 O O . SER A 1 198 ? 3.310 8.265 16.076 1.00 89.12 198 SER A O 1
ATOM 1473 N N . SER A 1 199 ? 4.369 9.549 17.579 1.00 87.69 199 SER A N 1
ATOM 1474 C CA . SER A 1 199 ? 5.360 8.530 17.949 1.00 87.69 199 SER A CA 1
ATOM 1475 C C . SER A 1 199 ? 4.704 7.277 18.541 1.00 87.69 199 SER A C 1
ATOM 1477 O O . SER A 1 199 ? 5.026 6.157 18.141 1.00 87.69 199 SER A O 1
ATOM 1479 N N . LEU A 1 200 ? 3.725 7.452 19.436 1.00 87.50 200 LEU A N 1
ATOM 1480 C CA . LEU A 1 200 ? 2.957 6.340 19.998 1.00 87.50 200 LEU A CA 1
ATOM 1481 C C . LEU A 1 200 ? 2.151 5.609 18.914 1.00 87.50 200 LEU A C 1
ATOM 1483 O O . LEU A 1 200 ? 2.154 4.380 18.874 1.00 87.50 200 LEU A O 1
ATOM 1487 N N . ALA A 1 201 ? 1.523 6.349 17.999 1.00 88.25 201 ALA A N 1
ATOM 1488 C CA . ALA A 1 201 ? 0.716 5.777 16.927 1.00 88.25 201 ALA A CA 1
ATOM 1489 C C . ALA A 1 201 ? 1.550 5.023 15.878 1.00 88.25 201 ALA A C 1
ATOM 1491 O O . ALA A 1 201 ? 1.149 3.955 15.419 1.00 88.25 201 ALA A O 1
ATOM 1492 N N . LYS A 1 202 ? 2.755 5.498 15.544 1.00 86.69 202 LYS A N 1
ATOM 1493 C CA . LYS A 1 202 ? 3.669 4.787 14.630 1.00 86.69 202 LYS A CA 1
ATOM 1494 C C . LYS A 1 202 ? 4.045 3.393 15.138 1.00 86.69 202 LYS A C 1
ATOM 1496 O O . LYS A 1 202 ? 4.219 2.482 14.334 1.00 86.69 202 LYS A O 1
ATOM 1501 N N . ARG A 1 203 ? 4.116 3.201 16.459 1.00 84.75 203 ARG A N 1
ATOM 1502 C CA . ARG A 1 203 ? 4.458 1.909 17.080 1.00 84.75 203 ARG A CA 1
ATOM 1503 C C . ARG A 1 203 ? 3.368 0.844 16.942 1.00 84.75 203 ARG A C 1
ATOM 1505 O O . ARG A 1 203 ? 3.679 -0.328 17.111 1.00 84.75 203 ARG A O 1
ATOM 1512 N N . ILE A 1 204 ? 2.122 1.226 16.646 1.00 80.81 204 ILE A N 1
ATOM 1513 C CA . ILE A 1 204 ? 1.005 0.284 16.471 1.00 80.81 204 ILE A CA 1
ATOM 1514 C C . ILE A 1 204 ? 0.681 -0.008 14.994 1.00 80.81 204 ILE A C 1
ATOM 1516 O O . ILE A 1 204 ? -0.285 -0.710 14.710 1.00 80.81 204 ILE A O 1
ATOM 1520 N N . SER A 1 205 ? 1.500 0.509 14.065 1.00 67.94 205 SER A N 1
ATOM 1521 C CA . SER A 1 205 ? 1.307 0.447 12.610 1.00 67.94 205 SER A CA 1
ATOM 1522 C C . SER A 1 205 ? -0.044 1.021 12.170 1.00 67.94 205 SER A C 1
ATOM 1524 O O . SER A 1 205 ? -1.022 0.297 11.986 1.00 67.94 205 SER A O 1
ATOM 1526 N N . ILE A 1 206 ? -0.089 2.341 11.962 1.00 71.38 206 ILE A N 1
ATOM 1527 C CA . ILE A 1 206 ? -1.216 3.005 11.291 1.00 71.38 206 ILE A CA 1
ATOM 1528 C C . ILE A 1 206 ? -1.340 2.402 9.890 1.00 71.38 206 ILE A C 1
ATOM 1530 O O . ILE A 1 206 ? -0.393 2.454 9.106 1.00 71.38 206 ILE A O 1
ATOM 1534 N N . ARG A 1 207 ? -2.486 1.787 9.590 1.00 64.62 207 ARG A N 1
ATOM 1535 C CA . ARG A 1 207 ? -2.737 1.172 8.284 1.00 64.62 207 ARG A CA 1
ATOM 1536 C C . ARG A 1 207 ? -3.527 2.135 7.419 1.00 64.62 207 ARG A C 1
ATOM 1538 O O . ARG A 1 207 ? -4.648 2.499 7.768 1.00 64.62 207 ARG A O 1
ATOM 1545 N N . GLU A 1 208 ? -2.959 2.514 6.285 1.00 61.19 208 GLU A N 1
ATOM 1546 C CA . GLU A 1 208 ? -3.713 3.193 5.240 1.00 61.19 208 GLU A CA 1
ATOM 1547 C C . GLU A 1 208 ? -4.545 2.180 4.452 1.00 61.19 208 GLU A C 1
ATOM 1549 O O . GLU A 1 208 ? -4.150 1.026 4.258 1.00 61.19 208 GLU A O 1
ATOM 1554 N N . LYS A 1 209 ? -5.709 2.616 3.969 1.00 62.34 209 LYS A N 1
ATOM 1555 C CA . LYS A 1 209 ? -6.438 1.867 2.950 1.00 62.34 209 LYS A CA 1
ATOM 1556 C C . LYS A 1 209 ? -5.699 2.052 1.625 1.00 62.34 209 LYS A C 1
ATOM 1558 O O . LYS A 1 209 ? -5.844 3.086 0.983 1.00 62.34 209 LYS A O 1
ATOM 1563 N N . VAL A 1 210 ? -4.922 1.052 1.221 1.00 67.19 210 VAL A N 1
ATOM 1564 C CA . VAL A 1 210 ? -4.244 1.042 -0.080 1.00 67.19 210 VAL A CA 1
ATOM 1565 C C . VAL A 1 210 ? -5.173 0.418 -1.115 1.00 67.19 210 VAL A C 1
ATOM 1567 O O . VAL A 1 210 ? -5.607 -0.723 -0.962 1.00 67.19 210 VAL A O 1
ATOM 1570 N N . THR A 1 211 ? -5.485 1.163 -2.170 1.00 77.00 211 THR A N 1
ATOM 1571 C CA . THR A 1 211 ? -6.248 0.667 -3.320 1.00 77.00 211 THR A CA 1
ATOM 1572 C C . THR A 1 211 ? -5.466 0.902 -4.600 1.00 77.00 211 THR A C 1
ATOM 1574 O O . THR A 1 211 ? -4.811 1.929 -4.741 1.00 77.00 211 THR A O 1
ATOM 1577 N N . THR A 1 212 ? -5.582 -0.023 -5.547 1.00 77.50 212 THR A N 1
ATOM 1578 C CA . THR A 1 212 ? -5.142 0.160 -6.932 1.00 77.50 212 THR A CA 1
ATOM 1579 C C . THR A 1 212 ? -6.137 -0.525 -7.863 1.00 77.50 212 THR A C 1
ATOM 1581 O O . THR A 1 212 ? -6.859 -1.433 -7.440 1.00 77.50 212 THR A O 1
ATOM 1584 N N . SER A 1 213 ? -6.186 -0.112 -9.125 1.00 89.88 213 SER A N 1
ATOM 1585 C CA . SER A 1 213 ? -6.906 -0.818 -10.181 1.00 89.88 213 SER A CA 1
ATOM 1586 C C . SER A 1 213 ? -5.962 -1.385 -11.242 1.00 89.88 213 SER A C 1
ATOM 1588 O O . SER A 1 213 ? -4.878 -0.857 -11.508 1.00 89.88 213 SER A O 1
ATOM 1590 N N . LEU A 1 214 ? -6.416 -2.447 -11.920 1.00 92.38 214 LEU A N 1
ATOM 1591 C CA . LEU A 1 214 ? -5.720 -2.979 -13.097 1.00 92.38 214 LEU A CA 1
ATOM 1592 C C . LEU A 1 214 ? -5.562 -1.907 -14.189 1.00 92.38 214 LEU A C 1
ATOM 1594 O O . LEU A 1 214 ? -4.561 -1.900 -14.899 1.00 92.38 214 LEU A O 1
ATOM 1598 N N . PHE A 1 215 ? -6.518 -0.977 -14.294 1.00 92.75 215 PHE A N 1
ATOM 1599 C CA . PHE A 1 215 ? -6.461 0.119 -15.258 1.00 92.75 215 PHE A CA 1
ATOM 1600 C C . PHE A 1 215 ? -5.374 1.145 -14.908 1.00 92.75 215 PHE A C 1
ATOM 1602 O O . PHE A 1 215 ? -4.578 1.496 -15.772 1.00 92.75 215 PHE A O 1
ATOM 1609 N N . GLU A 1 216 ? -5.269 1.567 -13.645 1.00 90.00 216 GLU A N 1
ATOM 1610 C CA . GLU A 1 216 ? -4.181 2.444 -13.178 1.00 90.00 216 GLU A CA 1
ATOM 1611 C C . GLU A 1 216 ? -2.807 1.811 -13.413 1.00 90.00 216 GLU A C 1
ATOM 1613 O O . GLU A 1 216 ? -1.904 2.469 -13.927 1.00 90.00 216 GLU A O 1
ATOM 1618 N N . SER A 1 217 ? -2.667 0.516 -13.109 1.00 91.06 217 SER A N 1
ATOM 1619 C CA . SER A 1 217 ? -1.432 -0.237 -13.358 1.00 91.06 217 SER A CA 1
ATOM 1620 C C . SER A 1 217 ? -1.081 -0.281 -14.851 1.00 91.06 217 SER A C 1
ATOM 1622 O O . SER A 1 217 ? 0.079 -0.106 -15.224 1.00 91.06 217 SER A O 1
ATOM 1624 N N . ALA A 1 218 ? -2.075 -0.467 -15.727 1.00 93.12 218 ALA A N 1
ATOM 1625 C CA . ALA A 1 218 ? -1.873 -0.434 -17.174 1.00 93.12 218 ALA A CA 1
ATOM 1626 C C . ALA A 1 218 ? -1.423 0.955 -17.661 1.00 93.12 218 ALA A C 1
ATOM 1628 O O . ALA A 1 218 ? -0.467 1.050 -18.429 1.00 93.12 218 ALA A O 1
ATOM 1629 N N . ILE A 1 219 ? -2.059 2.032 -17.185 1.00 92.81 219 ILE A N 1
ATOM 1630 C CA . ILE A 1 219 ? -1.665 3.410 -17.519 1.00 92.81 219 ILE A CA 1
ATOM 1631 C C . ILE A 1 219 ? -0.243 3.708 -17.033 1.00 92.81 219 ILE A C 1
ATOM 1633 O O . ILE A 1 219 ? 0.538 4.289 -17.785 1.00 92.81 219 ILE A O 1
ATOM 1637 N N . PHE A 1 220 ? 0.120 3.271 -15.824 1.00 93.06 220 PHE A N 1
ATOM 1638 C CA . PHE A 1 220 ? 1.468 3.446 -15.282 1.00 93.06 220 PHE A CA 1
ATOM 1639 C C . PHE A 1 220 ? 2.528 2.739 -16.139 1.00 93.06 220 PHE A C 1
ATOM 1641 O O . PHE A 1 220 ? 3.517 3.361 -16.525 1.00 93.06 220 PHE A O 1
ATOM 1648 N N . ASN A 1 221 ? 2.287 1.479 -16.520 1.00 93.19 221 ASN A N 1
ATOM 1649 C CA . ASN A 1 221 ? 3.176 0.730 -17.417 1.00 93.19 221 ASN A CA 1
ATOM 1650 C C . ASN A 1 221 ? 3.336 1.399 -18.794 1.00 93.19 221 ASN A C 1
ATOM 1652 O O . ASN A 1 221 ? 4.378 1.269 -19.432 1.00 93.19 221 ASN A O 1
ATOM 1656 N N . MET A 1 222 ? 2.328 2.149 -19.245 1.00 92.62 222 MET A N 1
ATOM 1657 C CA . MET A 1 222 ? 2.365 2.910 -20.495 1.00 92.62 222 MET A CA 1
ATOM 1658 C C . MET A 1 222 ? 2.793 4.376 -20.315 1.00 92.62 222 MET A C 1
ATOM 1660 O O . MET A 1 222 ? 2.680 5.160 -21.258 1.00 92.62 222 MET A O 1
ATOM 1664 N N . GLY A 1 223 ? 3.292 4.769 -19.137 1.00 93.25 223 GLY A N 1
ATOM 1665 C CA . GLY A 1 223 ? 3.502 6.171 -18.764 1.00 93.25 223 GLY A CA 1
ATOM 1666 C C . GLY A 1 223 ? 4.352 6.964 -19.759 1.00 93.25 223 GLY A C 1
ATOM 1667 O O . GLY A 1 223 ? 3.956 8.056 -20.162 1.00 93.25 223 GLY A O 1
ATOM 1668 N N . MET A 1 224 ? 5.460 6.385 -20.233 1.00 87.56 224 MET A N 1
ATOM 1669 C CA . MET A 1 224 ? 6.322 7.016 -21.242 1.00 87.56 224 MET A CA 1
ATOM 1670 C C . MET A 1 224 ? 5.562 7.312 -22.547 1.00 87.56 224 MET A C 1
ATOM 1672 O O . MET A 1 224 ? 5.684 8.398 -23.109 1.00 87.56 224 MET A O 1
ATOM 1676 N N . MET A 1 225 ? 4.732 6.375 -23.009 1.00 86.56 225 MET A N 1
ATOM 1677 C CA . MET A 1 225 ? 3.980 6.484 -24.263 1.00 86.56 225 MET A CA 1
ATOM 1678 C C . MET A 1 225 ? 2.844 7.502 -24.130 1.00 86.56 225 MET A C 1
ATOM 1680 O O . MET A 1 225 ? 2.650 8.335 -25.015 1.00 86.56 225 MET A O 1
ATOM 1684 N N . VAL A 1 226 ? 2.136 7.488 -22.997 1.00 89.62 226 VAL A N 1
ATOM 1685 C CA . VAL A 1 226 ? 1.092 8.474 -22.676 1.00 89.62 226 VAL A CA 1
ATOM 1686 C C . VAL A 1 226 ? 1.683 9.885 -22.616 1.00 89.62 226 VAL A C 1
ATOM 1688 O O . VAL A 1 226 ? 1.101 10.823 -23.160 1.00 89.62 226 VAL A O 1
ATOM 1691 N N . GLN A 1 227 ? 2.860 10.047 -22.008 1.00 90.25 227 GLN A N 1
ATOM 1692 C CA . GLN A 1 227 ? 3.552 11.333 -21.946 1.00 90.25 227 GLN A CA 1
ATOM 1693 C C . GLN A 1 227 ? 4.000 11.809 -23.333 1.00 90.25 227 GLN A C 1
ATOM 1695 O O . GLN A 1 227 ? 3.757 12.968 -23.678 1.00 90.25 227 GLN A O 1
ATOM 1700 N N . ALA A 1 228 ? 4.595 10.920 -24.136 1.00 85.88 228 ALA A N 1
ATOM 1701 C CA . ALA A 1 228 ? 5.060 11.216 -25.491 1.00 85.88 228 ALA A CA 1
ATOM 1702 C C . ALA A 1 228 ? 3.923 11.657 -26.434 1.00 85.88 228 ALA A C 1
ATOM 1704 O O . ALA A 1 228 ? 4.125 12.534 -27.276 1.00 85.88 228 ALA A O 1
ATOM 1705 N N . ALA A 1 229 ? 2.708 11.125 -26.256 1.00 86.88 229 ALA A N 1
ATOM 1706 C CA . ALA A 1 229 ? 1.539 11.471 -27.070 1.00 86.88 229 ALA A CA 1
ATOM 1707 C C . ALA A 1 229 ? 1.124 12.957 -26.985 1.00 86.88 229 ALA A C 1
ATOM 1709 O O . ALA A 1 229 ? 0.377 13.447 -27.833 1.00 86.88 229 ALA A O 1
ATOM 1710 N N . GLN A 1 230 ? 1.609 13.702 -25.987 1.00 89.19 230 GLN A N 1
ATOM 1711 C CA . GLN A 1 230 ? 1.313 15.130 -25.827 1.00 89.19 230 GLN A CA 1
ATOM 1712 C C . GLN A 1 230 ? 2.080 16.022 -26.818 1.00 89.19 230 GLN A C 1
ATOM 1714 O O . GLN A 1 230 ? 1.640 17.137 -27.111 1.00 89.19 230 GLN A O 1
ATOM 1719 N N . TYR A 1 231 ? 3.206 15.551 -27.362 1.00 87.88 231 TYR A N 1
ATOM 1720 C CA . TYR A 1 231 ? 4.093 16.337 -28.224 1.00 87.88 231 TYR A CA 1
ATOM 1721 C C . TYR A 1 231 ? 3.619 16.340 -29.683 1.00 87.88 231 TYR A C 1
ATOM 1723 O O . TYR A 1 231 ? 4.255 15.769 -30.569 1.00 87.88 231 TYR A O 1
ATOM 1731 N N . LYS A 1 232 ? 2.484 16.996 -29.946 1.00 79.81 232 LYS A N 1
ATOM 1732 C CA . LYS A 1 232 ? 1.890 17.106 -31.289 1.00 79.81 232 LYS A CA 1
ATOM 1733 C C . LYS A 1 232 ? 2.899 17.702 -32.286 1.00 79.81 232 LYS A C 1
ATOM 1735 O O . LYS A 1 232 ? 3.315 18.845 -32.127 1.00 79.81 232 LYS A O 1
ATOM 1740 N N . GLY A 1 233 ? 3.275 16.928 -33.307 1.00 76.25 233 GLY A N 1
ATOM 1741 C CA . GLY A 1 233 ? 4.208 17.327 -34.374 1.00 76.25 233 GLY A CA 1
ATOM 1742 C C . GLY A 1 233 ? 5.609 16.708 -34.291 1.00 76.25 233 GLY A C 1
ATOM 1743 O O . GLY A 1 233 ? 6.301 16.695 -35.301 1.00 76.25 233 GLY A O 1
ATOM 1744 N N . ILE A 1 234 ? 6.005 16.164 -33.134 1.00 75.38 234 ILE A N 1
ATOM 1745 C CA . ILE A 1 234 ? 7.282 15.441 -32.951 1.00 75.38 234 ILE A CA 1
ATOM 1746 C C . ILE A 1 234 ? 7.024 14.017 -32.439 1.00 75.38 234 ILE A C 1
ATOM 1748 O O . ILE A 1 234 ? 7.655 13.067 -32.888 1.00 75.38 234 ILE A O 1
ATOM 1752 N N . GLY A 1 235 ? 6.069 13.847 -31.521 1.00 72.81 235 GLY A N 1
ATOM 1753 C CA . GLY A 1 235 ? 5.661 12.542 -31.012 1.00 72.81 235 GLY A CA 1
ATOM 1754 C C . GLY A 1 235 ? 4.958 11.706 -32.083 1.00 72.81 235 GLY A C 1
ATOM 1755 O O . GLY A 1 235 ? 4.075 12.194 -32.793 1.00 72.81 235 GLY A O 1
ATOM 1756 N N . LYS A 1 236 ? 5.331 10.427 -32.183 1.00 73.94 236 LYS A N 1
ATOM 1757 C CA . LYS A 1 236 ? 4.679 9.466 -33.080 1.00 73.94 236 LYS A CA 1
ATOM 1758 C C . LYS A 1 236 ? 3.364 8.974 -32.479 1.00 73.94 236 LYS A C 1
ATOM 1760 O O . LYS A 1 236 ? 3.257 8.749 -31.274 1.00 73.94 236 LYS A O 1
ATOM 1765 N N . THR A 1 237 ? 2.366 8.781 -33.337 1.00 80.81 237 THR A N 1
ATOM 1766 C CA . THR A 1 237 ? 1.089 8.170 -32.949 1.00 80.81 237 THR A CA 1
ATOM 1767 C C . THR A 1 237 ? 1.193 6.664 -33.139 1.00 80.81 237 THR A C 1
ATOM 1769 O O . THR A 1 237 ? 1.489 6.214 -34.239 1.00 80.81 237 THR A O 1
ATOM 1772 N N . TYR A 1 238 ? 0.962 5.898 -32.075 1.00 80.62 238 TYR A N 1
ATOM 1773 C CA . TYR A 1 238 ? 0.927 4.438 -32.150 1.00 80.62 238 TYR A CA 1
ATOM 1774 C C . TYR A 1 238 ? -0.402 3.933 -32.748 1.00 80.62 238 TYR A C 1
ATOM 1776 O O . TYR A 1 238 ? -1.434 4.577 -32.538 1.00 80.62 238 TYR A O 1
ATOM 1784 N N . PRO A 1 239 ? -0.409 2.767 -33.428 1.00 84.88 239 PRO A N 1
ATOM 1785 C CA . PRO A 1 239 ? 0.744 1.900 -33.702 1.00 84.88 239 PRO A CA 1
ATOM 1786 C C . PRO A 1 239 ? 1.698 2.508 -34.743 1.00 84.88 239 PRO A C 1
ATOM 1788 O O . PRO A 1 239 ? 1.254 3.180 -35.668 1.00 84.88 239 PRO A O 1
ATOM 1791 N N . ILE A 1 240 ? 3.000 2.264 -34.579 1.00 81.75 240 ILE A N 1
ATOM 1792 C CA . ILE A 1 240 ? 4.043 2.698 -35.520 1.00 81.75 240 ILE A CA 1
ATOM 1793 C C . ILE A 1 240 ? 4.584 1.496 -36.294 1.00 81.75 240 ILE A C 1
ATOM 1795 O O . ILE A 1 240 ? 4.666 0.397 -35.741 1.00 81.75 240 ILE A O 1
ATOM 1799 N N . ASP A 1 241 ? 4.976 1.710 -37.550 1.00 88.31 241 ASP A N 1
ATOM 1800 C CA . ASP A 1 241 ? 5.807 0.753 -38.277 1.00 88.31 241 ASP A CA 1
ATOM 1801 C C . ASP A 1 241 ? 7.254 0.888 -37.782 1.00 88.31 241 ASP A C 1
ATOM 1803 O O . ASP A 1 241 ? 7.822 1.982 -37.766 1.00 88.31 241 ASP A O 1
ATOM 1807 N N . VAL A 1 242 ? 7.854 -0.226 -37.362 1.00 86.81 242 VAL A N 1
ATOM 1808 C CA . VAL A 1 242 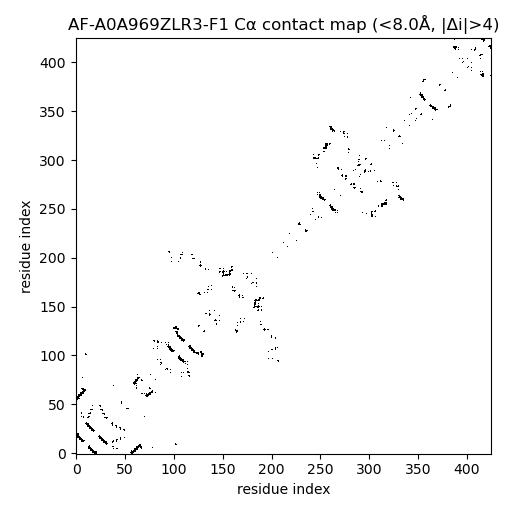? 9.233 -0.254 -36.861 1.00 86.81 242 VAL A CA 1
ATOM 1809 C C . VAL A 1 242 ? 10.246 0.184 -37.923 1.00 86.81 242 VAL A C 1
ATOM 1811 O O . VAL A 1 242 ? 11.276 0.764 -37.584 1.00 86.81 242 VAL A O 1
ATOM 1814 N N . ARG A 1 243 ? 9.930 -0.023 -39.209 1.00 91.00 243 ARG A N 1
ATOM 1815 C CA . ARG A 1 243 ? 10.750 0.415 -40.345 1.00 91.00 243 ARG A CA 1
ATOM 1816 C C . ARG A 1 243 ? 10.761 1.940 -40.512 1.00 91.00 243 ARG A C 1
ATOM 1818 O O . ARG A 1 243 ? 11.676 2.474 -41.130 1.00 91.00 243 ARG A O 1
ATOM 1825 N N . GLU A 1 244 ? 9.779 2.642 -39.946 1.00 88.31 244 GLU A N 1
ATOM 1826 C CA . GLU A 1 244 ? 9.621 4.105 -40.013 1.00 88.31 244 GLU A CA 1
ATOM 1827 C C . GLU A 1 244 ? 10.021 4.821 -38.707 1.00 88.31 244 GLU A C 1
ATOM 1829 O O . GLU A 1 244 ? 9.693 5.996 -38.495 1.00 88.31 244 GLU A O 1
ATOM 1834 N N . ALA A 1 245 ? 10.715 4.124 -37.801 1.00 85.75 245 ALA A N 1
ATOM 1835 C CA . ALA A 1 245 ? 11.189 4.702 -36.550 1.00 85.75 245 ALA A CA 1
ATOM 1836 C C . ALA A 1 245 ? 12.213 5.829 -36.794 1.00 85.75 245 ALA A C 1
ATOM 1838 O O . ALA A 1 245 ? 13.104 5.711 -37.633 1.00 85.75 245 ALA A O 1
ATOM 1839 N N . ASP A 1 246 ? 12.138 6.905 -36.000 1.00 85.50 246 ASP A N 1
ATOM 1840 C CA . ASP A 1 246 ? 13.050 8.058 -36.136 1.00 85.50 246 ASP A CA 1
ATOM 1841 C C . ASP A 1 246 ? 14.517 7.706 -35.844 1.00 85.50 246 ASP A C 1
ATOM 1843 O O . ASP A 1 246 ? 15.427 8.411 -36.287 1.00 85.50 246 ASP A O 1
ATOM 1847 N N . ASN A 1 247 ? 14.739 6.624 -35.092 1.00 90.88 247 ASN A N 1
ATOM 1848 C CA . ASN A 1 247 ? 16.036 5.992 -34.910 1.00 90.88 247 ASN A CA 1
ATOM 1849 C C . ASN A 1 247 ? 15.950 4.535 -35.409 1.00 90.88 247 ASN A C 1
ATOM 1851 O O . ASN A 1 247 ? 15.384 3.693 -34.704 1.00 90.88 247 ASN A O 1
ATOM 1855 N N . PRO A 1 248 ? 16.526 4.219 -36.584 1.00 92.56 248 PRO A N 1
ATOM 1856 C CA . PRO A 1 248 ? 16.431 2.889 -37.179 1.00 92.56 248 PRO A CA 1
ATOM 1857 C C . PRO A 1 248 ? 17.254 1.834 -36.428 1.00 92.56 248 PRO A C 1
ATOM 1859 O O . PRO A 1 248 ? 17.128 0.655 -36.723 1.00 92.56 248 PRO A O 1
ATOM 1862 N N . PHE A 1 249 ? 18.086 2.211 -35.452 1.00 94.75 249 PHE A N 1
ATOM 1863 C CA . PHE A 1 249 ? 18.943 1.283 -34.709 1.00 94.75 249 PHE A CA 1
ATOM 1864 C C . PHE A 1 249 ? 18.298 0.683 -33.452 1.00 94.75 249 PHE A C 1
ATOM 1866 O O . PHE A 1 249 ? 18.934 -0.116 -32.766 1.00 94.75 249 PHE A O 1
ATOM 1873 N N . ASN A 1 250 ? 17.049 1.034 -33.135 1.00 91.44 250 ASN A N 1
ATOM 1874 C CA . ASN A 1 250 ? 16.341 0.553 -31.943 1.00 91.44 250 ASN A CA 1
ATOM 1875 C C . ASN A 1 250 ? 15.219 -0.423 -32.308 1.00 91.44 250 ASN A C 1
ATOM 1877 O O . ASN A 1 250 ? 14.038 -0.112 -32.181 1.00 91.44 250 ASN A O 1
ATOM 1881 N N . THR A 1 251 ? 15.591 -1.615 -32.767 1.00 91.88 251 THR A N 1
ATOM 1882 C CA . THR A 1 251 ? 14.658 -2.655 -33.225 1.00 91.88 251 THR A CA 1
ATOM 1883 C C . THR A 1 251 ? 15.264 -4.050 -33.050 1.00 91.88 251 THR A C 1
ATOM 1885 O O . THR A 1 251 ? 16.445 -4.196 -32.726 1.00 91.88 251 THR A O 1
ATOM 1888 N N . ALA A 1 252 ? 14.434 -5.071 -33.253 1.00 94.44 252 ALA A N 1
ATOM 1889 C CA . ALA A 1 252 ? 14.846 -6.457 -33.362 1.00 94.44 252 ALA A CA 1
ATOM 1890 C C . ALA A 1 252 ? 15.206 -6.796 -34.816 1.00 94.44 252 ALA A C 1
ATOM 1892 O O . ALA A 1 252 ? 14.441 -6.512 -35.740 1.00 94.44 252 ALA A O 1
ATOM 1893 N N . TRP A 1 253 ? 16.353 -7.440 -35.005 1.00 96.00 253 TRP A N 1
ATOM 1894 C CA . TRP A 1 253 ? 16.906 -7.828 -36.298 1.00 96.00 253 TRP A CA 1
ATOM 1895 C C . TRP A 1 253 ? 16.869 -9.338 -36.471 1.00 96.00 253 TRP A C 1
ATOM 1897 O O . TRP A 1 253 ? 17.372 -10.057 -35.611 1.00 96.00 253 TRP A O 1
ATOM 1907 N N . LEU A 1 254 ? 16.318 -9.807 -37.590 1.00 97.00 254 LEU A N 1
ATOM 1908 C CA . LEU A 1 254 ? 16.336 -11.221 -37.958 1.00 97.00 254 LEU A CA 1
ATOM 1909 C C . LEU A 1 254 ? 17.744 -11.634 -38.416 1.00 97.00 254 LEU A C 1
ATOM 1911 O O . LEU A 1 254 ? 18.325 -10.993 -39.293 1.00 97.00 254 LEU A O 1
ATOM 1915 N N . THR A 1 255 ? 18.261 -12.722 -37.859 1.00 98.06 255 THR A N 1
ATOM 1916 C CA . THR A 1 255 ? 19.554 -13.327 -38.210 1.00 98.06 255 THR A CA 1
ATOM 1917 C C . THR A 1 255 ? 19.383 -14.506 -39.176 1.00 98.06 255 THR A C 1
ATOM 1919 O O . THR A 1 255 ? 18.266 -14.965 -39.430 1.00 98.06 255 THR A O 1
ATOM 1922 N N . SER A 1 256 ? 20.484 -15.014 -39.745 1.00 97.88 256 SER A N 1
ATOM 1923 C CA . SER A 1 256 ? 20.444 -16.081 -40.766 1.00 97.88 256 SER A CA 1
ATOM 1924 C C . SER A 1 256 ? 19.867 -17.411 -40.260 1.00 97.88 256 SER A C 1
ATOM 1926 O O . SER A 1 256 ? 19.326 -18.192 -41.039 1.00 97.88 256 SER A O 1
ATOM 1928 N N . ASP A 1 257 ? 19.958 -17.656 -38.954 1.00 97.12 257 ASP A N 1
ATOM 1929 C CA . ASP A 1 257 ? 19.452 -18.829 -38.238 1.00 97.12 257 ASP A CA 1
ATOM 1930 C C . ASP A 1 257 ? 18.010 -18.656 -37.722 1.00 97.12 257 ASP A C 1
ATOM 1932 O O . ASP A 1 257 ? 17.527 -19.474 -36.941 1.00 97.12 257 ASP A O 1
ATOM 1936 N N . GLY A 1 258 ? 17.296 -17.613 -38.165 1.00 96.38 258 GLY A N 1
ATOM 1937 C CA . GLY A 1 258 ? 15.881 -17.402 -37.838 1.00 96.38 258 GLY A CA 1
ATOM 1938 C C . GLY A 1 258 ? 15.630 -16.850 -36.432 1.00 96.38 258 GLY A C 1
ATOM 1939 O O . GLY A 1 258 ? 14.502 -16.892 -35.940 1.00 96.38 258 GLY A O 1
ATOM 1940 N N . ARG A 1 259 ? 16.675 -16.352 -35.770 1.00 96.25 259 ARG A N 1
ATOM 1941 C CA . ARG A 1 259 ? 16.624 -15.759 -34.432 1.00 96.25 259 ARG A CA 1
ATOM 1942 C C . ARG A 1 259 ? 16.579 -14.233 -34.528 1.00 96.25 259 ARG A C 1
ATOM 1944 O O . ARG A 1 259 ? 16.727 -13.660 -35.604 1.00 96.25 259 ARG A O 1
ATOM 1951 N N . TYR A 1 260 ? 16.370 -13.572 -33.391 1.00 97.00 260 TYR A N 1
ATOM 1952 C CA . TYR A 1 260 ? 16.328 -12.114 -33.326 1.00 97.00 260 TYR A CA 1
ATOM 1953 C C . TYR A 1 260 ? 17.352 -11.552 -32.343 1.00 97.00 260 TYR A C 1
ATOM 1955 O O . TYR A 1 260 ? 17.501 -12.059 -31.229 1.00 97.00 260 TYR A O 1
ATOM 1963 N N . ILE A 1 261 ? 18.012 -10.468 -32.745 1.00 97.44 261 ILE A N 1
ATOM 1964 C CA . ILE A 1 261 ? 18.862 -9.639 -31.884 1.00 97.44 261 ILE A CA 1
ATOM 1965 C C . ILE A 1 261 ? 18.224 -8.260 -31.762 1.00 97.44 261 ILE A C 1
ATOM 1967 O O . ILE A 1 261 ? 18.006 -7.592 -32.766 1.00 97.44 261 ILE A O 1
ATOM 1971 N N . GLN A 1 262 ? 17.945 -7.819 -30.539 1.00 96.25 262 GLN A N 1
ATOM 1972 C CA . GLN A 1 262 ? 17.501 -6.461 -30.246 1.00 96.25 262 GLN A CA 1
ATOM 1973 C C . GLN A 1 262 ? 18.717 -5.575 -29.991 1.00 96.25 262 GLN A C 1
ATOM 1975 O O . GLN A 1 262 ? 19.500 -5.852 -29.084 1.00 96.25 262 GLN A O 1
ATOM 1980 N N . THR A 1 263 ? 18.841 -4.472 -30.722 1.00 96.06 263 THR A N 1
ATOM 1981 C CA . THR A 1 263 ? 19.800 -3.407 -30.391 1.00 96.06 263 THR A CA 1
ATOM 1982 C C . THR A 1 263 ? 19.098 -2.249 -29.683 1.00 96.06 263 THR A C 1
ATOM 1984 O O . THR A 1 263 ? 17.904 -2.009 -29.884 1.00 96.06 263 THR A O 1
ATOM 1987 N N . CYS A 1 264 ? 19.827 -1.539 -28.820 1.00 91.19 264 CYS A N 1
ATOM 1988 C CA . CYS A 1 264 ? 19.325 -0.347 -28.132 1.00 91.19 264 CYS A CA 1
ATOM 1989 C C . CYS A 1 264 ? 20.413 0.731 -28.091 1.00 91.19 264 CYS A C 1
ATOM 1991 O O . CYS A 1 264 ? 21.180 0.844 -27.140 1.00 91.19 264 CYS A O 1
ATOM 1993 N N . MET A 1 265 ? 20.477 1.515 -29.160 1.00 94.69 265 MET A N 1
ATOM 1994 C CA . MET A 1 265 ? 21.391 2.630 -29.382 1.00 94.69 265 MET A CA 1
ATOM 1995 C C . MET A 1 265 ? 20.592 3.947 -29.392 1.00 94.69 265 MET A C 1
ATOM 1997 O O . MET A 1 265 ? 20.324 4.496 -30.462 1.00 94.69 265 MET A O 1
ATOM 2001 N N . PRO A 1 266 ? 20.154 4.468 -28.225 1.00 89.75 266 PRO A N 1
ATOM 2002 C CA . PRO A 1 266 ? 19.294 5.655 -28.154 1.00 89.75 266 PRO A CA 1
ATOM 2003 C C . PRO A 1 266 ? 19.945 6.904 -28.760 1.00 89.75 266 PRO A C 1
ATOM 2005 O O . PRO A 1 266 ? 19.255 7.695 -29.401 1.00 89.75 266 PRO A O 1
ATOM 2008 N N . ASP A 1 267 ? 21.263 7.045 -28.618 1.00 93.75 267 ASP A N 1
ATOM 2009 C CA . ASP A 1 267 ? 22.043 8.087 -29.281 1.00 93.75 267 ASP A CA 1
ATOM 2010 C C . ASP A 1 267 ? 22.632 7.572 -30.600 1.00 93.75 267 ASP A C 1
ATOM 2012 O O . ASP A 1 267 ? 23.754 7.067 -30.649 1.00 93.75 267 ASP A O 1
ATOM 2016 N N . TYR A 1 268 ? 21.862 7.707 -31.680 1.00 95.44 268 TYR A N 1
ATOM 2017 C CA . TYR A 1 268 ? 22.255 7.281 -33.026 1.00 95.44 268 TYR A CA 1
ATOM 2018 C C . TYR A 1 268 ? 23.654 7.775 -33.425 1.00 95.44 268 TYR A C 1
ATOM 2020 O O . TYR A 1 268 ? 24.442 7.011 -33.981 1.00 95.44 268 TYR A O 1
ATOM 2028 N N . ASN A 1 269 ? 23.986 9.035 -33.125 1.00 96.25 269 ASN A N 1
ATOM 2029 C CA . ASN A 1 269 ? 25.228 9.657 -33.588 1.00 96.25 269 ASN A CA 1
ATOM 2030 C C . ASN A 1 269 ? 26.459 9.010 -32.947 1.00 96.25 269 ASN A C 1
ATOM 2032 O O . ASN A 1 269 ? 27.467 8.803 -33.617 1.00 96.25 269 ASN A O 1
ATOM 2036 N N . THR A 1 270 ? 26.370 8.644 -31.670 1.00 96.31 270 THR A N 1
ATOM 2037 C CA . THR A 1 270 ? 27.474 7.982 -30.964 1.00 96.31 270 THR A CA 1
ATOM 2038 C C . THR A 1 270 ? 27.801 6.609 -31.559 1.00 96.31 270 THR A C 1
ATOM 2040 O O . THR A 1 270 ? 28.970 6.222 -31.610 1.00 96.31 270 THR A O 1
ATOM 2043 N N . TYR A 1 271 ? 26.792 5.873 -32.034 1.00 96.88 271 TYR A N 1
ATOM 2044 C CA . TYR A 1 271 ? 26.973 4.489 -32.481 1.00 96.88 271 TYR A CA 1
ATOM 2045 C C . TYR A 1 271 ? 27.046 4.309 -33.999 1.00 96.88 271 TYR A C 1
ATOM 2047 O O . TYR A 1 271 ? 27.543 3.276 -34.435 1.00 96.88 271 TYR A O 1
ATOM 2055 N N . TYR A 1 272 ? 26.614 5.285 -34.806 1.00 97.44 272 TYR A N 1
ATOM 2056 C CA . TYR A 1 272 ? 26.487 5.139 -36.262 1.00 97.44 272 TYR A CA 1
ATOM 2057 C C . TYR A 1 272 ? 27.735 4.562 -36.939 1.00 97.44 272 TYR A C 1
ATOM 2059 O O . TYR A 1 272 ? 27.661 3.499 -37.552 1.00 97.44 272 TYR A O 1
ATOM 2067 N N . ASN A 1 273 ? 28.891 5.210 -36.782 1.00 97.06 273 ASN A N 1
ATOM 2068 C CA . ASN A 1 273 ? 30.121 4.773 -37.448 1.00 97.06 273 ASN A CA 1
ATOM 2069 C C . ASN A 1 273 ? 30.583 3.392 -36.968 1.00 97.06 273 ASN A C 1
ATOM 2071 O O . ASN A 1 273 ? 30.966 2.554 -37.783 1.00 97.06 273 ASN A O 1
ATOM 2075 N N . LYS A 1 274 ? 30.507 3.137 -35.655 1.00 97.00 274 LYS A N 1
ATOM 2076 C CA . LYS A 1 274 ? 30.870 1.839 -35.070 1.00 97.00 274 LYS A CA 1
ATOM 2077 C C . LYS A 1 274 ? 29.977 0.729 -35.612 1.00 97.00 274 LYS A C 1
ATOM 2079 O O . LYS A 1 274 ? 30.472 -0.318 -36.014 1.00 97.00 274 LYS A O 1
ATOM 2084 N N . PHE A 1 275 ? 28.668 0.969 -35.643 1.00 97.62 275 PHE A N 1
ATOM 2085 C CA . PHE A 1 275 ? 27.698 -0.033 -36.049 1.00 97.62 275 PHE A CA 1
ATOM 2086 C C . PHE A 1 275 ? 27.766 -0.307 -37.552 1.00 97.62 275 PHE A C 1
ATOM 2088 O O . PHE A 1 275 ? 27.787 -1.469 -37.939 1.00 97.62 275 PHE A O 1
ATOM 2095 N N . MET A 1 276 ? 27.896 0.730 -38.390 1.00 97.88 276 MET A N 1
ATOM 2096 C CA . MET A 1 276 ? 28.086 0.567 -39.837 1.00 97.88 276 MET A CA 1
ATOM 2097 C C . MET A 1 276 ? 29.351 -0.230 -40.162 1.00 97.88 276 MET A C 1
ATOM 2099 O O . MET A 1 276 ? 29.295 -1.151 -40.974 1.00 97.88 276 MET A O 1
ATOM 2103 N N . ALA A 1 277 ? 30.466 0.052 -39.483 1.00 97.69 277 ALA A N 1
ATOM 2104 C CA . ALA A 1 277 ? 31.676 -0.753 -39.621 1.00 97.69 277 ALA A CA 1
ATOM 2105 C C . ALA A 1 277 ? 31.451 -2.206 -39.161 1.00 97.69 277 ALA A C 1
ATOM 2107 O O . ALA A 1 277 ? 31.773 -3.137 -39.891 1.00 97.69 277 ALA A O 1
ATOM 2108 N N . ALA A 1 278 ? 30.823 -2.417 -37.998 1.00 97.31 278 ALA A N 1
ATOM 2109 C CA . ALA A 1 278 ? 30.571 -3.752 -37.449 1.00 97.31 278 ALA A CA 1
ATOM 2110 C C . ALA A 1 278 ? 29.723 -4.640 -38.376 1.00 97.31 278 ALA A C 1
ATOM 2112 O O . ALA A 1 278 ? 29.952 -5.844 -38.473 1.00 97.31 278 ALA A O 1
ATOM 2113 N N . ILE A 1 279 ? 28.759 -4.057 -39.094 1.00 96.94 279 ILE A N 1
ATOM 2114 C CA . ILE A 1 279 ? 27.912 -4.797 -40.038 1.00 96.94 279 ILE A CA 1
ATOM 2115 C C . ILE A 1 279 ? 28.531 -4.940 -41.443 1.00 96.94 279 ILE A C 1
ATOM 2117 O O . ILE A 1 279 ? 27.859 -5.419 -42.362 1.00 96.94 279 ILE A O 1
ATOM 2121 N N . GLY A 1 280 ? 29.797 -4.542 -41.625 1.00 96.19 280 GLY A N 1
ATOM 2122 C CA . GLY A 1 280 ? 30.531 -4.634 -42.892 1.00 96.19 280 GLY A CA 1
ATOM 2123 C C . GLY A 1 280 ? 30.084 -3.609 -43.938 1.00 96.19 280 GLY A C 1
ATOM 2124 O O . GLY A 1 280 ? 29.992 -3.928 -45.126 1.00 96.19 280 GLY A O 1
ATOM 2125 N N . ARG A 1 281 ? 29.703 -2.410 -43.482 1.00 96.88 281 ARG A N 1
ATOM 2126 C CA . ARG A 1 281 ? 29.361 -1.236 -44.299 1.00 96.88 281 ARG A CA 1
ATOM 2127 C C . ARG A 1 281 ? 30.320 -0.082 -44.018 1.00 96.88 281 ARG A C 1
ATOM 2129 O O . ARG A 1 281 ? 29.905 1.054 -43.799 1.00 96.88 281 ARG A O 1
ATOM 2136 N N . GLU A 1 282 ? 31.619 -0.364 -44.040 1.00 96.62 282 GLU A N 1
ATOM 2137 C CA . GLU A 1 282 ? 32.677 0.643 -43.912 1.00 96.62 282 GLU A CA 1
ATOM 2138 C C . GLU A 1 282 ? 32.569 1.730 -44.992 1.00 96.62 282 GLU A C 1
ATOM 2140 O O . GLU A 1 282 ? 32.948 2.874 -44.758 1.00 96.62 282 GLU A O 1
ATOM 2145 N N . ASP A 1 283 ? 31.982 1.403 -46.148 1.00 96.94 283 ASP A N 1
ATOM 2146 C CA . ASP A 1 283 ? 31.663 2.350 -47.221 1.00 96.94 283 ASP A CA 1
ATOM 2147 C C . ASP A 1 283 ? 30.645 3.432 -46.815 1.00 96.94 283 ASP A C 1
ATOM 2149 O O . ASP A 1 283 ? 30.525 4.449 -47.498 1.00 96.94 283 ASP A O 1
ATOM 2153 N N . LEU A 1 284 ? 29.913 3.229 -45.714 1.00 97.06 284 LEU A N 1
ATOM 2154 C CA . LEU A 1 284 ? 28.926 4.170 -45.180 1.00 97.06 284 LEU A CA 1
ATOM 2155 C C . LEU A 1 284 ? 29.377 4.905 -43.914 1.00 97.06 284 LEU A C 1
ATOM 2157 O O . LEU A 1 284 ? 28.619 5.733 -43.399 1.00 97.06 284 LEU A O 1
ATOM 2161 N N . VAL A 1 285 ? 30.579 4.639 -43.407 1.00 96.44 285 VAL A N 1
ATOM 2162 C CA . VAL A 1 285 ? 31.146 5.397 -42.282 1.00 96.44 285 VAL A CA 1
ATOM 2163 C C . VAL A 1 285 ? 31.298 6.867 -42.689 1.00 96.44 285 VAL A C 1
ATOM 2165 O O . VAL A 1 285 ? 31.702 7.167 -43.809 1.00 96.44 285 VAL A O 1
ATOM 2168 N N . ASP A 1 286 ? 30.904 7.782 -41.799 1.00 95.62 286 ASP A N 1
ATOM 2169 C CA . ASP A 1 286 ? 30.875 9.237 -42.019 1.00 95.62 286 ASP A CA 1
ATOM 2170 C C . ASP A 1 286 ? 30.046 9.703 -43.238 1.00 95.62 286 ASP A C 1
ATOM 2172 O O . ASP A 1 286 ? 30.188 10.832 -43.710 1.00 95.62 286 ASP A O 1
ATOM 2176 N N . ASN A 1 287 ? 29.142 8.864 -43.760 1.00 97.25 287 ASN A N 1
ATOM 2177 C CA . ASN A 1 287 ? 28.316 9.220 -44.911 1.00 97.25 287 ASN A CA 1
ATOM 2178 C C . ASN A 1 287 ? 27.361 10.383 -44.584 1.00 97.25 287 ASN A C 1
ATOM 2180 O O . ASN A 1 287 ? 26.431 10.226 -43.795 1.00 97.25 287 ASN A O 1
ATOM 2184 N N . GLU A 1 288 ? 27.520 11.525 -45.259 1.00 96.56 288 GLU A N 1
ATOM 2185 C CA . GLU A 1 288 ? 26.741 12.752 -45.017 1.00 96.56 288 GLU A CA 1
ATOM 2186 C C . GLU A 1 288 ? 25.227 12.622 -45.275 1.00 96.56 288 GLU A C 1
ATOM 2188 O O . GLU A 1 288 ? 24.447 13.502 -44.897 1.00 96.56 288 GLU A O 1
ATOM 2193 N N . ASN A 1 289 ? 24.766 11.565 -45.952 1.00 96.19 289 ASN A N 1
ATOM 2194 C CA . ASN A 1 289 ? 23.335 11.287 -46.077 1.00 96.19 289 ASN A CA 1
ATOM 2195 C C . ASN A 1 289 ? 22.756 10.672 -44.806 1.00 96.19 289 ASN A C 1
ATOM 2197 O O . ASN A 1 289 ? 21.605 10.957 -44.485 1.00 96.19 289 ASN A O 1
ATOM 2201 N N . TYR A 1 290 ? 23.538 9.862 -44.095 1.00 96.56 290 TYR A N 1
ATOM 2202 C CA . TYR A 1 290 ? 23.068 9.066 -42.964 1.00 96.56 290 TYR A CA 1
ATOM 2203 C C . TYR A 1 290 ? 23.605 9.558 -41.612 1.00 96.56 290 TYR A C 1
ATOM 2205 O O . TYR A 1 290 ? 22.994 9.271 -40.583 1.00 96.56 290 TYR A O 1
ATOM 2213 N N . PHE A 1 291 ? 24.704 10.319 -41.604 1.00 96.12 291 PHE A N 1
ATOM 2214 C CA . PHE A 1 291 ? 25.347 10.889 -40.423 1.00 96.12 291 PHE A CA 1
ATOM 2215 C C . PHE A 1 291 ? 25.462 12.423 -40.522 1.00 96.12 291 PHE A C 1
ATOM 2217 O O . PHE A 1 291 ? 25.851 12.945 -41.571 1.00 96.12 291 PHE A O 1
ATOM 2224 N N . PRO A 1 292 ? 25.160 13.167 -39.441 1.00 95.69 292 PRO A N 1
ATOM 2225 C CA . PRO A 1 292 ? 24.482 12.709 -38.226 1.00 95.69 292 PRO A CA 1
ATOM 2226 C C . PRO A 1 292 ? 22.994 12.403 -38.496 1.00 95.69 292 PRO A C 1
ATOM 2228 O O . PRO A 1 292 ? 22.487 12.643 -39.593 1.00 95.69 292 PRO A O 1
ATOM 2231 N N . VAL A 1 293 ? 22.269 11.904 -37.490 1.00 94.44 293 VAL A N 1
ATOM 2232 C CA . VAL A 1 293 ? 20.851 11.504 -37.582 1.00 94.44 293 VAL A CA 1
ATOM 2233 C C . VAL A 1 293 ? 19.961 12.585 -38.209 1.00 94.44 293 VAL A C 1
ATOM 2235 O O . VAL A 1 293 ? 19.025 12.272 -38.938 1.00 94.44 293 VAL A O 1
ATOM 2238 N N . GLN A 1 294 ? 20.283 13.865 -38.000 1.00 94.50 294 GLN A N 1
ATOM 2239 C CA . GLN A 1 294 ? 19.546 14.998 -38.560 1.00 94.50 294 GLN A CA 1
ATOM 2240 C C . GLN A 1 294 ? 19.582 15.022 -40.093 1.00 94.50 294 GLN A C 1
ATOM 2242 O O . GLN A 1 294 ? 18.583 15.379 -40.714 1.00 94.50 294 GLN A O 1
ATOM 2247 N N . ASN A 1 295 ? 20.698 14.622 -40.712 1.00 96.38 295 ASN A N 1
ATOM 2248 C CA . ASN A 1 295 ? 20.811 14.567 -42.170 1.00 96.38 295 ASN A CA 1
ATOM 2249 C C . ASN A 1 295 ? 19.928 13.455 -42.739 1.00 96.38 295 ASN A C 1
ATOM 2251 O O . ASN A 1 295 ? 19.203 13.679 -43.710 1.00 96.38 295 ASN A O 1
ATOM 2255 N N . MET A 1 296 ? 19.949 12.291 -42.086 1.00 95.94 296 MET A N 1
ATOM 2256 C CA . MET A 1 296 ? 19.106 11.148 -42.432 1.00 95.94 296 MET A CA 1
ATOM 2257 C C . MET A 1 296 ? 17.622 11.513 -42.338 1.00 95.94 296 MET A C 1
ATOM 2259 O O . MET A 1 296 ? 16.865 11.285 -43.284 1.00 95.94 296 MET A O 1
ATOM 2263 N N . GLN A 1 297 ? 17.221 12.143 -41.231 1.00 92.25 297 GLN A N 1
ATOM 2264 C CA . GLN A 1 297 ? 15.843 12.566 -40.986 1.00 92.25 297 GLN A CA 1
ATOM 2265 C C . GLN A 1 297 ? 15.390 13.643 -41.980 1.00 92.25 297 GLN A C 1
ATOM 2267 O O . GLN A 1 297 ? 14.314 13.524 -42.561 1.00 92.25 297 GLN A O 1
ATOM 2272 N N . ALA A 1 298 ? 16.221 14.659 -42.244 1.00 93.44 298 ALA A N 1
ATOM 2273 C CA . ALA A 1 298 ? 15.901 15.728 -43.193 1.00 93.44 298 ALA A CA 1
ATOM 2274 C C . ALA A 1 298 ? 15.717 15.218 -44.633 1.00 93.44 298 ALA A C 1
ATOM 2276 O O . ALA A 1 298 ? 14.939 15.789 -45.397 1.00 93.44 298 ALA A O 1
ATOM 2277 N N . LYS A 1 299 ? 16.423 14.143 -45.002 1.00 95.19 299 LYS A N 1
ATOM 2278 C CA . LYS A 1 299 ? 16.330 13.492 -46.318 1.00 95.19 299 LYS A CA 1
ATOM 2279 C C . LYS A 1 299 ? 15.311 12.345 -46.356 1.00 95.19 299 LYS A C 1
ATOM 2281 O O . LYS A 1 299 ? 15.103 11.774 -47.422 1.00 95.19 299 LYS A O 1
ATOM 2286 N N . ASN A 1 300 ? 14.668 12.028 -45.229 1.00 92.38 300 ASN A N 1
ATOM 2287 C CA . ASN A 1 300 ? 13.720 10.924 -45.074 1.00 92.38 300 ASN A CA 1
ATOM 2288 C C . ASN A 1 300 ? 14.299 9.548 -45.474 1.00 92.38 300 ASN A C 1
ATOM 2290 O O . ASN A 1 300 ? 13.643 8.764 -46.155 1.00 92.38 300 ASN A O 1
ATOM 2294 N N . LEU A 1 301 ? 15.543 9.266 -45.064 1.00 95.56 301 LEU A N 1
ATOM 2295 C CA . LEU A 1 301 ? 16.293 8.053 -45.441 1.00 95.56 301 LEU A CA 1
ATOM 2296 C C . LEU A 1 301 ? 16.294 6.956 -44.357 1.00 95.56 301 LEU A C 1
ATOM 2298 O O . LEU A 1 301 ? 17.043 5.987 -44.457 1.00 95.56 301 LEU A O 1
ATOM 2302 N N . GLY A 1 302 ? 15.474 7.082 -43.309 1.00 93.69 302 GLY A N 1
ATOM 2303 C CA . GLY A 1 302 ? 15.475 6.140 -42.178 1.00 93.69 302 GLY A CA 1
ATOM 2304 C C . GLY A 1 302 ? 15.091 4.713 -42.563 1.00 93.69 302 GLY A C 1
ATOM 2305 O O . GLY A 1 302 ? 15.722 3.763 -42.105 1.00 93.69 302 GLY A O 1
ATOM 2306 N N . THR A 1 303 ? 14.122 4.570 -43.469 1.00 95.31 303 THR A N 1
ATOM 2307 C CA . THR A 1 303 ? 13.691 3.274 -44.012 1.00 95.31 303 THR A CA 1
ATOM 2308 C C . THR A 1 303 ? 14.804 2.594 -44.808 1.00 95.31 303 THR A C 1
ATOM 2310 O O . THR A 1 303 ? 14.983 1.385 -44.704 1.00 95.31 303 THR A O 1
ATOM 2313 N N . GLU A 1 304 ? 15.603 3.363 -45.550 1.00 96.38 304 GLU A N 1
ATOM 2314 C CA . GLU A 1 304 ? 16.755 2.841 -46.284 1.00 96.38 304 GLU A CA 1
ATOM 2315 C C . GLU A 1 304 ? 17.855 2.357 -45.333 1.00 96.38 304 GLU A C 1
ATOM 2317 O O . GLU A 1 304 ? 18.378 1.257 -45.507 1.00 96.38 304 GLU A O 1
ATOM 2322 N N . VAL A 1 305 ? 18.174 3.132 -44.290 1.00 96.25 305 VAL A N 1
ATOM 2323 C CA . VAL A 1 305 ? 19.137 2.708 -43.259 1.00 96.25 305 VAL A CA 1
ATOM 2324 C C . VAL A 1 305 ? 18.652 1.438 -42.554 1.00 96.25 305 VAL A C 1
ATOM 2326 O O . VAL A 1 305 ? 19.440 0.514 -42.357 1.00 96.25 305 VAL A O 1
ATOM 2329 N N . TYR A 1 306 ? 17.360 1.349 -42.223 1.00 96.44 306 TYR A N 1
ATOM 2330 C CA . TYR A 1 306 ? 16.761 0.138 -41.657 1.00 96.44 306 TYR A CA 1
ATOM 2331 C C . TYR A 1 306 ? 16.937 -1.076 -42.581 1.00 96.44 306 TYR A C 1
ATOM 2333 O O . TYR A 1 306 ? 17.342 -2.147 -42.120 1.00 96.44 306 TYR A O 1
ATOM 2341 N N . ASP A 1 307 ? 16.670 -0.922 -43.880 1.00 96.69 307 ASP A N 1
ATOM 2342 C CA . ASP A 1 307 ? 16.802 -2.004 -44.860 1.00 96.69 307 ASP A CA 1
ATOM 2343 C C . ASP A 1 307 ? 18.269 -2.441 -45.010 1.00 96.69 307 ASP A C 1
ATOM 2345 O O . ASP A 1 307 ? 18.559 -3.637 -45.029 1.00 96.69 307 ASP A O 1
ATOM 2349 N N . ILE A 1 308 ? 19.210 -1.489 -45.032 1.00 97.00 308 ILE A N 1
ATOM 2350 C CA . ILE A 1 308 ? 20.655 -1.761 -45.061 1.00 97.00 308 ILE A CA 1
ATOM 2351 C C . ILE A 1 308 ? 21.075 -2.629 -43.872 1.00 97.00 308 ILE A C 1
ATOM 2353 O O . ILE A 1 308 ? 21.761 -3.638 -44.057 1.00 97.00 308 ILE A O 1
ATOM 2357 N N . VAL A 1 309 ? 20.670 -2.242 -42.658 1.00 96.94 309 VAL A N 1
ATOM 2358 C CA . VAL A 1 309 ? 21.006 -2.991 -41.442 1.00 96.94 309 VAL A CA 1
ATOM 2359 C C . VAL A 1 309 ? 20.333 -4.358 -41.462 1.00 96.94 309 VAL A C 1
ATOM 2361 O O . VAL A 1 309 ? 20.988 -5.361 -41.193 1.00 96.94 309 VAL A O 1
ATOM 2364 N N . THR A 1 310 ? 19.058 -4.427 -41.844 1.00 96.69 310 THR A N 1
ATOM 2365 C CA . THR A 1 310 ? 18.302 -5.683 -41.938 1.00 96.69 310 THR A CA 1
ATOM 2366 C C . THR A 1 310 ? 18.986 -6.682 -42.869 1.00 96.69 310 THR A C 1
ATOM 2368 O O . THR A 1 310 ? 19.181 -7.842 -42.504 1.00 96.69 310 THR A O 1
ATOM 2371 N N . GLU A 1 311 ? 19.394 -6.242 -44.059 1.00 97.50 311 GLU A N 1
ATOM 2372 C CA . GLU A 1 311 ? 20.079 -7.102 -45.024 1.00 97.50 311 GLU A CA 1
ATOM 2373 C C . GLU A 1 311 ? 21.484 -7.497 -44.569 1.00 97.50 311 GLU A C 1
ATOM 2375 O O . GLU A 1 311 ? 21.957 -8.579 -44.917 1.00 97.50 311 GLU A O 1
ATOM 2380 N N . ALA A 1 312 ? 22.159 -6.668 -43.771 1.00 97.56 312 ALA A N 1
ATOM 2381 C CA . ALA A 1 312 ? 23.415 -7.058 -43.148 1.00 97.56 312 ALA A CA 1
ATOM 2382 C C . ALA A 1 312 ? 23.188 -8.122 -42.064 1.00 97.56 312 ALA A C 1
ATOM 2384 O O . ALA A 1 312 ? 23.774 -9.200 -42.152 1.00 97.56 312 ALA A O 1
ATOM 2385 N N . MET A 1 313 ? 22.286 -7.871 -41.109 1.00 97.62 313 MET A N 1
ATOM 2386 C CA . MET A 1 313 ? 22.001 -8.752 -39.969 1.00 97.62 313 MET A CA 1
ATOM 2387 C C . MET A 1 313 ? 21.544 -10.157 -40.396 1.00 97.62 313 MET A C 1
ATOM 2389 O O . MET A 1 313 ? 21.933 -11.147 -39.777 1.00 97.62 313 MET A O 1
ATOM 2393 N N . LYS A 1 314 ? 20.831 -10.293 -41.520 1.00 97.75 314 LYS A N 1
ATOM 2394 C CA . LYS A 1 314 ? 20.434 -11.602 -42.076 1.00 97.75 314 LYS A CA 1
ATOM 2395 C C . LYS A 1 314 ? 21.590 -12.476 -42.575 1.00 97.75 314 LYS A C 1
ATOM 2397 O O . LYS A 1 314 ? 21.358 -13.635 -42.904 1.00 97.75 314 LYS A O 1
ATOM 2402 N N . LYS A 1 315 ? 22.818 -11.957 -42.688 1.00 97.88 315 LYS A N 1
ATOM 2403 C CA . LYS A 1 315 ? 23.955 -12.700 -43.268 1.00 97.88 315 LYS A CA 1
ATOM 2404 C C . LYS A 1 315 ? 24.651 -13.639 -42.290 1.00 97.88 315 LYS A C 1
ATOM 2406 O O . LYS A 1 315 ? 25.369 -14.526 -42.743 1.00 97.88 315 LYS A O 1
ATOM 2411 N N . LYS A 1 316 ? 24.488 -13.433 -40.983 1.00 98.19 316 LYS A N 1
ATOM 2412 C CA . LYS A 1 316 ? 25.197 -14.193 -39.946 1.00 98.19 316 LYS A CA 1
ATOM 2413 C C . LYS A 1 316 ? 24.240 -14.709 -38.884 1.00 98.19 316 LYS A C 1
ATOM 2415 O O . LYS A 1 316 ? 23.136 -14.185 -38.720 1.00 98.19 316 LYS A O 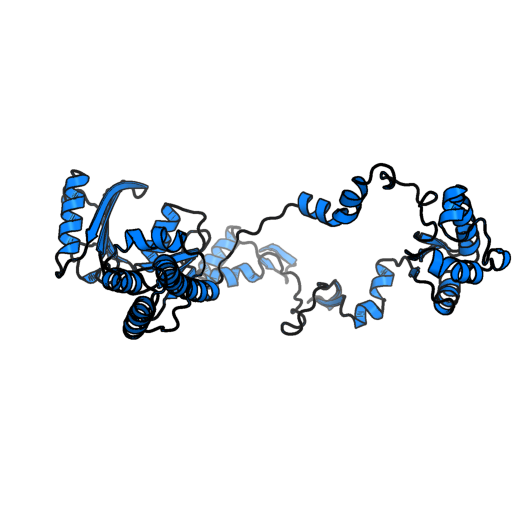1
ATOM 2420 N N . THR A 1 317 ? 24.679 -15.755 -38.200 1.00 98.31 317 THR A N 1
ATOM 2421 C CA . THR A 1 317 ? 23.968 -16.370 -37.076 1.00 98.31 317 THR A CA 1
ATOM 2422 C C . THR A 1 317 ? 24.039 -15.480 -35.837 1.00 98.31 317 THR A C 1
ATOM 2424 O O . THR A 1 317 ? 24.849 -14.551 -35.769 1.00 98.31 317 THR A O 1
ATOM 2427 N N . VAL A 1 318 ? 23.230 -15.773 -34.816 1.00 96.69 318 VAL A N 1
ATOM 2428 C CA . VAL A 1 318 ? 23.310 -15.037 -33.541 1.00 96.69 318 VAL A CA 1
ATOM 2429 C C . VAL A 1 318 ? 24.682 -15.150 -32.887 1.00 96.69 318 VAL A C 1
ATOM 2431 O O . VAL A 1 318 ? 25.153 -14.171 -32.317 1.00 96.69 318 VAL A O 1
ATOM 2434 N N . LEU A 1 319 ? 25.323 -16.321 -32.957 1.00 95.81 319 LEU A N 1
ATOM 2435 C CA . LEU A 1 319 ? 26.622 -16.549 -32.319 1.00 95.81 319 LEU A CA 1
ATOM 2436 C C . LEU A 1 319 ? 27.710 -15.668 -32.936 1.00 95.81 319 LEU A C 1
ATOM 2438 O O . LEU A 1 319 ? 28.428 -14.990 -32.209 1.00 95.81 319 LEU A O 1
ATOM 2442 N N . GLU A 1 320 ? 27.766 -15.609 -34.267 1.00 98.00 320 GLU A N 1
ATOM 2443 C CA . GLU A 1 320 ? 28.705 -14.739 -34.979 1.00 98.00 320 GLU A CA 1
ATOM 2444 C C . GLU A 1 320 ? 28.431 -13.256 -34.693 1.00 98.00 320 GLU A C 1
ATOM 2446 O O . GLU A 1 320 ? 29.358 -12.486 -34.454 1.00 98.00 320 GLU A O 1
ATOM 2451 N N . TRP A 1 321 ? 27.159 -12.836 -34.684 1.00 98.12 321 TRP A N 1
ATOM 2452 C CA . TRP A 1 321 ? 26.819 -11.451 -34.355 1.00 98.12 321 TRP A CA 1
ATOM 2453 C C . TRP A 1 321 ? 27.142 -11.087 -32.916 1.00 98.12 321 TRP A C 1
ATOM 2455 O O . TRP A 1 321 ? 27.570 -9.966 -32.668 1.00 98.12 321 TRP A O 1
ATOM 2465 N N . LYS A 1 322 ? 26.960 -12.011 -31.971 1.00 96.62 322 LYS A N 1
ATOM 2466 C CA . LYS A 1 322 ? 27.295 -11.778 -30.568 1.00 96.62 322 LYS A CA 1
ATOM 2467 C C . LYS A 1 322 ? 28.768 -11.395 -30.429 1.00 96.62 322 LYS A C 1
ATOM 2469 O O . LYS A 1 322 ? 29.065 -10.412 -29.763 1.00 96.62 322 LYS A O 1
ATOM 2474 N N . GLU A 1 323 ? 29.665 -12.119 -31.095 1.00 97.75 323 GLU A N 1
ATOM 2475 C CA . GLU A 1 323 ? 31.101 -11.815 -31.097 1.00 97.75 323 GLU A CA 1
ATOM 2476 C C . GLU A 1 323 ? 31.390 -10.443 -31.722 1.00 97.75 323 GLU A C 1
ATOM 2478 O O . GLU A 1 323 ? 31.996 -9.589 -31.074 1.00 97.75 323 GLU A O 1
ATOM 2483 N N . ILE A 1 324 ? 30.877 -10.195 -32.933 1.00 98.00 324 ILE A N 1
ATOM 2484 C CA . ILE A 1 324 ? 31.116 -8.952 -33.685 1.00 98.00 324 ILE A CA 1
ATOM 2485 C C . ILE A 1 324 ? 30.590 -7.720 -32.936 1.00 98.00 324 ILE A C 1
ATOM 2487 O O . ILE A 1 324 ? 31.283 -6.711 -32.814 1.00 98.00 324 ILE A O 1
ATOM 2491 N N . LEU A 1 325 ? 29.354 -7.781 -32.433 1.00 97.56 325 LEU A N 1
ATOM 2492 C CA . LEU A 1 325 ? 28.717 -6.654 -31.754 1.00 97.56 325 LEU A CA 1
ATOM 2493 C C . LEU A 1 325 ? 29.355 -6.384 -30.386 1.00 97.56 325 LEU A C 1
ATOM 2495 O O . LEU A 1 325 ? 29.468 -5.223 -30.000 1.00 97.56 325 LEU A O 1
ATOM 2499 N N . THR A 1 326 ? 29.801 -7.423 -29.668 1.00 97.12 326 THR A N 1
ATOM 2500 C CA . THR A 1 326 ? 30.556 -7.251 -28.419 1.00 97.12 326 THR A CA 1
ATOM 2501 C C . THR A 1 326 ? 31.920 -6.610 -28.673 1.00 97.12 326 THR A C 1
ATOM 2503 O O . THR A 1 326 ? 32.275 -5.675 -27.960 1.00 97.12 326 THR A O 1
ATOM 2506 N N . GLU A 1 327 ? 32.668 -7.051 -29.689 1.00 97.62 327 GLU A N 1
ATOM 2507 C CA . GLU A 1 327 ? 33.962 -6.449 -30.045 1.00 97.62 327 GLU A CA 1
ATOM 2508 C C . GLU A 1 327 ? 33.816 -4.975 -30.458 1.00 97.62 327 GLU A C 1
ATOM 2510 O O . GLU A 1 327 ? 34.635 -4.133 -30.091 1.00 97.62 327 GLU A O 1
ATOM 2515 N N . ALA A 1 328 ? 32.732 -4.648 -31.163 1.00 96.44 328 ALA A N 1
ATOM 2516 C CA . ALA A 1 328 ? 32.421 -3.290 -31.596 1.00 96.44 328 ALA A CA 1
ATOM 2517 C C . ALA A 1 328 ? 31.804 -2.392 -30.502 1.00 96.44 328 ALA A C 1
ATOM 2519 O O . ALA A 1 328 ? 31.506 -1.226 -30.784 1.00 96.44 328 ALA A O 1
ATOM 2520 N N . ASP A 1 329 ? 31.615 -2.900 -29.276 1.00 96.00 329 ASP A N 1
ATOM 2521 C CA . ASP A 1 329 ? 30.984 -2.178 -28.160 1.00 96.00 329 ASP A CA 1
ATOM 2522 C C . ASP A 1 329 ? 29.580 -1.648 -28.526 1.00 96.00 329 ASP A C 1
ATOM 2524 O O . ASP A 1 329 ? 29.208 -0.503 -28.255 1.00 96.00 329 ASP A O 1
ATOM 2528 N N . ILE A 1 330 ? 28.799 -2.487 -29.217 1.00 96.94 330 ILE A N 1
ATOM 2529 C CA . ILE A 1 330 ? 27.411 -2.203 -29.584 1.00 96.94 330 ILE A CA 1
ATOM 2530 C C . ILE A 1 330 ? 26.479 -2.785 -28.513 1.00 96.94 330 ILE A C 1
ATOM 2532 O O . ILE A 1 330 ? 26.578 -3.971 -28.205 1.00 96.94 330 ILE A O 1
ATOM 2536 N N . PRO A 1 331 ? 25.537 -2.008 -27.949 1.00 96.19 331 PRO A N 1
ATOM 2537 C CA . PRO A 1 331 ? 24.565 -2.527 -26.991 1.00 96.19 331 PRO A CA 1
ATOM 2538 C C . PRO A 1 331 ? 23.490 -3.377 -27.689 1.00 96.19 331 PRO A C 1
ATOM 2540 O O . PRO A 1 331 ? 22.669 -2.869 -28.463 1.00 96.19 331 PRO A O 1
ATOM 2543 N N . PHE A 1 332 ? 23.458 -4.673 -27.372 1.00 96.31 332 PHE A N 1
ATOM 2544 C CA . PHE A 1 332 ? 22.467 -5.619 -27.888 1.00 96.31 332 PHE A CA 1
ATOM 2545 C C . PHE A 1 332 ? 22.038 -6.657 -26.846 1.00 96.31 332 PHE A C 1
ATOM 2547 O O . PHE A 1 332 ? 22.694 -6.862 -25.826 1.00 96.31 332 PHE A O 1
ATOM 2554 N N . SER A 1 333 ? 20.936 -7.343 -27.138 1.00 95.44 333 SER A N 1
ATOM 2555 C CA . SER A 1 333 ? 20.516 -8.565 -26.459 1.00 95.44 333 SER A CA 1
ATOM 2556 C C . SER A 1 333 ? 19.887 -9.534 -27.457 1.00 95.44 333 SER A C 1
ATOM 2558 O O . SER A 1 333 ? 19.304 -9.125 -28.462 1.00 95.44 333 SER A O 1
ATOM 2560 N N . VAL A 1 334 ? 19.998 -10.832 -27.189 1.00 94.56 334 VAL A N 1
ATOM 2561 C CA . VAL A 1 334 ? 19.333 -11.872 -27.981 1.00 94.56 334 VAL A CA 1
ATOM 2562 C C . VAL A 1 334 ? 17.895 -12.009 -27.492 1.00 94.56 334 VAL A C 1
ATOM 2564 O O . VAL A 1 334 ? 17.651 -12.039 -26.287 1.00 94.56 334 VAL A O 1
ATOM 2567 N N . ALA A 1 335 ? 16.938 -12.139 -28.410 1.00 94.06 335 ALA A N 1
ATOM 2568 C CA . ALA A 1 335 ? 15.585 -12.556 -28.064 1.00 94.06 335 ALA A CA 1
ATOM 2569 C C . ALA A 1 335 ? 15.617 -14.033 -27.630 1.00 94.06 335 ALA A C 1
ATOM 2571 O O . ALA A 1 335 ? 15.606 -14.950 -28.459 1.00 94.06 335 ALA A O 1
ATOM 2572 N N . GLN A 1 336 ? 15.754 -14.247 -26.322 1.00 93.12 336 GLN A N 1
ATOM 2573 C CA . GLN A 1 336 ? 15.753 -15.570 -25.707 1.00 93.12 336 GLN A CA 1
ATOM 2574 C C . GLN A 1 336 ? 14.320 -16.102 -25.571 1.00 93.12 336 GLN A C 1
ATOM 2576 O O . GLN A 1 336 ? 13.375 -15.345 -25.338 1.00 93.12 336 GLN A O 1
ATOM 2581 N N . SER A 1 337 ? 14.171 -17.415 -25.702 1.00 93.56 337 SER A N 1
ATOM 2582 C CA . SER A 1 337 ? 12.968 -18.144 -25.295 1.00 93.56 337 SER A CA 1
ATOM 2583 C C . SER A 1 337 ? 12.895 -18.289 -23.774 1.00 93.56 337 SER A C 1
ATOM 2585 O O . SER A 1 337 ? 13.882 -18.094 -23.061 1.00 93.56 337 SER A O 1
ATOM 2587 N N . TRP A 1 338 ? 11.722 -18.660 -23.261 1.00 94.69 338 TRP A N 1
ATOM 2588 C CA . TRP A 1 338 ? 11.539 -18.897 -21.829 1.00 94.69 338 TRP A CA 1
ATOM 2589 C C . TRP A 1 338 ? 12.402 -20.061 -21.333 1.00 94.69 338 TRP A C 1
ATOM 2591 O O . TRP A 1 338 ? 12.935 -19.995 -20.231 1.00 94.69 338 TRP A O 1
ATOM 2601 N N . GLU A 1 339 ? 12.573 -21.097 -22.155 1.00 95.12 339 GLU A N 1
ATOM 2602 C CA . GLU A 1 339 ? 13.410 -22.262 -21.875 1.00 95.12 339 GLU A CA 1
ATOM 2603 C C . GLU A 1 339 ? 14.894 -21.893 -21.798 1.00 95.12 339 GLU A C 1
ATOM 2605 O O . GLU A 1 339 ? 15.593 -22.370 -20.914 1.00 95.12 339 GLU A O 1
ATOM 2610 N N . GLU A 1 340 ? 15.375 -21.011 -22.676 1.00 93.62 340 GLU A N 1
ATOM 2611 C CA . GLU A 1 340 ? 16.764 -20.535 -22.634 1.00 93.62 340 GLU A CA 1
ATOM 2612 C C . GLU A 1 340 ? 17.035 -19.659 -21.412 1.00 93.62 340 GLU A C 1
ATOM 2614 O O . GLU A 1 340 ? 18.084 -19.788 -20.787 1.00 93.62 340 GLU A O 1
ATOM 2619 N N . ILE A 1 341 ? 16.067 -18.825 -21.024 1.00 94.81 341 ILE A N 1
ATOM 2620 C CA . ILE A 1 341 ? 16.164 -17.999 -19.816 1.00 94.81 341 ILE A CA 1
ATOM 2621 C C . ILE A 1 341 ? 16.349 -18.872 -18.562 1.00 94.81 341 ILE A C 1
ATOM 2623 O O . ILE A 1 341 ? 17.033 -18.455 -17.628 1.00 94.81 341 ILE A O 1
ATOM 2627 N N . LEU A 1 342 ? 15.788 -20.089 -18.525 1.00 95.50 342 LEU A N 1
ATOM 2628 C CA . LEU A 1 342 ? 15.988 -21.023 -17.407 1.00 95.50 342 LEU A CA 1
ATOM 2629 C C . LEU A 1 342 ? 17.438 -21.505 -17.271 1.00 95.50 342 LEU A C 1
ATOM 2631 O O . LEU A 1 342 ? 17.805 -21.963 -16.190 1.00 95.50 342 LEU A O 1
ATOM 2635 N N . GLU A 1 343 ? 18.247 -21.375 -18.320 1.00 94.81 343 GLU A N 1
ATOM 2636 C CA . GLU A 1 343 ? 19.665 -21.741 -18.354 1.00 94.81 343 GLU A CA 1
ATOM 2637 C C . GLU A 1 343 ? 20.590 -20.505 -18.297 1.00 94.81 343 GLU A C 1
ATOM 2639 O O . GLU A 1 343 ? 21.812 -20.641 -18.348 1.00 94.81 343 GLU A O 1
ATOM 2644 N N . ASP A 1 344 ? 20.042 -19.288 -18.167 1.00 94.25 344 ASP A N 1
ATOM 2645 C CA . ASP A 1 344 ? 20.826 -18.049 -18.145 1.00 94.25 344 ASP A CA 1
ATOM 2646 C C . ASP A 1 344 ? 21.646 -17.925 -16.845 1.00 94.25 344 ASP A C 1
ATOM 2648 O O . ASP A 1 344 ? 21.122 -17.717 -15.742 1.00 94.25 344 ASP A O 1
ATOM 2652 N N . GLU A 1 345 ? 22.970 -18.047 -16.975 1.00 94.50 345 GLU A N 1
ATOM 2653 C CA . GLU A 1 345 ? 23.910 -18.009 -15.850 1.00 94.50 345 GLU A CA 1
ATOM 2654 C C . GLU A 1 345 ? 23.836 -16.693 -15.066 1.00 94.50 345 GLU A C 1
ATOM 2656 O O . GLU A 1 345 ? 23.950 -16.692 -13.836 1.00 94.50 345 GLU A O 1
ATOM 2661 N N . GLN A 1 346 ? 23.614 -15.566 -15.749 1.00 94.19 346 GLN A N 1
ATOM 2662 C CA . GLN A 1 346 ? 23.515 -14.263 -15.103 1.00 94.19 346 GLN A CA 1
ATOM 2663 C C . GLN A 1 346 ? 22.231 -14.170 -14.275 1.00 94.19 346 GLN A C 1
ATOM 2665 O O . GLN A 1 346 ? 22.269 -13.634 -13.164 1.00 94.19 346 GLN A O 1
ATOM 2670 N N . ALA A 1 347 ? 21.109 -14.697 -14.764 1.00 94.62 347 ALA A N 1
ATOM 2671 C CA . ALA A 1 347 ? 19.854 -14.745 -14.023 1.00 94.62 347 ALA A CA 1
ATOM 2672 C C . ALA A 1 347 ? 19.975 -15.614 -12.758 1.00 94.62 347 ALA A C 1
ATOM 2674 O O . ALA A 1 347 ? 19.537 -15.197 -11.678 1.00 94.62 347 ALA A O 1
ATOM 2675 N N . TRP A 1 348 ? 20.642 -16.771 -12.848 1.00 94.94 348 TRP A N 1
ATOM 2676 C CA . TRP A 1 348 ? 20.943 -17.613 -11.686 1.00 94.94 348 TRP A CA 1
ATOM 2677 C C . TRP A 1 348 ? 21.880 -16.926 -10.691 1.00 94.94 348 TRP A C 1
ATOM 2679 O O . TRP A 1 348 ? 21.557 -16.852 -9.503 1.00 94.94 348 TRP A O 1
ATOM 2689 N N . ALA A 1 349 ? 22.987 -16.347 -11.162 1.00 94.06 349 ALA A N 1
ATOM 2690 C CA . ALA A 1 349 ? 23.936 -15.618 -10.321 1.00 94.06 349 ALA A CA 1
ATOM 2691 C C . ALA A 1 349 ? 23.286 -14.411 -9.621 1.00 94.06 349 ALA A C 1
ATOM 2693 O O . ALA A 1 349 ? 23.600 -14.093 -8.473 1.00 94.06 349 ALA A O 1
ATOM 2694 N N . ASN A 1 350 ? 22.322 -13.763 -10.282 1.00 91.69 350 ASN A N 1
ATOM 2695 C CA . ASN A 1 350 ? 21.561 -12.652 -9.718 1.00 91.69 350 ASN A CA 1
ATOM 2696 C C . ASN A 1 350 ? 20.383 -13.078 -8.838 1.00 91.69 350 ASN A C 1
ATOM 2698 O O . ASN A 1 350 ? 19.690 -12.200 -8.315 1.00 91.69 350 ASN A O 1
ATOM 2702 N N . ASN A 1 351 ? 20.195 -14.378 -8.600 1.00 89.69 351 ASN A N 1
ATOM 2703 C CA . ASN A 1 351 ? 19.108 -14.937 -7.799 1.00 89.69 351 ASN A CA 1
ATOM 2704 C C . ASN A 1 351 ? 17.708 -14.593 -8.331 1.00 89.69 351 ASN A C 1
ATOM 2706 O O . ASN A 1 351 ? 16.755 -14.495 -7.555 1.00 89.69 351 ASN A O 1
ATOM 2710 N N . CYS A 1 352 ? 17.567 -14.441 -9.650 1.00 93.69 352 CYS A N 1
ATOM 2711 C CA . CYS A 1 352 ? 16.264 -14.268 -10.290 1.00 93.69 352 CYS A CA 1
ATOM 2712 C C . CYS A 1 352 ? 15.400 -15.534 -10.185 1.00 93.69 352 CYS A C 1
ATOM 2714 O O . CYS A 1 352 ? 14.179 -15.440 -10.287 1.00 93.69 352 CYS A O 1
ATOM 2716 N N . PHE A 1 353 ? 16.012 -16.698 -9.936 1.00 94.00 353 PHE A N 1
ATOM 2717 C CA . PHE A 1 353 ? 15.329 -17.987 -9.844 1.00 94.00 353 PHE A CA 1
ATOM 2718 C C . PHE A 1 353 ? 15.540 -18.710 -8.512 1.00 94.00 353 PHE A C 1
ATOM 2720 O O . PHE A 1 353 ? 16.516 -18.488 -7.786 1.00 94.00 353 PHE A O 1
ATOM 2727 N N . TYR A 1 354 ? 14.605 -19.604 -8.194 1.00 90.88 354 TYR A N 1
ATOM 2728 C CA . TYR A 1 354 ? 14.617 -20.522 -7.055 1.00 90.88 354 TYR A CA 1
ATOM 2729 C C . TYR A 1 354 ? 14.302 -21.948 -7.518 1.00 90.88 354 TYR A C 1
ATOM 2731 O O . TYR A 1 354 ? 13.379 -22.129 -8.306 1.00 90.88 354 TYR A O 1
ATOM 2739 N N . LYS A 1 355 ? 15.004 -22.963 -7.002 1.00 91.94 355 LYS A N 1
ATOM 2740 C CA . LYS A 1 355 ? 14.634 -24.373 -7.201 1.00 91.94 355 LYS A CA 1
ATOM 2741 C C . LYS A 1 355 ? 13.753 -24.842 -6.044 1.00 91.94 355 LYS A C 1
ATOM 2743 O O . LYS A 1 355 ? 14.239 -25.026 -4.932 1.00 91.94 355 LYS A O 1
ATOM 2748 N N . MET A 1 356 ? 12.463 -25.017 -6.317 1.00 91.81 356 MET A N 1
ATOM 2749 C CA . MET A 1 356 ? 11.486 -25.557 -5.376 1.00 91.81 356 MET A CA 1
ATOM 2750 C C . MET A 1 356 ? 11.463 -27.076 -5.465 1.00 91.81 356 MET A C 1
ATOM 2752 O O . MET A 1 356 ? 11.221 -27.610 -6.547 1.00 91.81 356 MET A O 1
ATOM 2756 N N . LYS A 1 357 ? 11.650 -27.750 -4.329 1.00 90.56 357 LYS A N 1
ATOM 2757 C CA . LYS A 1 357 ? 11.474 -29.199 -4.200 1.00 90.56 357 LYS A CA 1
ATOM 2758 C C . LYS A 1 357 ? 10.100 -29.503 -3.621 1.00 90.56 357 LYS A C 1
ATOM 2760 O O . LYS A 1 357 ? 9.686 -28.866 -2.657 1.00 90.56 357 LYS A O 1
ATOM 2765 N N . TYR A 1 358 ? 9.417 -30.470 -4.212 1.00 86.62 358 TYR A N 1
ATOM 2766 C CA . TYR A 1 358 ? 8.095 -30.924 -3.800 1.00 86.62 358 TYR A CA 1
ATOM 2767 C C . TYR A 1 358 ? 8.192 -32.293 -3.122 1.00 86.62 358 TYR A C 1
ATOM 2769 O O . TYR A 1 358 ? 9.116 -33.066 -3.381 1.00 86.62 358 TYR A O 1
ATOM 2777 N N . ASP A 1 359 ? 7.216 -32.607 -2.271 1.00 82.94 359 ASP A N 1
ATOM 2778 C CA . ASP A 1 359 ? 7.200 -33.831 -1.454 1.00 82.94 359 ASP A CA 1
ATOM 2779 C C . ASP A 1 359 ? 7.135 -35.119 -2.300 1.00 82.94 359 ASP A C 1
ATOM 2781 O O . ASP A 1 359 ? 7.606 -36.177 -1.887 1.00 82.94 359 ASP A O 1
ATOM 2785 N N . ASN A 1 360 ? 6.630 -35.019 -3.533 1.00 82.25 360 ASN A N 1
ATOM 2786 C CA . ASN A 1 360 ? 6.624 -36.100 -4.522 1.00 82.25 360 ASN A CA 1
ATOM 2787 C C . ASN A 1 360 ? 8.000 -36.347 -5.185 1.00 82.25 360 ASN A C 1
ATOM 2789 O O . ASN A 1 360 ? 8.112 -37.214 -6.051 1.00 82.25 360 ASN A O 1
ATOM 2793 N N . GLY A 1 361 ? 9.035 -35.592 -4.802 1.00 86.44 361 GLY A N 1
ATOM 2794 C CA . GLY A 1 361 ? 10.385 -35.666 -5.360 1.00 86.44 361 GLY A CA 1
ATOM 2795 C C . GLY A 1 361 ? 10.617 -34.794 -6.597 1.00 86.44 361 GLY A C 1
ATOM 2796 O O . GLY A 1 361 ? 11.752 -34.728 -7.072 1.00 86.44 361 GLY A O 1
ATOM 2797 N N . ASP A 1 362 ? 9.589 -34.108 -7.109 1.00 88.88 362 ASP A N 1
ATOM 2798 C CA . ASP A 1 362 ? 9.742 -33.190 -8.234 1.00 88.88 362 ASP A CA 1
ATOM 2799 C C . ASP A 1 362 ? 10.491 -31.917 -7.832 1.00 88.88 362 ASP A C 1
ATOM 2801 O O . ASP A 1 362 ? 10.403 -31.429 -6.704 1.00 88.88 362 ASP A O 1
ATOM 2805 N N . GLU A 1 363 ? 11.164 -31.316 -8.810 1.00 93.38 363 GLU A N 1
ATOM 2806 C CA . GLU A 1 363 ? 11.758 -29.990 -8.688 1.00 93.38 363 GLU A CA 1
ATOM 2807 C C . GLU A 1 363 ? 11.212 -29.063 -9.782 1.00 93.38 363 GLU A C 1
ATOM 2809 O O . GLU A 1 363 ? 11.044 -29.476 -10.936 1.00 93.38 363 GLU A O 1
ATOM 2814 N N . ARG A 1 364 ? 10.906 -27.806 -9.439 1.00 93.38 364 ARG A N 1
ATOM 2815 C CA . ARG A 1 364 ? 10.511 -26.764 -10.405 1.00 93.38 364 ARG A CA 1
ATOM 2816 C C . ARG A 1 364 ? 11.253 -25.461 -10.139 1.00 93.38 364 ARG A C 1
ATOM 2818 O O . ARG A 1 364 ? 11.541 -25.115 -8.996 1.00 93.38 364 ARG A O 1
ATOM 2825 N N . THR A 1 365 ? 11.538 -24.723 -11.208 1.00 94.06 365 THR A N 1
ATOM 2826 C CA . THR A 1 365 ? 12.117 -23.381 -11.118 1.00 94.06 365 THR A CA 1
ATOM 2827 C C . THR A 1 365 ? 11.005 -22.351 -10.901 1.00 94.06 365 THR A C 1
ATOM 2829 O O . THR A 1 365 ? 10.062 -22.296 -11.685 1.00 94.06 365 THR A O 1
ATOM 2832 N N . LEU A 1 366 ? 11.121 -21.524 -9.862 1.00 92.81 366 LEU A N 1
ATOM 2833 C CA . LEU A 1 366 ? 10.247 -20.376 -9.601 1.00 92.81 366 LEU A CA 1
ATOM 2834 C C . LEU A 1 366 ? 11.004 -19.067 -9.844 1.00 92.81 366 LEU A C 1
ATOM 2836 O O . LEU A 1 366 ? 12.223 -19.015 -9.674 1.00 92.81 366 LEU A O 1
ATOM 2840 N N . VAL A 1 367 ? 10.277 -18.008 -10.202 1.00 93.31 367 VAL A N 1
ATOM 2841 C CA . VAL A 1 367 ? 10.829 -16.660 -10.397 1.00 93.31 367 VAL A CA 1
ATOM 2842 C C . VAL A 1 367 ? 10.738 -15.867 -9.098 1.00 93.31 367 VAL A C 1
ATOM 2844 O O . VAL A 1 367 ? 9.701 -15.852 -8.435 1.00 93.31 367 VAL A O 1
ATOM 2847 N N . CYS A 1 368 ? 11.830 -15.205 -8.737 1.00 90.69 368 CYS A N 1
ATOM 2848 C CA . CYS A 1 368 ? 11.927 -14.404 -7.528 1.00 90.69 368 CYS A CA 1
ATOM 2849 C C . CYS A 1 368 ? 11.417 -12.978 -7.723 1.00 90.69 368 CYS A C 1
ATOM 2851 O O . CYS A 1 368 ? 11.478 -12.415 -8.816 1.00 90.69 368 CYS A O 1
ATOM 2853 N N . LEU A 1 369 ? 11.020 -12.347 -6.615 1.00 89.50 369 LEU A N 1
ATOM 2854 C CA . LEU A 1 369 ? 10.814 -10.901 -6.576 1.00 89.50 369 LEU A CA 1
ATOM 2855 C C . LEU A 1 369 ? 12.112 -10.160 -6.963 1.00 89.50 369 LEU A C 1
ATOM 2857 O O . LEU A 1 369 ? 13.175 -10.480 -6.424 1.00 89.50 369 LEU A O 1
ATOM 2861 N N . PRO A 1 370 ? 12.046 -9.146 -7.847 1.00 89.75 370 PRO A N 1
ATOM 2862 C CA . PRO A 1 370 ? 13.234 -8.423 -8.305 1.00 89.75 370 PRO A CA 1
ATOM 2863 C C . PRO A 1 370 ? 13.777 -7.436 -7.261 1.00 89.75 370 PRO A C 1
ATOM 2865 O O . PRO A 1 370 ? 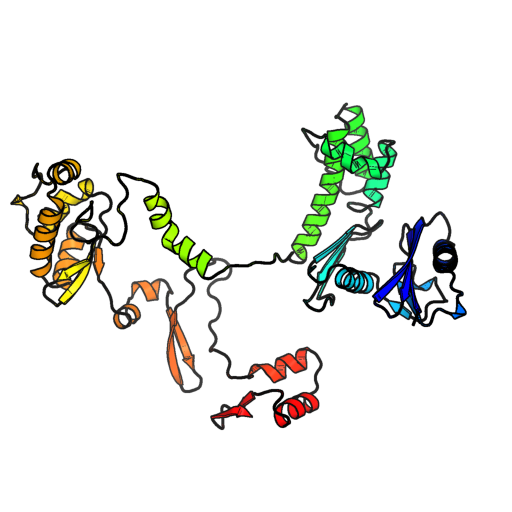14.925 -7.002 -7.354 1.00 89.75 370 PRO A O 1
ATOM 2868 N N . VAL A 1 371 ? 12.967 -7.073 -6.261 1.00 88.31 371 VAL A N 1
ATOM 2869 C CA . VAL A 1 371 ? 13.355 -6.146 -5.192 1.00 88.31 371 VAL A CA 1
ATOM 2870 C C . VAL A 1 371 ? 14.156 -6.892 -4.128 1.00 88.31 371 VAL A C 1
ATOM 2872 O O . VAL A 1 371 ? 13.680 -7.866 -3.548 1.00 88.31 371 VAL A O 1
ATOM 2875 N N . LYS A 1 372 ? 15.372 -6.410 -3.857 1.00 83.69 372 LYS A N 1
ATOM 2876 C CA . LYS A 1 372 ? 16.305 -7.003 -2.894 1.00 83.69 372 LYS A CA 1
ATOM 2877 C C . LYS A 1 372 ? 16.445 -6.088 -1.683 1.00 83.69 372 LYS A C 1
ATOM 2879 O O . LYS A 1 372 ? 16.820 -4.928 -1.824 1.00 83.69 372 LYS A O 1
ATOM 2884 N N . PHE A 1 373 ? 16.187 -6.626 -0.496 1.00 82.81 373 PHE A N 1
ATOM 2885 C CA . PHE A 1 373 ? 16.362 -5.920 0.770 1.00 82.81 373 PHE A CA 1
ATOM 2886 C C . PHE A 1 373 ? 17.5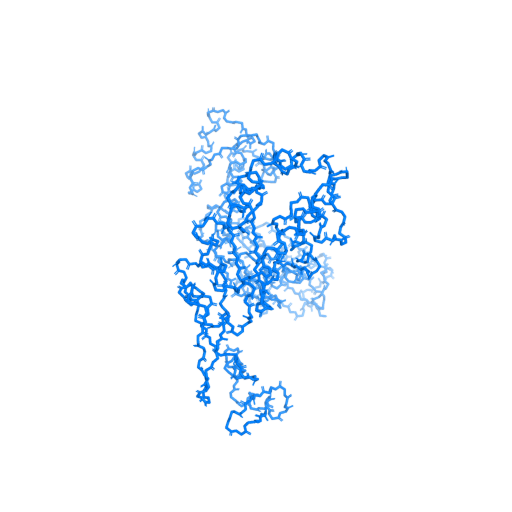81 -6.491 1.493 1.00 82.81 373 PHE A C 1
ATOM 2888 O O . PHE A 1 373 ? 17.597 -7.672 1.831 1.00 82.81 373 PHE A O 1
ATOM 2895 N N . ALA A 1 374 ? 18.601 -5.663 1.731 1.00 85.25 374 ALA A N 1
ATOM 2896 C CA . ALA A 1 374 ? 19.861 -6.118 2.324 1.00 85.25 374 ALA A CA 1
ATOM 2897 C C . ALA A 1 374 ? 19.674 -6.751 3.716 1.00 85.25 374 ALA A C 1
ATOM 2899 O O . ALA A 1 374 ? 20.289 -7.769 4.009 1.00 85.25 374 ALA A O 1
ATOM 2900 N N . GLU A 1 375 ? 18.804 -6.174 4.549 1.00 85.62 375 GLU A N 1
ATOM 2901 C CA . GLU A 1 375 ? 18.572 -6.642 5.923 1.00 85.62 375 GLU A CA 1
ATOM 2902 C C . GLU A 1 375 ? 17.648 -7.860 5.998 1.00 85.62 375 GLU A C 1
ATOM 2904 O O . GLU A 1 375 ? 17.892 -8.776 6.777 1.00 85.62 375 GLU A O 1
ATOM 2909 N N . MET A 1 376 ? 16.589 -7.884 5.185 1.00 81.88 376 MET A N 1
ATOM 2910 C CA . MET A 1 376 ? 15.629 -8.996 5.163 1.00 81.88 376 MET A CA 1
ATOM 2911 C C . MET A 1 376 ? 16.221 -10.240 4.488 1.00 81.88 376 MET A C 1
ATOM 2913 O O . MET A 1 376 ? 15.788 -11.358 4.755 1.00 81.88 376 MET A O 1
ATOM 2917 N N . GLY A 1 377 ? 17.205 -10.049 3.605 1.00 82.25 377 GLY A N 1
ATOM 2918 C CA . GLY A 1 377 ? 17.741 -11.116 2.780 1.00 82.25 377 GLY A CA 1
ATOM 2919 C C . GLY A 1 377 ? 16.694 -11.653 1.806 1.00 82.25 377 GLY A C 1
ATOM 2920 O O . GLY A 1 377 ? 15.804 -10.934 1.342 1.00 82.25 377 GLY A O 1
ATOM 2921 N N . ARG A 1 378 ? 16.824 -12.934 1.459 1.00 75.19 378 ARG A N 1
ATOM 2922 C CA . ARG A 1 378 ? 15.871 -13.619 0.586 1.00 75.19 378 ARG A CA 1
ATOM 2923 C C . ARG A 1 378 ? 14.750 -14.213 1.443 1.00 75.19 378 ARG A C 1
ATOM 2925 O O . ARG A 1 378 ? 15.068 -14.979 2.351 1.00 75.19 378 ARG A O 1
ATOM 2932 N N . PRO A 1 379 ? 13.471 -13.920 1.149 1.00 80.25 379 PRO A N 1
ATOM 2933 C CA . PRO A 1 379 ? 12.376 -14.588 1.835 1.00 80.25 379 PRO A CA 1
ATOM 2934 C C . PRO A 1 379 ? 12.427 -16.094 1.561 1.00 80.25 379 PRO A C 1
ATOM 2936 O O . PRO A 1 379 ? 12.844 -16.525 0.481 1.00 80.25 379 PRO A O 1
ATOM 2939 N N . GLU A 1 380 ? 12.002 -16.887 2.538 1.00 82.06 380 GLU A N 1
ATOM 2940 C CA . GLU A 1 380 ? 11.846 -18.327 2.366 1.00 82.06 380 GLU A CA 1
ATOM 2941 C C . GLU A 1 380 ? 10.749 -18.605 1.328 1.00 82.06 380 GLU A C 1
ATOM 2943 O O . GLU A 1 380 ? 9.654 -18.042 1.394 1.00 82.06 380 GLU A O 1
ATOM 2948 N N . TYR A 1 381 ? 11.057 -19.446 0.341 1.00 81.06 381 TYR A N 1
ATOM 2949 C CA . TYR A 1 381 ? 10.088 -19.895 -0.653 1.00 81.06 381 TYR A CA 1
ATOM 2950 C C . TYR A 1 381 ? 9.574 -21.259 -0.216 1.00 81.06 381 TYR A C 1
ATOM 2952 O O . TYR A 1 381 ? 10.311 -22.239 -0.260 1.00 81.06 381 TYR A O 1
ATOM 2960 N N . ASN A 1 382 ? 8.300 -21.311 0.159 1.00 83.56 382 ASN A N 1
ATOM 2961 C CA . ASN A 1 382 ? 7.592 -22.547 0.475 1.00 83.56 382 ASN A CA 1
ATOM 2962 C C . ASN A 1 382 ? 6.701 -22.959 -0.697 1.00 83.56 382 ASN A C 1
ATOM 2964 O O . ASN A 1 382 ? 6.295 -22.113 -1.505 1.00 83.56 382 ASN A O 1
ATOM 2968 N N . ARG A 1 383 ? 6.393 -24.258 -0.810 1.00 86.94 383 ARG A N 1
ATOM 2969 C CA . ARG A 1 383 ? 5.388 -24.701 -1.781 1.00 86.94 383 ARG A CA 1
ATOM 2970 C C . ARG A 1 383 ? 4.054 -24.022 -1.479 1.00 86.94 383 ARG A C 1
ATOM 2972 O O . ARG A 1 383 ? 3.756 -23.686 -0.333 1.00 86.94 383 ARG A O 1
ATOM 2979 N N . GLY A 1 384 ? 3.240 -23.838 -2.516 1.00 86.00 384 GLY A N 1
ATOM 2980 C CA . GLY A 1 384 ? 1.853 -23.441 -2.303 1.00 86.00 384 GLY A CA 1
ATOM 2981 C C . GLY A 1 384 ? 1.164 -24.444 -1.364 1.00 86.00 384 GLY A C 1
ATOM 2982 O O . GLY A 1 384 ? 1.417 -25.650 -1.495 1.00 86.00 384 GLY A O 1
ATOM 2983 N N . PRO A 1 385 ? 0.339 -23.979 -0.410 1.00 89.31 385 PRO A N 1
ATOM 2984 C CA . PRO A 1 385 ? -0.404 -24.883 0.450 1.00 89.31 385 PRO A CA 1
ATOM 2985 C C . PRO A 1 385 ? -1.423 -25.680 -0.363 1.00 89.31 385 PRO A C 1
ATOM 2987 O O . PRO A 1 385 ? -1.992 -25.179 -1.338 1.00 89.31 385 PRO A O 1
ATOM 2990 N N . LEU A 1 386 ? -1.683 -26.909 0.068 1.00 89.75 386 LEU A N 1
ATOM 2991 C CA . LEU A 1 386 ? -2.800 -27.703 -0.423 1.00 89.75 386 LEU A CA 1
ATOM 2992 C C . LEU A 1 386 ? -4.116 -27.098 0.083 1.00 89.75 386 LEU A C 1
ATOM 2994 O O . LEU A 1 386 ? -4.150 -26.273 1.004 1.00 89.75 386 LEU A O 1
ATOM 2998 N N . ILE A 1 387 ? -5.228 -27.501 -0.533 1.00 91.44 387 ILE A N 1
ATOM 2999 C CA . ILE A 1 387 ? -6.555 -26.999 -0.161 1.00 91.44 387 ILE A CA 1
ATOM 3000 C C . ILE A 1 387 ? -6.797 -27.293 1.324 1.00 91.44 387 ILE A C 1
ATOM 3002 O O . ILE A 1 387 ? -6.786 -28.445 1.739 1.00 91.44 387 ILE A O 1
ATOM 3006 N N . GLY A 1 388 ? -6.987 -26.245 2.126 1.00 91.88 388 GLY A N 1
ATOM 3007 C CA . GLY A 1 388 ? -7.293 -26.366 3.553 1.00 91.88 388 GLY A CA 1
ATOM 3008 C C . GLY A 1 388 ? -6.188 -26.946 4.437 1.00 91.88 388 GLY A C 1
ATOM 3009 O O . GLY A 1 388 ? -6.468 -27.214 5.600 1.00 91.88 388 GLY A O 1
ATOM 3010 N N . GLU A 1 389 ? -4.955 -27.096 3.939 1.00 92.38 389 GLU A N 1
ATOM 3011 C CA . GLU A 1 389 ? -3.823 -27.695 4.669 1.00 92.38 389 GLU A CA 1
ATOM 3012 C C . GLU A 1 389 ? -3.642 -27.115 6.080 1.00 92.38 389 GLU A C 1
ATOM 3014 O O . GLU A 1 389 ? -3.544 -27.850 7.058 1.00 92.38 389 GLU A O 1
ATOM 3019 N N . HIS A 1 390 ? -3.686 -25.786 6.196 1.00 94.00 390 HIS A N 1
ATOM 3020 C CA . HIS A 1 390 ? -3.533 -25.070 7.468 1.00 94.00 390 HIS A CA 1
ATOM 3021 C C . HIS A 1 390 ? -4.866 -24.781 8.180 1.00 94.00 390 HIS A C 1
ATOM 3023 O O . HIS A 1 390 ? -4.880 -24.157 9.240 1.00 94.00 390 HIS A O 1
ATOM 3029 N N . GLY A 1 391 ? -6.002 -25.181 7.598 1.00 94.19 391 GLY A N 1
ATOM 3030 C CA . GLY A 1 391 ? -7.342 -24.873 8.108 1.00 94.19 391 GLY A CA 1
ATOM 3031 C C . GLY A 1 391 ? -7.548 -25.310 9.564 1.00 94.19 391 GLY A C 1
ATOM 3032 O O . GLY A 1 391 ? -7.891 -24.462 10.391 1.00 94.19 391 GLY A O 1
ATOM 3033 N N . PRO A 1 392 ? -7.281 -26.584 9.912 1.00 94.88 392 PRO A N 1
ATOM 3034 C CA . PRO A 1 392 ? -7.387 -27.069 11.288 1.00 94.88 392 PRO A CA 1
ATOM 3035 C C . PRO A 1 392 ? -6.503 -26.302 12.281 1.00 94.88 392 PRO A C 1
ATOM 3037 O O . PRO A 1 392 ? -6.965 -25.932 13.358 1.00 94.88 392 PRO A O 1
ATOM 3040 N N . GLU A 1 393 ? -5.247 -26.014 11.926 1.00 95.31 393 GLU A N 1
ATOM 3041 C CA . GLU A 1 393 ? -4.320 -25.277 12.797 1.00 95.31 393 GLU A CA 1
ATOM 3042 C C . GLU A 1 393 ? -4.799 -23.839 13.051 1.00 95.31 393 GLU A C 1
ATOM 3044 O O . GLU A 1 393 ? -4.822 -23.376 14.194 1.00 95.31 393 GLU A O 1
ATOM 3049 N N . ILE A 1 394 ? -5.262 -23.151 12.003 1.00 94.38 394 ILE A N 1
ATOM 3050 C CA . ILE A 1 394 ? -5.815 -21.798 12.120 1.00 94.38 394 ILE A CA 1
ATOM 3051 C C . ILE A 1 394 ? -7.072 -21.801 12.999 1.00 94.38 394 ILE A C 1
ATOM 3053 O O . ILE A 1 394 ? -7.203 -20.936 13.866 1.00 94.38 394 ILE A O 1
ATOM 3057 N N . LEU A 1 395 ? -7.976 -22.772 12.836 1.00 92.69 395 LEU A N 1
ATOM 3058 C CA . LEU A 1 395 ? -9.188 -22.878 13.656 1.00 92.69 395 LEU A CA 1
ATOM 3059 C C . LEU A 1 395 ? -8.866 -23.127 15.137 1.00 92.69 395 LEU A C 1
ATOM 3061 O O . LEU A 1 395 ? -9.443 -22.468 16.006 1.00 92.69 395 LEU A O 1
ATOM 3065 N N . LYS A 1 396 ? -7.878 -23.979 15.434 1.00 95.00 396 LYS A N 1
ATOM 3066 C CA . LYS A 1 396 ? -7.365 -24.149 16.803 1.00 95.00 396 LYS A CA 1
ATOM 3067 C C . LYS A 1 396 ? -6.830 -22.844 17.375 1.00 95.00 396 LYS A C 1
ATOM 3069 O O . LYS A 1 396 ? -7.133 -22.504 18.516 1.00 95.00 396 LYS A O 1
ATOM 3074 N N . SER A 1 397 ? -6.079 -22.080 16.577 1.00 88.69 397 SER A N 1
ATOM 3075 C CA . SER A 1 397 ? -5.492 -20.809 17.023 1.00 88.69 397 SER A CA 1
ATOM 3076 C C . SER A 1 397 ? -6.536 -19.762 17.442 1.00 88.69 397 SER A C 1
ATOM 3078 O O . SER A 1 397 ? -6.226 -18.867 18.228 1.00 88.69 397 SER A O 1
ATOM 3080 N N . ILE A 1 398 ? -7.782 -19.892 16.964 1.00 91.12 398 ILE A N 1
ATOM 3081 C CA . ILE A 1 398 ? -8.904 -19.010 17.317 1.00 91.12 398 ILE A CA 1
ATOM 3082 C C . ILE A 1 398 ? -9.917 -19.656 18.279 1.00 91.12 398 ILE A C 1
ATOM 3084 O O . ILE A 1 398 ? -10.967 -19.065 18.531 1.00 91.12 398 ILE A O 1
ATOM 3088 N N . GLY A 1 399 ? -9.594 -20.825 18.844 1.00 88.62 399 GLY A N 1
ATOM 3089 C CA . GLY A 1 399 ? -10.318 -21.433 19.964 1.00 88.62 399 GLY A CA 1
ATOM 3090 C C . GLY A 1 399 ? -11.269 -22.583 19.628 1.00 88.62 399 GLY A C 1
ATOM 3091 O O . GLY A 1 399 ? -11.999 -22.993 20.525 1.00 88.62 399 GLY A O 1
ATOM 3092 N N . TYR A 1 400 ? -11.272 -23.108 18.398 1.00 93.81 400 TYR A N 1
ATOM 3093 C CA . TYR A 1 400 ? -12.038 -24.320 18.077 1.00 93.81 400 TYR A CA 1
ATOM 3094 C C . TYR A 1 400 ? -11.334 -25.566 18.616 1.00 93.81 400 TYR A C 1
ATOM 309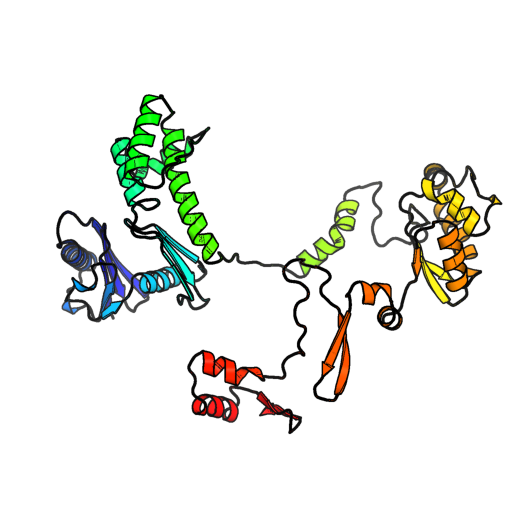6 O O . TYR A 1 400 ? -10.107 -25.692 18.546 1.00 93.81 400 TYR A O 1
ATOM 3104 N N . THR A 1 401 ? -12.125 -26.498 19.129 1.00 96.75 401 THR A N 1
ATOM 3105 C CA . THR A 1 401 ? -11.675 -27.828 19.544 1.00 96.75 401 THR A CA 1
ATOM 3106 C C . THR A 1 401 ? -11.491 -28.757 18.342 1.00 96.75 401 THR A C 1
ATOM 3108 O O . THR A 1 401 ? -12.025 -28.513 17.261 1.00 96.75 401 THR A O 1
ATOM 3111 N N . ASP A 1 402 ? -10.745 -29.850 18.524 1.00 96.62 402 ASP A N 1
ATOM 3112 C CA . ASP A 1 402 ? -10.580 -30.888 17.495 1.00 96.62 402 ASP A CA 1
ATOM 3113 C C . ASP A 1 402 ? -11.924 -31.478 17.033 1.00 96.62 402 ASP A C 1
ATOM 3115 O O . ASP A 1 402 ? -12.123 -31.717 15.846 1.00 96.62 402 ASP A O 1
ATOM 3119 N N . GLU A 1 403 ? -12.866 -31.652 17.960 1.00 96.88 403 GLU A N 1
ATOM 3120 C CA . GLU A 1 403 ? -14.196 -32.211 17.697 1.00 96.88 403 GLU A CA 1
ATOM 3121 C C . GLU A 1 403 ? -15.050 -31.271 16.836 1.00 96.88 403 GLU A C 1
ATOM 3123 O O . GLU A 1 403 ? -15.681 -31.707 15.875 1.00 96.88 403 GLU A O 1
ATOM 3128 N N . GLU A 1 404 ? -15.026 -29.968 17.131 1.00 95.56 404 GLU A N 1
ATOM 3129 C CA . GLU A 1 404 ? -15.723 -28.960 16.325 1.00 95.56 404 GLU A CA 1
ATOM 3130 C C . GLU A 1 404 ? -15.115 -28.830 14.923 1.00 95.56 404 GLU A C 1
ATOM 3132 O O . GLU A 1 404 ? -15.834 -28.575 13.956 1.00 95.56 404 GLU A O 1
ATOM 3137 N N . ILE A 1 405 ? -13.796 -29.001 14.792 1.00 96.06 405 ILE A N 1
ATOM 3138 C CA . ILE A 1 405 ? -13.114 -28.982 13.493 1.00 96.06 405 ILE A CA 1
ATOM 3139 C C . ILE A 1 405 ? -13.507 -30.204 12.662 1.00 96.06 405 ILE A C 1
ATOM 3141 O O . ILE A 1 405 ? -13.812 -30.048 11.481 1.00 96.06 405 ILE A O 1
ATOM 3145 N N . GLU A 1 406 ? -13.552 -31.393 13.260 1.00 95.12 406 GLU A N 1
ATOM 3146 C CA . GLU A 1 406 ? -13.971 -32.603 12.549 1.00 95.12 406 GLU A CA 1
ATOM 3147 C C . GLU A 1 406 ? -15.437 -32.504 12.104 1.00 95.12 406 GLU A C 1
ATOM 3149 O O . GLU A 1 406 ? -15.755 -32.802 10.955 1.00 95.12 406 GLU A O 1
ATOM 3154 N N . GLU A 1 407 ? -16.324 -31.958 12.947 1.00 95.75 407 GLU A N 1
ATOM 3155 C CA . GLU A 1 407 ? -17.717 -31.703 12.559 1.00 95.75 407 GLU A CA 1
ATOM 3156 C C . GLU A 1 407 ? -17.809 -30.749 11.353 1.00 95.75 407 GLU A C 1
ATOM 3158 O O . GLU A 1 407 ? -18.651 -30.925 10.466 1.00 95.75 407 GLU A O 1
ATOM 3163 N N . LEU A 1 408 ? -16.937 -29.731 11.292 1.00 95.25 408 LEU A N 1
ATOM 3164 C CA . LEU A 1 408 ? -16.854 -28.821 10.148 1.00 95.25 408 LEU A CA 1
ATOM 3165 C C . LEU A 1 408 ? -16.425 -29.546 8.867 1.00 95.25 408 LEU A C 1
ATOM 3167 O O . LEU A 1 408 ? -16.955 -29.211 7.803 1.00 95.25 408 LEU A O 1
ATOM 3171 N N . ILE A 1 409 ? -15.509 -30.510 8.957 1.00 93.62 409 ILE A N 1
ATOM 3172 C CA . ILE A 1 409 ? -15.073 -31.335 7.822 1.00 93.62 409 ILE A CA 1
ATOM 3173 C C . ILE A 1 409 ? -16.221 -32.243 7.371 1.00 93.62 409 ILE A C 1
ATOM 3175 O O . ILE A 1 409 ? -16.656 -32.164 6.221 1.00 93.62 409 ILE A O 1
ATOM 3179 N N . ASP A 1 410 ? -16.815 -33.000 8.294 1.00 93.44 410 ASP A N 1
ATOM 3180 C CA . ASP A 1 410 ? -17.894 -33.954 8.011 1.00 93.44 410 ASP A CA 1
ATOM 3181 C C . ASP A 1 410 ? -19.103 -33.299 7.333 1.00 93.44 410 ASP A C 1
ATOM 3183 O O . ASP A 1 410 ? -19.682 -33.831 6.376 1.00 93.44 410 ASP A O 1
ATOM 3187 N N . ARG A 1 411 ? -19.485 -32.101 7.793 1.00 94.94 411 ARG A N 1
ATOM 3188 C CA . ARG A 1 411 ? -20.607 -31.346 7.215 1.00 94.94 411 ARG A CA 1
ATOM 3189 C C . ARG A 1 411 ? -20.225 -30.508 5.991 1.00 94.94 411 ARG A C 1
ATOM 3191 O O . ARG A 1 411 ? -21.064 -29.754 5.495 1.00 94.94 411 ARG A O 1
ATOM 3198 N N . LYS A 1 412 ? -18.987 -30.630 5.497 1.00 91.69 412 LYS A N 1
ATOM 3199 C CA . LYS A 1 412 ? -18.446 -29.924 4.320 1.00 91.69 412 LYS A CA 1
ATOM 3200 C C . LYS A 1 412 ? -18.453 -28.399 4.444 1.00 91.69 412 LYS A C 1
ATOM 3202 O O . LYS A 1 412 ? -18.663 -27.675 3.467 1.00 91.69 412 LYS A O 1
ATOM 3207 N N . ALA A 1 413 ? -18.243 -27.913 5.664 1.00 91.94 413 ALA A N 1
ATOM 3208 C CA . ALA A 1 413 ? -18.007 -26.504 5.963 1.00 91.94 413 ALA A CA 1
ATOM 3209 C C . ALA A 1 413 ? -16.506 -26.155 5.958 1.00 91.94 413 ALA A C 1
ATOM 3211 O O . ALA A 1 413 ? -16.154 -25.000 5.724 1.00 91.94 413 ALA A O 1
ATOM 3212 N N . LEU A 1 414 ? -15.635 -27.145 6.171 1.00 91.81 414 LEU A N 1
ATOM 3213 C CA . LEU A 1 414 ? -14.189 -27.080 5.972 1.00 91.81 414 LEU A CA 1
ATOM 3214 C C . LEU A 1 414 ? -13.788 -28.180 4.980 1.00 91.81 414 LEU A C 1
ATOM 3216 O O . LEU A 1 414 ? -14.231 -29.309 5.121 1.00 91.81 414 LEU A O 1
ATOM 3220 N N . TYR A 1 415 ? -12.956 -27.853 3.993 1.00 93.44 415 TYR A N 1
ATOM 3221 C CA . TYR A 1 415 ? -12.408 -28.827 3.045 1.00 93.44 415 TYR A CA 1
ATOM 3222 C C . TYR A 1 415 ? -10.911 -28.937 3.279 1.00 93.44 415 TYR A C 1
ATOM 3224 O O . TYR A 1 415 ? -10.230 -27.912 3.214 1.00 93.44 415 TYR A O 1
ATOM 3232 N N . VAL A 1 416 ? -10.403 -30.146 3.518 1.00 93.00 416 VAL A N 1
ATOM 3233 C CA . VAL A 1 416 ? -8.969 -30.380 3.743 1.00 93.00 416 VAL A CA 1
ATOM 3234 C C . VAL A 1 416 ? -8.471 -31.430 2.764 1.00 93.00 416 VAL A C 1
ATOM 3236 O O . VAL A 1 416 ? -9.032 -32.515 2.644 1.00 93.00 416 VAL A O 1
ATOM 3239 N N . TRP A 1 417 ? -7.413 -31.115 2.032 1.00 91.50 417 TRP A N 1
ATOM 3240 C CA . TRP A 1 417 ? -6.790 -32.047 1.110 1.00 91.50 417 TRP A CA 1
ATOM 3241 C C . TRP A 1 417 ? -6.085 -33.173 1.869 1.00 91.50 417 TRP A C 1
ATOM 3243 O O . TRP A 1 417 ? -5.246 -32.919 2.732 1.00 91.50 417 TRP A O 1
ATOM 3253 N N . ASP A 1 418 ? -6.404 -34.418 1.522 1.00 84.69 418 ASP A N 1
ATOM 3254 C CA . ASP A 1 418 ? -5.673 -35.595 1.970 1.00 84.69 418 ASP A CA 1
ATOM 3255 C C . ASP A 1 418 ? -4.673 -36.024 0.905 1.00 84.69 418 ASP A C 1
ATOM 3257 O O . ASP A 1 418 ? -5.031 -36.600 -0.124 1.00 84.69 418 ASP A O 1
ATOM 3261 N N . ASP A 1 419 ? -3.405 -35.769 1.197 1.00 75.31 419 ASP A N 1
ATOM 3262 C CA . ASP A 1 419 ? -2.298 -36.089 0.309 1.00 75.31 419 ASP A CA 1
ATOM 3263 C C . ASP A 1 419 ? -2.093 -37.606 0.141 1.00 75.31 419 ASP A C 1
ATOM 3265 O O . ASP A 1 419 ? -1.658 -38.066 -0.912 1.00 75.31 419 ASP A O 1
ATOM 3269 N N . LYS A 1 420 ? -2.480 -38.423 1.136 1.00 77.19 420 LYS A N 1
ATOM 3270 C CA . LYS A 1 420 ? -2.345 -39.890 1.047 1.00 77.19 420 LYS A CA 1
ATOM 3271 C C . LYS A 1 420 ? -3.327 -40.503 0.058 1.00 77.19 420 LYS A C 1
ATOM 3273 O O . LYS A 1 420 ? -2.975 -41.424 -0.675 1.00 77.19 420 LYS A O 1
ATOM 3278 N N . ASP A 1 421 ? -4.550 -39.990 0.061 1.00 77.00 421 ASP A N 1
ATOM 3279 C CA . ASP A 1 421 ? -5.652 -40.502 -0.752 1.00 77.00 421 ASP A CA 1
ATOM 3280 C C . ASP A 1 421 ? -5.885 -39.668 -2.025 1.00 77.00 421 ASP A C 1
ATOM 3282 O O . ASP A 1 421 ? -6.782 -39.985 -2.810 1.00 77.00 421 ASP A O 1
ATOM 3286 N N . ASN A 1 422 ? -5.092 -38.607 -2.224 1.00 81.31 422 ASN A N 1
ATOM 3287 C CA . ASN A 1 422 ? -5.175 -37.662 -3.338 1.00 81.31 422 ASN A CA 1
ATOM 3288 C C . ASN A 1 422 ? -6.610 -37.138 -3.564 1.00 81.31 422 ASN A C 1
ATOM 3290 O O . ASN A 1 422 ? -7.112 -37.105 -4.693 1.00 81.31 422 ASN A O 1
ATOM 3294 N N . LYS A 1 423 ? -7.305 -36.797 -2.470 1.00 83.69 423 LYS A N 1
ATOM 3295 C CA . LYS A 1 423 ? -8.717 -36.378 -2.471 1.00 83.69 423 LYS A CA 1
ATOM 3296 C C . LYS A 1 423 ? -9.003 -35.342 -1.386 1.00 83.69 423 LYS A C 1
ATOM 3298 O O . LYS A 1 423 ? -8.274 -35.239 -0.406 1.00 83.69 423 LYS A O 1
ATOM 3303 N N . LEU A 1 424 ? -10.111 -34.620 -1.529 1.00 85.06 424 LEU A N 1
ATOM 3304 C CA . LEU A 1 424 ? -10.641 -33.765 -0.465 1.00 85.06 424 LEU A CA 1
ATOM 3305 C C . LEU A 1 424 ? -11.343 -34.615 0.601 1.00 85.06 424 LEU A C 1
ATOM 3307 O O . LEU A 1 424 ? -12.143 -35.490 0.255 1.00 85.06 424 LEU A O 1
ATOM 3311 N N . LYS A 1 425 ? -11.036 -34.333 1.865 1.00 80.94 425 LYS A N 1
ATOM 3312 C CA . LYS A 1 425 ? -11.834 -34.712 3.030 1.00 80.94 425 LYS A CA 1
ATOM 3313 C C . LYS A 1 425 ? -12.915 -33.673 3.265 1.00 80.94 425 LYS A C 1
ATOM 3315 O O . LYS A 1 425 ? -12.590 -32.461 3.172 1.00 80.94 425 LYS A O 1
#

Solvent-accessible surface area (backbone atoms only — not comparable to full-atom values): 24115 Å² total; per-residue (Å²): 99,31,35,39,41,37,38,26,48,95,54,32,10,31,30,39,33,27,41,71,84,76,43,82,65,26,69,45,77,29,72,40,61,104,56,90,56,25,60,58,55,23,51,54,51,34,33,65,68,52,73,48,56,76,89,61,50,75,46,33,36,20,16,42,85,47,23,88,76,47,85,85,37,77,40,78,49,59,45,70,60,50,51,35,46,51,44,30,72,79,40,63,83,60,45,67,46,78,46,72,36,52,47,34,35,39,35,36,30,38,39,89,88,32,45,75,71,48,74,50,67,59,68,88,43,42,46,55,17,45,43,34,47,48,52,54,20,56,75,70,72,49,54,60,87,47,41,64,70,38,21,72,67,37,90,67,58,42,85,64,82,57,63,52,54,75,55,33,49,57,48,53,54,50,43,52,74,72,64,53,56,66,25,14,51,39,27,11,55,52,46,49,26,50,55,48,52,50,55,60,39,59,76,68,59,78,78,77,91,84,83,85,50,77,65,58,54,52,51,58,78,38,40,71,59,63,58,41,61,69,40,81,90,78,43,74,70,80,87,71,61,74,58,71,32,96,58,50,56,59,45,72,37,53,23,56,74,77,44,40,39,34,33,62,49,91,57,51,64,82,41,46,48,51,50,31,41,61,60,73,34,61,90,54,44,80,31,64,62,61,42,51,55,67,39,13,58,76,69,68,40,36,48,57,55,30,50,53,50,44,62,38,44,37,73,38,39,65,70,60,45,51,54,46,34,54,76,52,72,50,58,67,48,69,69,70,52,75,74,55,55,77,69,36,64,65,45,55,75,69,50,43,52,43,83,46,76,46,97,88,72,49,74,48,81,43,79,48,77,89,78,82,46,87,87,74,50,77,77,87,85,72,78,82,78,57,58,39,64,61,47,65,61,55,42,43,76,74,69,48,50,73,67,60,48,50,53,30,30,78,71,66,76,37,58,33,52,35,80,92,76,74,42,78,74

Foldseek 3Di:
DKEKEWEDEPFWIKIFIDDPNQRTQDIDIGTDDPDPCRPVVNVVRRCVSNVHDPVPHPAYEYEYPCRVVPPPHPYYDYPLQVVLVVCCSVPLPDQWDWDQAQQKIKIFGADSRSGTPDMDMDPRASFLHVVLLVLLCVLVVHDSVCLVVLLVPDPAADAQDDRHSVVSSVVLVVCVVVVPRPNNPSVNSVVSNVVVSVVRNVVVPDDDDDDDDPVNVVCVVCVVVVVLVVPPPPRDDPPDDLLQDLQLQQQWAQEQVRWTKGFDDVQCQVCVQLLCVLLVNNVCRVPQCPPPSVNVVVVVPSSVVNVVSNVSRHHHDPVVSVVSCVVSVTGMDTPDDPVVVVVDPVCVVLPQWDWDADPVRDTDIDGADNDADPVVGGDDDDDDDDQCQCVVVVCVVVPDDPVNVVVCQVVVVGWDQDPVVRDID

Secondary structure (DSSP, 8-state):
-EEEEEEE-SSEEEEEEEETTTEEEEEEEEE--SSTTHHHHHHHHHHHHHT--GGG--EEEEEETTGGG-TT-SEE--HHHHHHHHHHHH-TT--EEEEE-SS-EEEEEE-TTS-EEEEEE--S-STTSHHHHHHHHHHTTS-HHHHHHHHTT-SSPPPP---SHHHHHHHHHHHHHTT--HHHHHHHHHHHHHHHHHHHHHTT-PPP-----HHHHHHHHTHHHHHHTT-TTTSPPSS--GGG-SSTTSSEEE-TTS-EEEE--SSHHHHHHHHHHHTT-GGGTT-TTTSSHHHHHHTT-HHHHHHHHHHHHTTS-HHHHHHHHHHTT--EEE---HHHHTT-HHHHHTT-EEEEE-TTS-EEEEEPPS--BTTTBSPP-PPPPPTTTTHHHHHHHTT--HHHHHHHHHTTSS--EETTTTEE-

Sequence (425 aa):
MHTLGIDIGSTTSKGIILKDGKEIIASTIIPSGTGTKGPQLALESLLNKSQLKLENIDFSVSTGYGRGTFEMADTEVSELSCHARGVYFTCPDVRTIIDIGGQDVKVLSLTEQGKMQNFLMNDKCAAGTGRFLDVMASILQIRVDDLGRIAEKSDNPISISNTCTVFAESEVISQLALGVELSDLVAGICESVARRVSSLAKRISIREKVTTSLFESAIFNMGMMVQAAQYKGIGKTYPIDVREADNPFNTAWLTSDGRYIQTCMPDYNTYYNKFMAAIGREDLVDNENYFPVQNMQAKNLGTEVYDIVTEAMKKKTVLEWKEILTEADIPFSVAQSWEEILEDEQAWANNCFYKMKYDNGDERTLVCLPVKFAEMGRPEYNRGPLIGEHGPEILKSIGYTDEEIEELIDRKALYVWDDKDNKLK

Mean predicted aligned error: 14.07 Å

Nearest PDB structures (foldseek):
  4ehu-assembly1_A  TM=9.482E-01  e=2.565E-26  Clostridioides difficile
  1hux-assembly1_B  TM=8.755E-01  e=1.806E-25  Acidaminococcus fermentans
  1xk7-assembly1_A  TM=6.389E-01  e=1.796E-06  Escherichia coli
  9br7-assembly1_A  TM=4.478E-01  e=1.024E-08  Homo sapiens
  1xvu-assembly1_A  TM=5.256E-01  e=1.127E-05  Escherichia coli